Protein AF-A0A9D1ZZV3-F1 (afdb_monomer)

Sequence (370 aa):
MGKKKSVVLLVIYTLLIAALCFICTVSFSYGTDNLYTFSSVMRMMEKDADLGLAYGANADAGAYLGGGYSAVYYPEGVISAKEYDDNIRDMSDADRAEYEADYVRYPDENGSVYLEKGVAANEDGTVMESFREGYASALATVTERFARLRVDGARVDAVGDYAIRVFLPAMMGGEYTAITVFAYTGELNITYGSDEASATDLFSIRSNETILDYVEAVNARATGETGYVEFIFTDKGRSALASATSGAAETAVTLYFYVGDSLVLNLSVSEVYDQNTLYISGSYTAETANTVATLFSTALSGTENDLSLSATDAYFHTALYGGNTVIMLYIAFGVFFVAMLAFFFIRYRRLGFVHLYTYLLFLFAMILCG

pLDDT: mean 79.04, std 16.62, range [33.84, 97.12]

Secondary structure (DSSP, 8-state):
--HHHHHHHHHHHHHHHHHHHHHHH--EEESSSS-EEE--HHHHHHHHHHHHHHSTT-TTS--SSS-EEEEEEEETTEEEHHHHHHHHHTS-HHHHHHHHHHEEE---TT--EEEEBTTTB-TTSPBPHHHHHHHHHHHHHHHHHHHHTT-TT-EEEEETTTEEEEEEETTSTTHHHHHHHTT--S-EEEEEESSGGG-EESS---TT--GGGTEEEEEEEEETTEEEEEEEE-HHHHHHHHHHTTTTTTS-EEEEEEETTEEEEEEEE-S----SEEEE-SS--HHHHHHHHHHHHHHTT--TTSPPEEEPPPEEEPPTT-TTHHHHHHHHHHHHHHHHHHHHHHHHGGGHHHHHHHHHHHHHHHHHH-

Radius of gyration: 27.32 Å; Cα contacts (8 Å, |Δi|>4): 622; chains: 1; bounding box: 58×48×84 Å

Structure (mmCIF, N/CA/C/O backbone):
data_AF-A0A9D1ZZV3-F1
#
_entry.id   AF-A0A9D1ZZV3-F1
#
loop_
_atom_site.group_PDB
_atom_site.id
_atom_site.type_symbol
_atom_site.label_atom_id
_atom_site.label_alt_id
_atom_site.label_comp_id
_atom_site.label_asym_id
_atom_site.label_entity_id
_atom_site.label_seq_id
_atom_site.pdbx_PDB_ins_code
_atom_site.Cartn_x
_atom_site.Cartn_y
_atom_site.Cartn_z
_atom_site.occupancy
_atom_site.B_iso_or_equiv
_atom_site.auth_seq_id
_atom_site.auth_comp_id
_atom_site.auth_asym_id
_atom_site.auth_atom_id
_atom_site.pdbx_PDB_model_num
ATOM 1 N N . MET A 1 1 ? 8.107 -25.843 -55.160 1.00 51.53 1 MET A N 1
ATOM 2 C CA . MET A 1 1 ? 6.919 -26.276 -54.380 1.00 51.53 1 MET A CA 1
ATOM 3 C C . MET A 1 1 ? 5.703 -26.329 -55.294 1.00 51.53 1 MET A C 1
ATOM 5 O O . MET A 1 1 ? 5.495 -25.393 -56.052 1.00 51.53 1 MET A O 1
ATOM 9 N N . GLY A 1 2 ? 4.905 -27.403 -55.259 1.00 54.47 2 GLY A N 1
ATOM 10 C CA . GLY A 1 2 ? 3.641 -27.453 -56.010 1.00 54.47 2 GLY A CA 1
ATOM 11 C C . GLY A 1 2 ? 2.636 -26.425 -55.475 1.00 54.47 2 GLY A C 1
ATOM 12 O O . GLY A 1 2 ? 2.598 -26.199 -54.266 1.00 54.47 2 GLY A O 1
ATOM 13 N N . LYS A 1 3 ? 1.815 -25.827 -56.355 1.00 56.06 3 LYS A N 1
ATOM 14 C CA . LYS A 1 3 ? 0.866 -24.737 -56.024 1.00 56.06 3 LYS A CA 1
ATOM 15 C C . LYS A 1 3 ? 0.061 -24.999 -54.740 1.00 56.06 3 LYS A C 1
ATOM 17 O O . LYS A 1 3 ? -0.057 -24.110 -53.910 1.00 56.06 3 LYS A O 1
ATOM 22 N N . LYS A 1 4 ? -0.392 -26.240 -54.522 1.00 59.66 4 LYS A N 1
ATOM 23 C CA . LYS A 1 4 ? -1.140 -26.646 -53.317 1.00 59.66 4 LYS A CA 1
ATOM 24 C C . LYS A 1 4 ? -0.324 -26.538 -52.016 1.00 59.66 4 LYS A C 1
ATOM 26 O O . LYS A 1 4 ? -0.830 -26.024 -51.030 1.00 59.66 4 LYS A O 1
ATOM 31 N N . LYS A 1 5 ? 0.951 -26.948 -52.021 1.00 58.47 5 LYS A N 1
ATOM 32 C CA . LYS A 1 5 ? 1.842 -26.849 -50.844 1.00 58.47 5 LYS A CA 1
ATOM 33 C C . LYS A 1 5 ? 2.219 -25.396 -50.528 1.00 58.47 5 LYS A C 1
ATOM 35 O O . LYS A 1 5 ? 2.388 -25.050 -49.369 1.00 58.47 5 LYS A O 1
ATOM 40 N N . SER A 1 6 ? 2.323 -24.551 -51.557 1.00 60.84 6 SER A N 1
ATOM 41 C CA . SER A 1 6 ? 2.601 -23.117 -51.395 1.00 60.84 6 SER A CA 1
ATOM 42 C C . SER A 1 6 ? 1.429 -22.357 -50.770 1.00 60.84 6 SER A C 1
ATOM 44 O O . SER A 1 6 ? 1.657 -21.442 -49.990 1.00 60.84 6 SER A O 1
ATOM 46 N N . VAL A 1 7 ? 0.188 -22.739 -51.095 1.00 68.88 7 VAL A N 1
ATOM 47 C CA . VAL A 1 7 ? -1.022 -22.129 -50.518 1.00 68.88 7 VAL A CA 1
ATOM 48 C C . VAL A 1 7 ? -1.164 -22.491 -49.040 1.00 68.88 7 VAL A C 1
ATOM 50 O O . VAL A 1 7 ? -1.402 -21.608 -48.227 1.00 68.88 7 VAL A O 1
ATOM 53 N N . VAL A 1 8 ? -0.945 -23.759 -48.675 1.00 70.69 8 VAL A N 1
ATOM 54 C CA . VAL A 1 8 ? -1.009 -24.206 -47.271 1.00 70.69 8 VAL A CA 1
ATOM 55 C C . VAL A 1 8 ? 0.007 -23.463 -46.397 1.00 70.69 8 VAL A C 1
ATOM 57 O O . VAL A 1 8 ? -0.344 -22.998 -45.319 1.00 70.69 8 VAL A O 1
ATOM 60 N N . LEU A 1 9 ? 1.242 -23.287 -46.878 1.00 68.31 9 LEU A N 1
ATOM 61 C CA . LEU A 1 9 ? 2.278 -22.557 -46.142 1.00 68.31 9 LEU A CA 1
ATOM 62 C C . LEU A 1 9 ? 1.901 -21.080 -45.919 1.00 68.31 9 LEU A C 1
ATOM 64 O O . LEU A 1 9 ? 2.119 -20.540 -44.840 1.00 68.31 9 LEU A O 1
ATOM 68 N N . LEU A 1 10 ? 1.295 -20.441 -46.926 1.00 71.88 10 LEU A N 1
ATOM 69 C CA . LEU A 1 10 ? 0.853 -19.048 -46.845 1.00 71.88 10 LEU A CA 1
ATOM 70 C C . LEU A 1 10 ? -0.293 -18.880 -45.838 1.00 71.88 10 LEU A C 1
ATOM 72 O O . LEU A 1 10 ? -0.280 -17.933 -45.056 1.00 71.88 10 LEU A O 1
ATOM 76 N N . VAL A 1 11 ? -1.242 -19.822 -45.805 1.00 73.62 11 VAL A N 1
ATOM 77 C CA . VAL A 1 11 ? -2.321 -19.841 -44.803 1.00 73.62 11 VAL A CA 1
ATOM 78 C C . VAL A 1 11 ? -1.750 -19.986 -43.393 1.00 73.62 11 VAL A C 1
ATOM 80 O O . VAL A 1 11 ? -2.123 -19.213 -42.517 1.00 73.62 11 VAL A O 1
ATOM 83 N N . ILE A 1 12 ? -0.799 -20.904 -43.182 1.00 73.25 12 ILE A N 1
ATOM 84 C CA . ILE A 1 12 ? -0.146 -21.090 -41.877 1.00 73.25 12 ILE A CA 1
ATOM 85 C C . ILE A 1 12 ? 0.567 -19.809 -41.439 1.00 73.25 12 ILE A C 1
ATOM 87 O O . ILE A 1 12 ? 0.337 -19.351 -40.328 1.00 73.25 12 ILE A O 1
ATOM 91 N N . TYR A 1 13 ? 1.375 -19.188 -42.306 1.00 70.44 13 TYR A N 1
ATOM 92 C CA . TYR A 1 13 ? 2.048 -17.931 -41.964 1.00 70.44 13 TYR A CA 1
ATOM 93 C C . TYR A 1 13 ? 1.078 -16.787 -41.689 1.00 70.44 13 TYR A C 1
ATOM 95 O O . TYR A 1 13 ? 1.334 -15.980 -40.805 1.00 70.44 13 TYR A O 1
ATOM 103 N N . THR A 1 14 ? -0.043 -16.726 -42.404 1.00 70.56 14 THR A N 1
ATOM 104 C CA . THR A 1 14 ? -1.064 -15.699 -42.166 1.00 70.56 14 THR A CA 1
ATOM 105 C C . THR A 1 14 ? -1.740 -15.897 -40.811 1.00 70.56 14 THR A C 1
ATOM 107 O O . THR A 1 14 ? -1.929 -14.927 -40.088 1.00 70.56 14 THR A O 1
ATOM 110 N N . LEU A 1 15 ? -2.047 -17.141 -40.430 1.00 70.75 15 LEU A N 1
ATOM 111 C CA . LEU A 1 15 ? -2.580 -17.458 -39.101 1.00 70.75 15 LEU A CA 1
ATOM 112 C C . LEU A 1 15 ? -1.568 -17.159 -37.992 1.00 70.75 15 LEU A C 1
ATOM 114 O O . LEU A 1 15 ? -1.945 -16.635 -36.951 1.00 70.75 15 LEU A O 1
ATOM 118 N N . LEU A 1 16 ? -0.287 -17.449 -38.228 1.00 70.00 16 LEU A N 1
ATOM 119 C CA . LEU A 1 16 ? 0.791 -17.155 -37.286 1.00 70.00 16 LEU A CA 1
ATOM 120 C C . LEU A 1 16 ? 0.942 -15.643 -37.087 1.00 70.00 16 LEU A C 1
ATOM 122 O O . LEU A 1 16 ? 0.967 -15.185 -35.956 1.00 70.00 16 LEU A O 1
ATOM 126 N N . ILE A 1 17 ? 0.940 -14.860 -38.170 1.00 70.62 17 ILE A N 1
ATOM 127 C CA . ILE A 1 17 ? 0.929 -13.393 -38.094 1.00 70.62 17 ILE A CA 1
ATOM 128 C C . ILE A 1 17 ? -0.326 -12.900 -37.370 1.00 70.62 17 ILE A C 1
ATOM 130 O O . ILE A 1 17 ? -0.208 -12.040 -36.513 1.00 70.62 17 ILE A O 1
ATOM 134 N N . ALA A 1 18 ? -1.508 -13.457 -37.642 1.00 64.81 18 ALA A N 1
ATOM 135 C CA . ALA A 1 18 ? -2.736 -13.064 -36.950 1.00 64.81 18 ALA A CA 1
ATOM 136 C C . ALA A 1 18 ? -2.682 -13.353 -35.437 1.00 64.81 18 ALA A C 1
ATOM 138 O O . ALA A 1 18 ? -3.107 -12.514 -34.648 1.00 64.81 18 ALA A O 1
ATOM 139 N N . ALA A 1 19 ? -2.122 -14.495 -35.026 1.00 64.38 19 ALA A N 1
ATOM 140 C CA . ALA A 1 19 ? -1.905 -14.824 -33.616 1.00 64.38 19 ALA A CA 1
ATOM 141 C C . ALA A 1 19 ? -0.867 -13.898 -32.961 1.00 64.38 19 ALA A C 1
ATOM 143 O O . ALA A 1 19 ? -1.071 -13.437 -31.843 1.00 64.38 19 ALA A O 1
ATOM 144 N N . LEU A 1 20 ? 0.216 -13.572 -33.670 1.00 64.69 20 LEU A N 1
ATOM 145 C CA . LEU A 1 20 ? 1.220 -12.615 -33.205 1.00 64.69 20 LEU A CA 1
ATOM 146 C C . LEU A 1 20 ? 0.625 -11.205 -33.073 1.00 64.69 20 LEU A C 1
ATOM 148 O O . LEU A 1 20 ? 0.837 -10.553 -32.059 1.00 64.69 20 LEU A O 1
ATOM 152 N N . CYS A 1 21 ? -0.187 -10.764 -34.038 1.00 60.72 21 CYS A N 1
ATOM 153 C CA . CYS A 1 21 ? -0.939 -9.516 -33.948 1.00 60.72 21 CYS A CA 1
ATOM 154 C C . CYS A 1 21 ? -1.894 -9.531 -32.754 1.00 60.72 21 CYS A C 1
ATOM 156 O O . CYS A 1 21 ? -1.938 -8.549 -32.026 1.00 60.72 21 CYS A O 1
ATOM 158 N N . PHE A 1 22 ? -2.601 -10.641 -32.509 1.00 61.16 22 PHE A N 1
ATOM 159 C CA . PHE A 1 22 ? -3.460 -10.783 -31.334 1.00 61.16 22 PHE A CA 1
ATOM 160 C C . PHE A 1 22 ? -2.670 -10.556 -30.041 1.00 61.16 22 PHE A C 1
ATOM 162 O O . PHE A 1 22 ? -3.078 -9.717 -29.247 1.00 61.16 22 PHE A O 1
ATOM 169 N N . ILE A 1 23 ? -1.506 -11.193 -29.874 1.00 60.69 23 ILE A N 1
ATOM 170 C CA . ILE A 1 23 ? -0.639 -10.994 -28.699 1.00 60.69 23 ILE A CA 1
ATOM 171 C C . ILE A 1 23 ? -0.127 -9.543 -28.632 1.00 60.69 23 ILE A C 1
ATOM 173 O O . ILE A 1 23 ? -0.177 -8.923 -27.578 1.00 60.69 23 ILE A O 1
ATOM 177 N N . CYS A 1 24 ? 0.266 -8.934 -29.754 1.00 56.72 24 CYS A N 1
ATOM 178 C CA . CYS A 1 24 ? 0.641 -7.515 -29.785 1.00 56.72 24 CYS A CA 1
ATOM 179 C C . CYS A 1 24 ? -0.519 -6.558 -29.445 1.00 56.72 24 CYS A C 1
ATOM 181 O O . CYS A 1 24 ? -0.257 -5.408 -29.095 1.00 56.72 24 CYS A O 1
ATOM 183 N N . THR A 1 25 ? -1.779 -7.004 -29.526 1.00 52.62 25 THR A N 1
ATOM 184 C CA . THR A 1 25 ? -2.970 -6.185 -29.228 1.00 52.62 25 THR A CA 1
ATOM 185 C C . THR A 1 25 ? -3.652 -6.496 -27.895 1.00 52.62 25 THR A C 1
ATOM 187 O O . THR A 1 25 ? -4.225 -5.592 -27.294 1.00 52.62 25 THR A O 1
ATOM 190 N N . VAL A 1 26 ? -3.562 -7.725 -27.380 1.00 47.94 26 VAL A N 1
ATOM 191 C CA . VAL A 1 26 ? -4.336 -8.193 -26.220 1.00 47.94 26 VAL A CA 1
ATOM 192 C C . VAL A 1 26 ? -3.429 -8.497 -25.033 1.00 47.94 26 VAL A C 1
ATOM 194 O O . VAL A 1 26 ? -2.544 -9.345 -25.122 1.00 47.94 26 VAL A O 1
ATOM 197 N N . SER A 1 27 ? -3.665 -7.803 -23.918 1.00 57.28 27 SER A N 1
ATOM 198 C CA . SER A 1 27 ? -2.966 -8.031 -22.649 1.00 57.28 27 SER A CA 1
ATOM 199 C C . SER A 1 27 ? -3.582 -9.202 -21.881 1.00 57.28 27 SER A C 1
ATOM 201 O O . SER A 1 27 ? -4.803 -9.370 -21.892 1.00 57.28 27 SER A O 1
ATOM 203 N N . PHE A 1 28 ? -2.769 -9.986 -21.173 1.00 54.66 28 PHE A N 1
ATOM 204 C CA . PHE A 1 28 ? -3.243 -11.099 -20.341 1.00 54.66 28 PHE A CA 1
ATOM 205 C C . PHE A 1 28 ? -2.318 -11.352 -19.142 1.00 54.66 28 PHE A C 1
ATOM 207 O O . PHE A 1 28 ? -1.110 -11.147 -19.225 1.00 54.66 28 PHE A O 1
ATOM 214 N N . SER A 1 29 ? -2.877 -11.804 -18.019 1.00 53.53 29 SER A N 1
ATOM 215 C CA . SER A 1 29 ? -2.112 -12.163 -16.813 1.00 53.53 29 SER A CA 1
ATOM 216 C C . SER A 1 29 ? -1.654 -13.626 -16.857 1.00 53.53 29 SER A C 1
ATOM 218 O O . SER A 1 29 ? -2.376 -14.482 -17.373 1.00 53.53 29 SER A O 1
ATOM 220 N N . TYR A 1 30 ? -0.455 -13.916 -16.341 1.00 48.56 30 TYR A N 1
ATOM 221 C CA . TYR A 1 30 ? 0.122 -15.263 -16.276 1.00 48.56 30 TYR A CA 1
ATOM 222 C C . TYR A 1 30 ? 0.926 -15.496 -14.977 1.00 48.56 30 TYR A C 1
ATOM 224 O O . TYR A 1 30 ? 1.278 -14.563 -14.262 1.00 48.56 30 TYR A O 1
ATOM 232 N N . GLY A 1 31 ? 1.218 -16.765 -14.663 1.00 46.16 31 GLY A N 1
ATOM 233 C CA . GLY A 1 31 ? 1.869 -17.176 -13.407 1.00 46.16 31 GLY A CA 1
ATOM 234 C C . GLY A 1 31 ? 0.878 -17.525 -12.288 1.00 46.16 31 GLY A C 1
ATOM 235 O O . GLY A 1 31 ? -0.322 -17.302 -12.427 1.00 46.16 31 GLY A O 1
ATOM 236 N N . THR A 1 32 ? 1.369 -18.120 -11.196 1.00 45.38 32 THR A N 1
ATOM 237 C CA . THR A 1 32 ? 0.536 -18.505 -10.037 1.00 45.38 32 THR A CA 1
ATOM 238 C C . THR A 1 32 ? 0.084 -17.303 -9.212 1.00 45.38 32 THR A C 1
ATOM 240 O O . THR A 1 32 ? -0.996 -17.345 -8.630 1.00 45.38 32 THR A O 1
ATOM 243 N N . ASP A 1 33 ? 0.859 -16.215 -9.245 1.00 43.91 33 ASP A N 1
ATOM 244 C CA . ASP A 1 33 ? 0.710 -15.098 -8.304 1.00 43.91 33 ASP A CA 1
ATOM 245 C C . ASP A 1 33 ? 0.200 -13.815 -8.994 1.00 43.91 33 ASP A C 1
ATOM 247 O O . ASP A 1 33 ? 0.118 -12.760 -8.376 1.00 43.91 33 ASP A O 1
ATOM 251 N N . ASN A 1 34 ? -0.130 -13.877 -10.294 1.00 46.28 34 ASN A N 1
ATOM 252 C CA . ASN A 1 34 ? -0.605 -12.759 -11.134 1.00 46.28 34 ASN A CA 1
ATOM 253 C C . ASN A 1 34 ? 0.273 -11.484 -11.161 1.00 46.28 34 ASN A C 1
ATOM 255 O O . ASN A 1 34 ? -0.107 -10.512 -11.816 1.00 46.28 34 ASN A O 1
ATOM 259 N N . LEU A 1 35 ? 1.454 -11.492 -10.530 1.00 44.62 35 LEU A N 1
ATOM 260 C CA . LEU A 1 35 ? 2.454 -10.416 -10.589 1.00 44.62 35 LEU A CA 1
ATOM 261 C C . LEU A 1 35 ? 2.915 -10.158 -12.036 1.00 44.62 35 LEU A C 1
ATOM 263 O O . LEU A 1 35 ? 3.221 -9.031 -12.416 1.00 44.62 35 LEU A O 1
ATOM 267 N N . TYR A 1 36 ? 2.923 -11.204 -12.867 1.00 46.00 36 TYR A N 1
ATOM 268 C CA . TYR A 1 36 ? 3.310 -11.118 -14.267 1.00 46.00 36 TYR A CA 1
ATOM 269 C C . TYR A 1 36 ? 2.077 -10.921 -15.149 1.00 46.00 36 TYR A C 1
ATOM 271 O O . TYR A 1 36 ? 1.377 -11.862 -15.524 1.00 46.00 36 TYR A O 1
ATOM 279 N N . THR A 1 37 ? 1.797 -9.669 -15.491 1.00 52.38 37 THR A N 1
ATOM 280 C CA . THR A 1 37 ? 0.867 -9.351 -16.572 1.00 52.38 37 THR A CA 1
ATOM 281 C C . THR A 1 37 ? 1.667 -9.045 -17.828 1.00 52.38 37 THR A C 1
ATOM 283 O O . THR A 1 37 ? 2.648 -8.316 -17.791 1.00 52.38 37 THR A O 1
ATOM 286 N N . PHE A 1 38 ? 1.282 -9.665 -18.941 1.00 52.94 38 PHE A N 1
ATOM 287 C CA . PHE A 1 38 ? 1.769 -9.279 -20.254 1.00 52.94 38 PHE A CA 1
ATOM 288 C C . PHE A 1 38 ? 0.893 -8.126 -20.745 1.00 52.94 38 PHE A C 1
ATOM 290 O O . PHE A 1 38 ? -0.265 -8.349 -21.116 1.00 52.94 38 PHE A O 1
ATOM 297 N N . SER A 1 39 ? 1.403 -6.893 -20.740 1.00 57.25 39 SER A N 1
ATOM 298 C CA . SER A 1 39 ? 0.797 -5.811 -21.518 1.00 57.25 39 SER A CA 1
ATOM 299 C C . SER A 1 39 ? 1.062 -6.022 -22.992 1.00 57.25 39 SER A C 1
ATOM 301 O O . SER A 1 39 ? 2.201 -6.186 -23.422 1.00 57.25 39 SER A O 1
ATOM 303 N N . SER A 1 40 ? 0.006 -5.939 -23.791 1.00 54.62 40 SER A N 1
ATOM 304 C CA . SER A 1 40 ? 0.163 -5.843 -25.227 1.00 54.62 40 SER A CA 1
ATOM 305 C C . SER A 1 40 ? 0.917 -4.571 -25.602 1.00 54.62 40 SER A C 1
ATOM 307 O O . SER A 1 40 ? 0.806 -3.534 -24.940 1.00 54.62 40 SER A O 1
ATOM 309 N N . VAL A 1 41 ? 1.636 -4.640 -26.718 1.00 58.25 41 VAL A N 1
ATOM 310 C CA . VAL A 1 41 ? 2.331 -3.491 -27.306 1.00 58.25 41 VAL A CA 1
ATOM 311 C C . VAL A 1 41 ? 1.348 -2.337 -27.522 1.00 58.25 41 VAL A C 1
ATOM 313 O O . VAL A 1 41 ? 1.672 -1.198 -27.219 1.00 58.25 41 VAL A O 1
ATOM 316 N N . MET A 1 42 ? 0.111 -2.629 -27.941 1.00 52.19 42 MET A N 1
ATOM 317 C CA . MET A 1 42 ? -0.936 -1.615 -28.089 1.00 52.19 42 MET A CA 1
ATOM 318 C C . MET A 1 42 ? -1.381 -0.986 -26.767 1.00 52.19 42 MET A C 1
ATOM 320 O O . MET A 1 42 ? -1.596 0.216 -26.752 1.00 52.19 42 MET A O 1
ATOM 324 N N . ARG A 1 43 ? -1.494 -1.735 -25.660 1.00 52.19 43 ARG A N 1
ATOM 325 C CA . ARG A 1 43 ? -1.833 -1.156 -24.344 1.00 52.19 43 ARG A CA 1
ATOM 326 C C . ARG A 1 43 ? -0.729 -0.224 -23.850 1.00 52.19 43 ARG A C 1
ATOM 328 O O . ARG A 1 43 ? -1.020 0.829 -23.292 1.00 52.19 43 ARG A O 1
ATOM 335 N N . MET A 1 44 ? 0.526 -0.600 -24.089 1.00 55.25 44 MET A N 1
ATOM 336 C CA . MET A 1 44 ? 1.674 0.268 -23.821 1.00 55.25 44 MET A CA 1
ATOM 337 C C . MET A 1 44 ? 1.638 1.516 -24.723 1.00 55.25 44 MET A C 1
ATOM 339 O O . MET A 1 44 ? 1.910 2.609 -24.245 1.00 55.25 44 MET A O 1
ATOM 343 N N . MET A 1 45 ? 1.221 1.375 -25.990 1.00 52.38 45 MET A N 1
ATOM 344 C CA . MET A 1 45 ? 1.099 2.473 -26.965 1.00 52.38 45 MET A CA 1
ATOM 345 C C . MET A 1 45 ? -0.105 3.409 -26.748 1.00 52.38 45 MET A C 1
ATOM 347 O O . MET A 1 45 ? -0.001 4.601 -27.018 1.00 52.38 45 MET A O 1
ATOM 351 N N . GLU A 1 46 ? -1.263 2.900 -26.323 1.00 46.28 46 GLU A N 1
ATOM 352 C CA . GLU A 1 46 ? -2.495 3.682 -26.129 1.00 46.28 46 GLU A CA 1
ATOM 353 C C . GLU A 1 46 ? -2.357 4.598 -24.910 1.00 46.28 46 GLU A C 1
ATOM 355 O O . GLU A 1 46 ? -2.710 5.772 -24.984 1.00 46.28 46 GLU A O 1
ATOM 360 N N . LYS A 1 47 ? -1.704 4.113 -23.845 1.00 47.56 47 LYS A N 1
ATOM 361 C CA . LYS A 1 47 ? -1.334 4.950 -22.699 1.00 47.56 47 LYS A CA 1
ATOM 362 C C . LYS A 1 47 ? -0.233 5.957 -23.048 1.00 47.56 47 LYS A C 1
ATOM 364 O O . LYS A 1 47 ? -0.286 7.076 -22.561 1.00 47.56 47 LYS A O 1
ATOM 369 N N . ASP A 1 48 ? 0.691 5.613 -23.948 1.00 44.66 48 ASP A N 1
ATOM 370 C CA . ASP A 1 48 ? 1.683 6.540 -24.528 1.00 44.66 48 ASP A CA 1
ATOM 371 C C . ASP A 1 48 ? 1.029 7.683 -25.326 1.00 44.66 48 ASP A C 1
ATOM 373 O O . ASP A 1 48 ? 1.484 8.824 -25.273 1.00 44.66 48 ASP A O 1
ATOM 377 N N . ALA A 1 49 ? -0.045 7.395 -26.068 1.00 39.78 49 ALA A N 1
ATOM 378 C CA . ALA A 1 49 ? -0.780 8.391 -26.845 1.00 39.78 49 ALA A CA 1
ATOM 379 C C . ALA A 1 49 ? -1.668 9.281 -25.959 1.00 39.78 49 ALA A C 1
ATOM 381 O O . ALA A 1 49 ? -1.679 10.495 -26.158 1.00 39.78 49 ALA A O 1
ATOM 382 N N . ASP A 1 50 ? -2.353 8.708 -24.963 1.00 42.19 50 ASP A N 1
ATOM 383 C CA . ASP A 1 50 ? -3.172 9.462 -24.002 1.00 42.19 50 ASP A CA 1
ATOM 384 C C . ASP A 1 50 ? -2.317 10.285 -23.029 1.00 42.19 50 ASP A C 1
ATOM 386 O O . ASP A 1 50 ? -2.608 11.458 -22.804 1.00 42.19 50 ASP A O 1
ATOM 390 N N . LEU A 1 51 ? -1.210 9.742 -22.510 1.00 39.31 51 LEU A N 1
ATOM 391 C CA . LEU A 1 51 ? -0.254 10.505 -21.698 1.00 39.31 51 LEU A CA 1
ATOM 392 C C . LEU A 1 51 ? 0.531 11.498 -22.559 1.00 39.31 51 LEU A C 1
ATOM 394 O O . LEU A 1 51 ? 0.790 12.607 -22.111 1.00 39.31 51 LEU A O 1
ATOM 398 N N . GLY A 1 52 ? 0.841 11.174 -23.816 1.00 37.44 52 GLY A N 1
ATOM 399 C CA . GLY A 1 52 ? 1.436 12.110 -24.772 1.00 37.44 52 GLY A CA 1
ATOM 400 C C . GLY A 1 52 ? 0.509 13.265 -25.179 1.00 37.44 52 GLY A C 1
ATOM 401 O O . GLY A 1 52 ? 1.003 14.318 -25.575 1.00 37.44 52 GLY A O 1
ATOM 402 N N . LEU A 1 53 ? -0.815 13.106 -25.061 1.00 35.28 53 LEU A N 1
ATOM 403 C CA . LEU A 1 53 ? -1.816 14.151 -25.318 1.00 35.28 53 LEU A CA 1
ATOM 404 C C .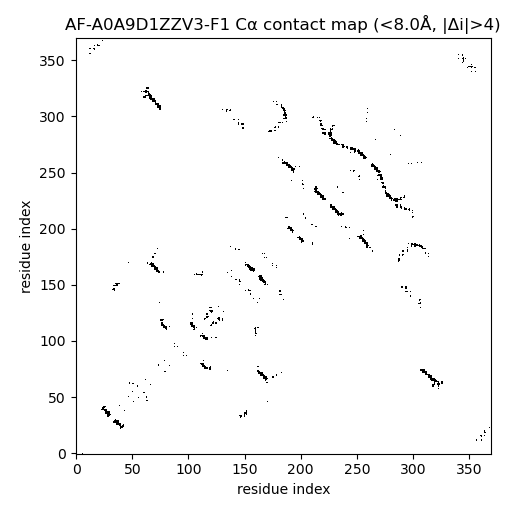 LEU A 1 53 ? -2.210 14.923 -24.046 1.00 35.28 53 LEU A C 1
ATOM 406 O O . LEU A 1 53 ? -2.325 16.146 -24.108 1.00 35.28 53 LEU A O 1
ATOM 410 N N . ALA A 1 54 ? -2.349 14.259 -22.894 1.00 38.84 54 ALA A N 1
ATOM 411 C CA . ALA A 1 54 ? -2.616 14.901 -21.601 1.00 38.84 54 ALA A CA 1
ATOM 412 C C . ALA A 1 54 ? -1.381 15.636 -21.040 1.00 38.84 54 ALA A C 1
ATOM 414 O O . ALA A 1 54 ? -1.513 16.716 -20.465 1.00 38.84 54 ALA A O 1
ATOM 415 N N . TYR A 1 55 ? -0.174 15.109 -21.282 1.00 36.91 55 TYR A N 1
ATOM 416 C CA . TYR A 1 55 ? 1.115 15.752 -20.989 1.00 36.91 55 TYR A CA 1
ATOM 417 C C . TYR A 1 55 ? 1.797 16.323 -22.242 1.00 36.91 55 TYR A C 1
ATOM 419 O O . TYR A 1 55 ? 2.985 16.649 -22.212 1.00 36.91 55 TYR A O 1
ATOM 427 N N . GLY A 1 56 ? 1.044 16.542 -23.326 1.00 35.31 56 GLY A N 1
ATOM 428 C CA . GLY A 1 56 ? 1.519 17.095 -24.603 1.00 35.31 56 GLY A CA 1
ATOM 429 C C . GLY A 1 56 ? 2.061 18.531 -24.573 1.00 35.31 56 GLY A C 1
ATOM 430 O O . GLY A 1 56 ? 2.188 19.159 -25.621 1.00 35.31 56 GLY A O 1
ATOM 431 N N . ALA A 1 57 ? 2.377 19.084 -23.403 1.00 33.84 57 ALA A N 1
ATOM 432 C CA . ALA A 1 57 ? 2.879 20.446 -23.259 1.00 33.84 57 ALA A CA 1
ATOM 433 C C . ALA A 1 57 ? 3.757 20.689 -22.020 1.00 33.84 57 ALA A C 1
ATOM 435 O O . ALA A 1 57 ? 4.077 21.843 -21.755 1.00 33.84 57 ALA A O 1
ATOM 436 N N . ASN A 1 58 ? 4.183 19.657 -21.283 1.00 35.81 58 ASN A N 1
ATOM 437 C CA . ASN A 1 58 ? 5.238 19.826 -20.281 1.00 35.81 58 ASN A CA 1
ATOM 438 C C . ASN A 1 58 ? 6.458 19.025 -20.713 1.00 35.81 58 ASN A C 1
ATOM 440 O O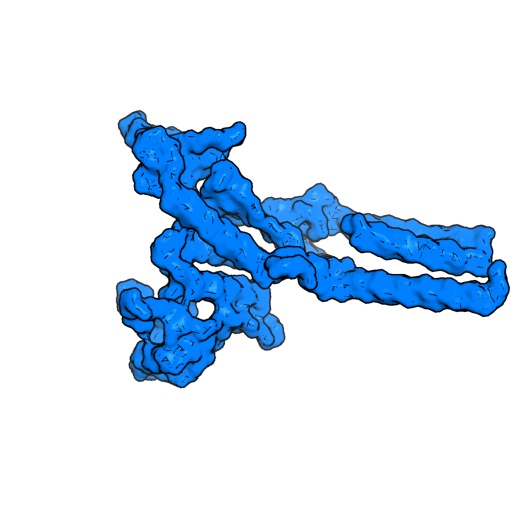 . ASN A 1 58 ? 6.525 17.812 -20.545 1.00 35.81 58 ASN A O 1
ATOM 444 N N . ALA A 1 59 ? 7.453 19.741 -21.229 1.00 39.28 59 ALA A N 1
ATOM 445 C CA . ALA A 1 59 ? 8.780 19.233 -21.557 1.00 39.28 59 ALA A CA 1
ATOM 446 C C . ALA A 1 59 ? 9.556 18.655 -20.343 1.00 39.28 59 ALA A C 1
ATOM 448 O O . ALA A 1 59 ? 10.708 18.261 -20.505 1.00 39.28 59 ALA A O 1
ATOM 449 N N . ASP A 1 60 ? 8.924 18.559 -19.167 1.00 40.78 60 ASP A N 1
ATOM 450 C CA . ASP A 1 60 ? 9.547 18.229 -17.883 1.00 40.78 60 ASP A CA 1
ATOM 451 C C . ASP A 1 60 ? 9.113 16.864 -17.297 1.00 40.78 60 ASP A C 1
ATOM 453 O O . ASP A 1 60 ? 9.765 16.364 -16.383 1.00 40.78 60 ASP A O 1
ATOM 457 N N . ALA A 1 61 ? 8.070 16.209 -17.830 1.00 40.56 61 ALA A N 1
ATOM 458 C CA . ALA A 1 61 ? 7.602 14.894 -17.363 1.00 40.56 61 ALA A CA 1
ATOM 459 C C . ALA A 1 61 ? 7.750 13.848 -18.480 1.00 40.56 61 ALA A C 1
ATOM 461 O O . ALA A 1 61 ? 6.862 13.635 -19.301 1.00 40.56 61 ALA A O 1
ATOM 462 N N . GLY A 1 62 ? 8.943 13.258 -18.566 1.00 41.44 62 GLY A N 1
ATOM 463 C CA . GLY A 1 62 ? 9.361 12.383 -19.660 1.00 41.44 62 GLY A CA 1
ATOM 464 C C . GLY A 1 62 ? 8.456 11.167 -19.890 1.00 41.44 62 GLY A C 1
ATOM 465 O O . GLY A 1 62 ? 8.297 10.324 -19.012 1.00 41.44 62 GLY A O 1
ATOM 466 N N . ALA A 1 63 ? 7.952 11.047 -21.119 1.00 39.09 63 ALA A N 1
ATOM 467 C CA . ALA A 1 63 ? 7.245 9.874 -21.615 1.00 39.09 63 ALA A CA 1
ATOM 468 C C . ALA A 1 63 ? 8.130 8.603 -21.598 1.00 39.09 63 ALA A C 1
ATOM 470 O O . ALA A 1 63 ? 9.160 8.502 -22.265 1.00 39.09 63 ALA A O 1
ATOM 471 N N . TYR A 1 64 ? 7.721 7.682 -20.729 1.00 54.00 64 TYR A N 1
ATOM 472 C CA . TYR A 1 64 ? 7.616 6.222 -20.838 1.00 54.00 64 TYR A CA 1
ATOM 473 C C . TYR A 1 64 ? 8.663 5.336 -21.556 1.00 54.00 64 TYR A C 1
ATOM 475 O O . TYR A 1 64 ? 8.334 4.321 -22.162 1.00 54.00 64 TYR A O 1
ATOM 483 N N . LEU A 1 65 ? 9.956 5.560 -21.324 1.00 46.72 65 LEU A N 1
ATOM 484 C CA . LEU A 1 65 ? 10.904 4.433 -21.242 1.00 46.72 65 LEU A CA 1
ATOM 485 C C . LEU A 1 65 ? 11.857 4.619 -20.058 1.00 46.72 65 LEU A C 1
ATOM 487 O O . LEU A 1 65 ? 12.829 5.372 -20.132 1.00 46.72 65 LEU A O 1
ATOM 491 N N . GLY A 1 66 ? 11.583 3.895 -18.967 1.00 50.78 66 GLY A N 1
ATOM 492 C CA . GLY A 1 66 ? 12.489 3.759 -17.820 1.00 50.78 66 GLY A CA 1
ATOM 493 C C . GLY A 1 66 ? 12.333 4.794 -16.701 1.00 50.78 66 GLY A C 1
ATOM 494 O O . GLY A 1 66 ? 13.246 4.911 -15.893 1.00 50.78 66 GLY A O 1
ATOM 495 N N . GLY A 1 67 ? 11.223 5.538 -16.664 1.00 64.44 67 GLY A N 1
ATOM 496 C CA . GLY A 1 67 ? 10.885 6.464 -15.575 1.00 64.44 67 GLY A CA 1
ATOM 497 C C . GLY A 1 67 ? 9.751 5.939 -14.689 1.00 64.44 67 GLY A C 1
ATOM 498 O O . GLY A 1 67 ? 9.020 5.028 -15.081 1.00 64.44 67 GLY A O 1
ATOM 499 N N . GLY A 1 68 ? 9.595 6.505 -13.497 1.00 76.00 68 GLY A N 1
ATOM 500 C CA . GLY A 1 68 ? 8.589 6.081 -12.524 1.00 76.00 68 GLY A CA 1
ATOM 501 C C . GLY A 1 68 ? 8.805 6.695 -11.150 1.00 76.00 68 GLY A C 1
ATOM 502 O O . GLY A 1 68 ? 9.652 7.563 -10.976 1.00 76.00 68 GLY A O 1
ATOM 503 N N . TYR A 1 69 ? 8.059 6.227 -10.165 1.00 83.31 69 TYR A N 1
ATOM 504 C CA . TYR A 1 69 ? 8.169 6.643 -8.776 1.00 83.31 69 TYR A CA 1
ATOM 505 C C . TYR A 1 69 ? 8.777 5.519 -7.951 1.00 83.31 69 TYR A C 1
ATOM 507 O O . TYR A 1 69 ? 8.418 4.357 -8.131 1.00 83.31 69 TYR A O 1
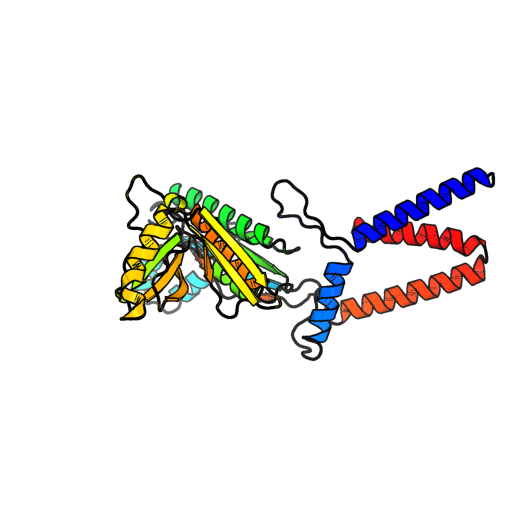ATOM 515 N N . SER A 1 70 ? 9.677 5.854 -7.032 1.00 86.44 70 SER A N 1
ATOM 516 C CA . SER A 1 70 ? 10.161 4.913 -6.024 1.00 86.44 70 SER A CA 1
ATOM 517 C C . SER A 1 70 ? 10.054 5.492 -4.628 1.00 86.44 70 SER A C 1
ATOM 519 O O . SER A 1 70 ? 10.369 6.664 -4.436 1.00 86.44 70 SER A O 1
ATOM 521 N N . ALA A 1 71 ? 9.746 4.652 -3.655 1.00 91.50 71 ALA A N 1
ATOM 522 C CA . ALA A 1 71 ? 9.880 4.983 -2.244 1.00 91.50 71 ALA A CA 1
ATOM 523 C C . ALA A 1 71 ? 10.521 3.813 -1.503 1.00 91.50 71 ALA A C 1
ATOM 525 O O . ALA A 1 71 ? 10.544 2.684 -2.005 1.00 91.50 71 ALA A O 1
ATOM 526 N N . VAL A 1 72 ? 11.054 4.097 -0.322 1.00 92.19 72 VAL A N 1
ATOM 527 C CA . VAL A 1 72 ? 11.515 3.079 0.615 1.00 92.19 72 VAL A CA 1
ATOM 528 C C . VAL A 1 72 ? 10.593 3.117 1.824 1.00 92.19 72 VAL A C 1
ATOM 530 O O . VAL A 1 72 ? 10.262 4.187 2.326 1.00 92.19 72 VAL A O 1
ATOM 533 N N . TYR A 1 73 ? 10.144 1.950 2.256 1.00 94.31 73 TYR A N 1
ATOM 534 C CA . TYR A 1 73 ? 9.393 1.765 3.478 1.00 94.31 73 TYR A CA 1
ATOM 535 C C . TYR A 1 73 ? 10.336 1.237 4.547 1.00 94.31 73 TYR A C 1
ATOM 537 O O . TYR A 1 73 ? 10.993 0.206 4.350 1.00 94.31 73 TYR A O 1
ATOM 545 N N . TYR A 1 74 ? 10.391 1.955 5.658 1.00 93.81 74 TYR A N 1
ATOM 546 C CA . TYR A 1 74 ? 11.155 1.596 6.836 1.00 93.81 74 TYR A CA 1
ATOM 547 C C . TYR A 1 74 ? 10.197 1.069 7.899 1.00 93.81 74 TYR A C 1
ATOM 549 O O . TYR A 1 74 ? 9.306 1.809 8.329 1.00 93.81 74 TYR A O 1
ATOM 557 N N . PRO A 1 75 ? 10.325 -0.208 8.284 1.00 93.75 75 PRO A N 1
ATOM 558 C CA . PRO A 1 75 ? 9.569 -0.732 9.402 1.00 93.75 75 PRO A CA 1
ATOM 559 C C . PRO A 1 75 ? 9.933 -0.044 10.717 1.00 93.75 75 PRO A C 1
ATOM 561 O O . PRO A 1 75 ? 11.030 0.493 10.856 1.00 93.75 75 PRO A O 1
ATOM 564 N N . GLU A 1 76 ? 9.026 -0.096 11.687 1.00 92.00 76 GLU A N 1
ATOM 565 C CA . GLU A 1 76 ? 9.286 0.383 13.046 1.00 92.00 76 GLU A CA 1
ATOM 566 C C . GLU A 1 76 ? 10.588 -0.212 13.614 1.00 92.00 76 GLU A C 1
ATOM 568 O O . GLU A 1 76 ? 10.862 -1.405 13.470 1.00 92.00 76 GLU A O 1
ATOM 573 N N . GLY A 1 77 ? 11.422 0.636 14.220 1.00 91.12 77 GLY A N 1
ATOM 574 C CA . GLY A 1 77 ? 12.745 0.255 14.716 1.00 91.12 77 GLY A CA 1
ATOM 575 C C . GLY A 1 77 ? 13.825 0.108 13.637 1.00 91.12 77 GLY A C 1
ATOM 576 O O . GLY A 1 77 ? 14.935 -0.317 13.954 1.00 91.12 77 GLY A O 1
ATOM 577 N N . VAL A 1 78 ? 13.554 0.451 12.372 1.00 94.00 78 VAL A N 1
ATOM 578 C CA . VAL A 1 78 ? 14.562 0.515 11.300 1.00 94.00 78 VAL A CA 1
ATOM 579 C C . VAL A 1 78 ? 14.656 1.930 10.762 1.00 94.00 78 VAL A C 1
ATOM 581 O O . VAL A 1 78 ? 13.657 2.507 10.350 1.00 94.00 78 VAL A O 1
ATOM 584 N N . ILE A 1 79 ? 15.872 2.459 10.668 1.00 92.94 79 ILE A N 1
ATOM 585 C CA . ILE A 1 79 ? 16.129 3.765 10.050 1.00 92.94 79 ILE A CA 1
ATOM 586 C C . ILE A 1 79 ? 17.250 3.679 9.022 1.00 92.94 79 ILE A C 1
ATOM 588 O O . ILE A 1 79 ? 18.105 2.787 9.055 1.00 92.94 79 ILE A O 1
ATOM 592 N N . SER A 1 80 ? 17.262 4.622 8.084 1.00 91.62 80 SER A N 1
ATOM 593 C CA . SER A 1 80 ? 18.336 4.704 7.092 1.00 91.62 80 SER A CA 1
ATOM 594 C C . SER A 1 80 ? 19.644 5.195 7.719 1.00 91.62 80 SER A C 1
ATOM 596 O O . SER A 1 80 ? 19.637 5.989 8.657 1.00 91.62 80 SER A O 1
ATOM 598 N N . ALA A 1 81 ? 20.790 4.806 7.150 1.00 89.31 81 ALA A N 1
ATOM 599 C CA . ALA A 1 81 ? 22.083 5.355 7.573 1.00 89.31 81 ALA A CA 1
ATOM 600 C C . ALA A 1 81 ? 22.141 6.891 7.465 1.00 89.31 81 ALA A C 1
ATOM 602 O O . ALA A 1 81 ? 22.722 7.557 8.314 1.00 89.31 81 ALA A O 1
ATOM 603 N N . LYS A 1 82 ? 21.483 7.460 6.446 1.00 88.94 82 LYS A N 1
ATOM 604 C CA . LYS A 1 82 ? 21.379 8.912 6.276 1.00 88.94 82 LYS A CA 1
ATOM 605 C C . LYS A 1 82 ? 20.597 9.565 7.416 1.00 88.94 82 LYS A C 1
ATOM 607 O O . LYS A 1 82 ? 21.012 10.6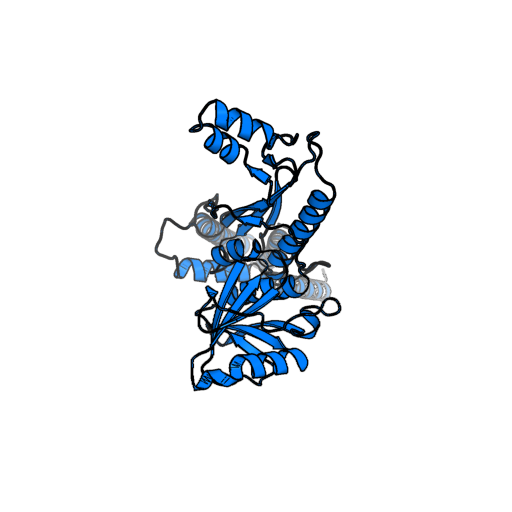04 7.906 1.00 88.94 82 LYS A O 1
ATOM 612 N N . GLU A 1 83 ? 19.466 8.983 7.793 1.00 89.56 83 GLU A N 1
ATOM 613 C CA . GLU A 1 83 ? 18.625 9.486 8.880 1.00 89.56 83 GLU A CA 1
ATOM 614 C C . GLU A 1 83 ? 19.342 9.390 10.223 1.00 89.56 83 GLU A C 1
ATOM 616 O O . GLU A 1 83 ? 19.350 10.356 10.979 1.00 89.56 83 GLU A O 1
ATOM 621 N N . TYR A 1 84 ? 20.035 8.277 10.471 1.00 90.38 84 TYR A N 1
ATOM 622 C CA . TYR A 1 84 ? 20.907 8.130 11.630 1.00 90.38 84 TYR A CA 1
ATOM 623 C C . TYR A 1 84 ? 21.960 9.250 11.691 1.00 90.38 84 TYR A C 1
ATOM 625 O O . TYR A 1 84 ? 22.060 9.944 12.703 1.00 90.38 84 TYR A O 1
ATOM 633 N N . ASP A 1 85 ? 22.694 9.471 10.594 1.00 90.25 85 ASP A N 1
ATOM 634 C CA . ASP A 1 85 ? 23.734 10.503 10.501 1.00 90.25 85 ASP A CA 1
ATOM 635 C C . ASP A 1 85 ? 23.171 11.931 10.639 1.00 90.25 85 ASP A C 1
ATOM 637 O O . ASP A 1 85 ? 23.800 12.795 11.254 1.00 90.25 85 ASP A O 1
ATOM 641 N N . ASP A 1 86 ? 21.991 12.199 10.071 1.00 89.25 86 ASP A N 1
ATOM 642 C CA . ASP A 1 86 ? 21.324 13.499 10.169 1.00 89.25 86 ASP A CA 1
ATOM 643 C C . ASP A 1 86 ? 20.828 13.763 11.604 1.00 89.25 86 ASP A C 1
ATOM 645 O O . ASP A 1 86 ? 20.987 14.882 12.096 1.00 89.25 86 ASP A O 1
ATOM 649 N N . ASN A 1 87 ? 20.310 12.742 12.298 1.00 89.62 87 ASN A N 1
ATOM 650 C CA . ASN A 1 87 ? 19.838 12.853 13.680 1.00 89.62 87 ASN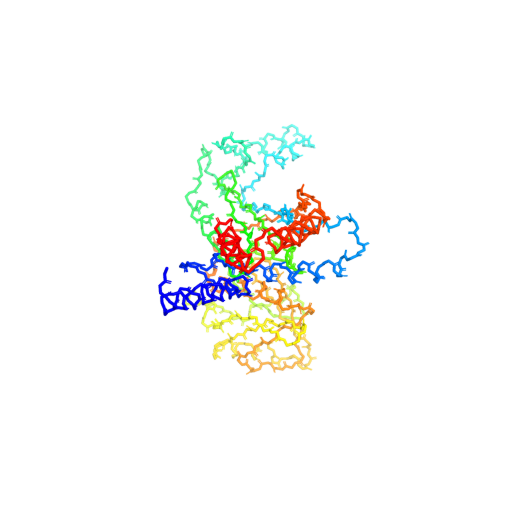 A CA 1
ATOM 651 C C . ASN A 1 87 ? 20.985 13.178 14.644 1.00 89.62 87 ASN A C 1
ATOM 653 O O . ASN A 1 87 ? 20.868 14.104 15.445 1.00 89.62 87 ASN A O 1
ATOM 657 N N . ILE A 1 88 ? 22.128 12.495 14.533 1.00 90.00 88 ILE A N 1
ATOM 658 C CA . ILE A 1 88 ? 23.271 12.731 15.433 1.00 90.00 88 ILE A CA 1
ATOM 659 C C . ILE A 1 88 ? 23.987 14.066 15.187 1.00 90.00 88 ILE A C 1
ATOM 661 O O . ILE A 1 88 ? 24.723 14.533 16.059 1.00 90.00 88 ILE A O 1
ATOM 665 N N . ARG A 1 89 ? 23.822 14.680 14.005 1.00 87.06 89 ARG A N 1
ATOM 666 C CA . ARG A 1 89 ? 24.617 15.847 13.584 1.00 87.06 89 ARG A CA 1
ATOM 667 C C . ARG A 1 89 ? 24.403 17.069 14.472 1.00 87.06 89 ARG A C 1
ATOM 669 O O . ARG A 1 89 ? 25.358 17.795 14.744 1.00 87.06 89 ARG A O 1
ATOM 676 N N . ASP A 1 90 ? 23.163 17.284 14.897 1.00 83.31 90 ASP A N 1
ATOM 677 C CA . ASP A 1 90 ? 22.744 18.493 15.609 1.00 83.31 90 ASP A CA 1
ATOM 678 C C . ASP A 1 90 ? 22.475 18.218 17.115 1.00 83.31 90 ASP A C 1
ATOM 680 O O . ASP A 1 90 ? 22.013 19.103 17.839 1.00 83.31 90 ASP A O 1
ATOM 684 N N . MET A 1 91 ? 22.803 17.010 17.605 1.00 90.88 91 MET A N 1
ATOM 685 C CA . MET A 1 91 ? 22.655 16.583 19.007 1.00 90.88 91 MET A CA 1
ATOM 686 C C . MET A 1 91 ? 23.827 17.016 19.903 1.00 90.88 91 MET A C 1
ATOM 688 O O . MET A 1 91 ? 24.960 17.208 19.453 1.00 90.88 91 MET A O 1
ATOM 692 N N . SER A 1 92 ? 23.567 17.136 21.210 1.00 90.12 92 SER A N 1
ATOM 693 C CA . SER A 1 92 ? 24.634 17.304 22.202 1.00 90.12 92 SER A CA 1
ATOM 694 C C . SER A 1 92 ? 25.431 16.003 22.381 1.00 90.12 92 SER A C 1
ATOM 696 O O . SER A 1 92 ? 24.941 14.921 22.070 1.00 90.12 92 SER A O 1
ATOM 698 N N . ASP A 1 93 ? 26.657 16.070 22.914 1.00 88.00 93 ASP A N 1
ATOM 699 C CA . ASP A 1 93 ? 27.474 14.862 23.134 1.00 88.00 93 ASP A CA 1
ATOM 700 C C . ASP A 1 93 ? 26.825 13.854 24.103 1.00 88.00 93 ASP A C 1
ATOM 702 O O . ASP A 1 93 ? 27.094 12.659 24.000 1.00 88.00 93 ASP A O 1
ATOM 706 N N . ALA A 1 94 ? 25.992 14.324 25.040 1.00 85.94 94 ALA A N 1
ATOM 707 C CA . ALA A 1 94 ? 25.273 13.459 25.973 1.00 85.94 94 ALA A CA 1
ATOM 708 C C . ALA A 1 94 ? 24.119 12.724 25.274 1.00 85.94 94 ALA A C 1
ATOM 710 O O . ALA A 1 94 ? 24.041 11.503 25.369 1.00 85.94 94 ALA A O 1
ATOM 711 N N . ASP A 1 95 ? 23.302 13.454 24.510 1.00 89.06 95 ASP A N 1
ATOM 712 C CA . ASP A 1 95 ? 22.159 12.884 23.784 1.00 89.06 95 ASP A CA 1
ATOM 713 C C . ASP A 1 95 ? 22.627 11.964 22.647 1.00 89.06 95 ASP A C 1
ATOM 715 O O . ASP A 1 95 ? 22.036 10.917 22.403 1.00 89.06 95 ASP A O 1
ATOM 719 N N . ARG A 1 96 ? 23.745 12.303 21.984 1.00 89.31 96 ARG A N 1
ATOM 720 C CA . ARG A 1 96 ? 24.345 11.447 20.952 1.00 89.31 96 ARG A CA 1
ATOM 721 C C . ARG A 1 96 ? 24.764 10.092 21.519 1.00 89.31 96 ARG A C 1
ATOM 723 O O . ARG A 1 96 ? 24.569 9.083 20.858 1.00 89.31 96 ARG A O 1
ATOM 730 N N . ALA A 1 97 ? 25.346 10.061 22.718 1.00 88.25 97 ALA A N 1
ATOM 731 C CA . ALA A 1 97 ? 25.783 8.811 23.337 1.00 88.25 97 ALA A CA 1
ATOM 732 C C . ALA A 1 97 ? 24.603 7.909 23.739 1.00 88.25 97 ALA A C 1
ATOM 734 O O . ALA A 1 97 ? 24.736 6.689 23.685 1.00 88.25 97 ALA A O 1
ATOM 735 N N . GLU A 1 98 ? 23.471 8.501 24.132 1.00 88.31 98 GLU A N 1
ATOM 736 C CA . GLU A 1 98 ? 22.218 7.781 24.391 1.00 88.31 98 GLU A CA 1
ATOM 737 C C . GLU A 1 98 ? 21.642 7.222 23.082 1.00 88.31 98 GLU A C 1
ATOM 739 O O . GLU A 1 98 ? 21.464 6.016 22.956 1.00 88.31 98 GLU A O 1
ATOM 744 N N . TYR A 1 99 ? 21.525 8.058 22.050 1.00 89.12 99 TYR A N 1
ATOM 745 C CA . TYR A 1 99 ? 21.037 7.644 20.732 1.00 89.12 99 TYR A CA 1
ATOM 746 C C . TYR A 1 99 ? 21.907 6.553 20.074 1.00 89.12 99 TYR A C 1
ATOM 748 O O . TYR A 1 99 ? 21.401 5.582 19.516 1.00 89.12 99 TYR A O 1
ATOM 756 N N . GLU A 1 100 ? 23.237 6.663 20.164 1.00 89.94 100 GLU A N 1
ATOM 757 C CA . GLU A 1 100 ? 24.176 5.628 19.702 1.00 89.94 100 GLU A CA 1
ATOM 758 C C . GLU A 1 100 ? 24.031 4.311 20.484 1.00 89.94 100 GLU A C 1
ATOM 760 O O . GLU A 1 100 ? 24.345 3.241 19.956 1.00 89.94 100 GLU A O 1
ATOM 765 N N . ALA A 1 101 ? 23.590 4.365 21.745 1.00 90.50 101 ALA A N 1
ATOM 766 C CA . ALA A 1 101 ? 23.370 3.173 22.554 1.00 90.50 101 ALA A CA 1
ATOM 767 C C . ALA A 1 101 ? 22.096 2.428 22.139 1.00 90.50 101 ALA A C 1
ATOM 769 O O . ALA A 1 101 ? 22.100 1.194 22.196 1.00 90.50 101 ALA A O 1
ATOM 770 N N . ASP A 1 102 ? 21.077 3.144 21.667 1.00 92.69 102 ASP A N 1
ATOM 771 C CA . ASP A 1 102 ? 19.779 2.584 21.282 1.00 92.69 102 ASP A CA 1
ATOM 772 C C . ASP A 1 102 ? 19.803 1.903 19.911 1.00 92.69 102 ASP A C 1
ATOM 774 O O . ASP A 1 102 ? 18.987 1.028 19.646 1.00 92.69 102 ASP A O 1
ATOM 778 N N . TYR A 1 103 ? 20.770 2.221 19.048 1.00 92.94 103 TYR A N 1
ATOM 779 C CA . TYR A 1 103 ? 20.833 1.675 17.692 1.00 92.94 103 TYR A CA 1
ATOM 780 C C . TYR A 1 103 ? 22.061 0.794 17.451 1.00 92.94 103 TYR A C 1
ATOM 782 O O . TYR A 1 103 ? 23.152 0.994 17.986 1.00 92.94 103 TYR A O 1
ATOM 790 N N . VAL A 1 104 ? 21.902 -0.202 16.583 1.00 92.94 104 VAL A N 1
ATOM 791 C CA . VAL A 1 104 ? 22.991 -1.024 16.054 1.00 92.94 104 VAL A CA 1
ATOM 792 C C . VAL A 1 104 ? 22.998 -0.958 14.532 1.00 92.94 104 VAL A C 1
ATOM 794 O O . VAL A 1 104 ? 21.974 -1.113 13.870 1.00 92.94 104 VAL A O 1
ATOM 797 N N . ARG A 1 105 ? 24.177 -0.736 13.948 1.00 91.25 105 ARG A N 1
ATOM 798 C CA . ARG A 1 105 ? 24.345 -0.783 12.493 1.00 91.25 105 ARG A CA 1
ATOM 799 C C . ARG A 1 105 ? 24.186 -2.221 12.011 1.00 91.25 105 ARG A C 1
ATOM 801 O O . ARG A 1 105 ? 24.934 -3.097 12.451 1.00 91.25 105 ARG A O 1
ATOM 808 N N . TYR A 1 106 ? 23.261 -2.456 11.085 1.00 88.06 106 TYR A N 1
ATOM 809 C CA . TYR A 1 106 ? 23.073 -3.786 10.520 1.00 88.06 106 TYR A CA 1
ATOM 810 C C . TYR A 1 106 ? 24.263 -4.156 9.608 1.00 88.06 106 TYR A C 1
ATOM 812 O O . TYR A 1 106 ? 24.765 -3.299 8.875 1.00 88.06 106 TYR A O 1
ATOM 820 N N . PRO A 1 107 ? 24.779 -5.400 9.658 1.00 82.62 107 PRO A N 1
ATOM 821 C CA . PRO A 1 107 ? 25.939 -5.809 8.871 1.00 82.62 107 PRO A CA 1
ATOM 822 C C . PRO A 1 107 ? 25.567 -6.207 7.429 1.00 82.62 107 PRO A C 1
ATOM 824 O O . PRO A 1 107 ? 25.957 -7.281 6.971 1.00 82.62 107 PRO A O 1
ATOM 827 N N . ASP A 1 108 ? 24.835 -5.364 6.698 1.00 80.50 108 ASP A N 1
ATOM 828 C CA . ASP A 1 108 ? 24.664 -5.530 5.250 1.00 80.50 108 ASP A CA 1
ATOM 829 C C . ASP A 1 108 ? 25.887 -5.001 4.480 1.00 80.50 108 ASP A C 1
ATOM 831 O O . ASP A 1 108 ? 26.678 -4.195 4.978 1.00 80.50 108 ASP A O 1
ATOM 835 N N . GLU A 1 109 ? 26.047 -5.448 3.231 1.00 70.06 109 GLU A N 1
ATOM 836 C CA . GLU A 1 109 ? 27.196 -5.109 2.373 1.00 70.06 109 GLU A CA 1
ATOM 837 C C . GLU A 1 109 ? 27.387 -3.590 2.204 1.00 70.06 109 GLU A C 1
ATOM 839 O O . GLU A 1 109 ? 28.516 -3.111 2.083 1.00 70.06 109 GLU A O 1
ATOM 844 N N . ASN A 1 110 ? 26.291 -2.827 2.268 1.00 66.19 110 ASN A N 1
ATOM 845 C CA . ASN A 1 110 ? 26.285 -1.377 2.095 1.00 66.19 110 ASN A CA 1
ATOM 846 C C . ASN A 1 110 ? 26.136 -0.594 3.410 1.00 66.19 110 ASN A C 1
ATOM 848 O O . ASN A 1 110 ? 26.271 0.630 3.390 1.00 66.19 110 ASN A O 1
ATOM 852 N N . GLY A 1 111 ? 25.887 -1.261 4.544 1.00 68.19 111 GLY A N 1
ATOM 853 C CA . GLY A 1 111 ? 25.604 -0.603 5.821 1.00 68.19 111 GLY A CA 1
ATOM 854 C C . GLY A 1 111 ? 24.434 0.365 5.756 1.00 68.19 111 GLY A C 1
ATOM 855 O O . GLY A 1 111 ? 24.559 1.489 6.241 1.00 68.19 111 GLY A O 1
ATOM 856 N N . SER A 1 112 ? 23.378 -0.015 5.042 1.00 81.75 112 SER A N 1
ATOM 857 C CA . SER A 1 112 ? 22.343 0.910 4.586 1.00 81.75 112 SER A CA 1
ATOM 858 C C . SER A 1 112 ? 21.289 1.233 5.647 1.00 81.75 112 SER A C 1
ATOM 860 O O . SER A 1 112 ? 20.611 2.258 5.520 1.00 81.75 112 SER A O 1
ATOM 862 N N . VAL A 1 113 ? 21.186 0.411 6.699 1.00 90.94 113 VAL A N 1
ATOM 863 C CA . VAL A 1 113 ? 20.177 0.541 7.760 1.00 90.94 113 VAL A CA 1
ATOM 864 C C . VAL A 1 113 ? 20.756 0.380 9.170 1.00 90.94 113 VAL A C 1
ATOM 866 O O . VAL A 1 113 ? 21.760 -0.305 9.390 1.00 90.94 113 VAL A O 1
ATOM 869 N N . TYR A 1 114 ? 20.088 1.012 10.131 1.00 93.19 114 TYR A N 1
ATOM 870 C CA . TYR A 1 114 ? 20.310 0.873 11.569 1.00 93.19 114 TYR A CA 1
ATOM 871 C C . TYR A 1 114 ? 19.055 0.291 12.214 1.00 93.19 114 TYR A C 1
ATOM 873 O O . TYR A 1 114 ? 17.944 0.613 11.796 1.00 93.19 114 TYR A O 1
ATOM 881 N N . LEU A 1 115 ? 19.251 -0.565 13.215 1.00 94.31 115 LEU A N 1
ATOM 882 C CA . LEU A 1 115 ? 18.188 -1.249 13.946 1.00 94.31 115 LEU A CA 1
ATOM 883 C C . LEU A 1 115 ? 18.154 -0.758 15.390 1.00 94.31 115 LEU A C 1
ATOM 885 O O . LEU A 1 115 ? 19.189 -0.744 16.055 1.00 94.31 115 LEU A O 1
ATOM 889 N N . GLU A 1 116 ? 16.976 -0.395 15.870 1.00 94.81 116 GLU A N 1
ATOM 890 C CA . GLU A 1 116 ? 16.726 -0.022 17.257 1.00 94.81 116 GLU A CA 1
ATOM 891 C C . GLU A 1 116 ? 16.716 -1.268 18.155 1.00 94.81 116 GLU A C 1
ATOM 893 O O . GLU A 1 116 ? 16.092 -2.292 17.844 1.00 94.81 116 GLU A O 1
ATOM 898 N N . LYS A 1 117 ? 17.427 -1.194 19.278 1.00 93.81 117 LYS A N 1
ATOM 899 C CA . LYS A 1 117 ? 17.491 -2.242 20.295 1.00 93.81 117 LYS A CA 1
ATOM 900 C C . LYS A 1 117 ? 16.213 -2.247 21.127 1.00 93.81 117 LYS A C 1
ATOM 902 O O . LYS A 1 117 ? 15.669 -1.207 21.464 1.00 93.81 117 LYS A O 1
ATOM 907 N N . GLY A 1 118 ? 15.725 -3.435 21.454 1.00 90.88 118 GLY A N 1
ATOM 908 C CA . GLY A 1 118 ? 14.441 -3.639 22.124 1.00 90.88 118 GLY A CA 1
ATOM 909 C C . GLY A 1 118 ? 13.230 -3.622 21.184 1.00 90.88 118 GLY A C 1
ATOM 910 O O . GLY A 1 118 ? 12.173 -4.100 21.590 1.00 90.88 118 GLY A O 1
ATOM 911 N N . VAL A 1 119 ? 13.391 -3.146 19.941 1.00 91.88 119 VAL A N 1
ATOM 912 C CA . VAL A 1 119 ? 12.331 -3.100 18.918 1.00 91.88 119 VAL A CA 1
ATOM 913 C C . VAL A 1 119 ? 12.643 -4.050 17.757 1.00 91.88 119 VAL A C 1
ATOM 915 O O . VAL A 1 119 ? 11.947 -5.046 17.561 1.00 91.88 119 VAL A O 1
ATOM 918 N N . ALA A 1 120 ? 13.720 -3.787 17.009 1.00 92.31 120 ALA A N 1
ATOM 919 C CA . ALA A 1 120 ? 14.126 -4.587 15.848 1.00 92.31 120 ALA A CA 1
ATOM 920 C C . ALA A 1 120 ? 15.316 -5.516 16.150 1.00 92.31 120 ALA A C 1
ATOM 922 O O . ALA A 1 120 ? 15.444 -6.603 15.573 1.00 92.31 120 ALA A O 1
ATOM 923 N N . ALA A 1 121 ? 16.186 -5.114 17.077 1.00 93.69 121 ALA A N 1
ATOM 924 C CA . ALA A 1 121 ? 17.337 -5.884 17.532 1.00 93.69 121 ALA A CA 1
ATOM 925 C C . ALA A 1 121 ? 17.272 -6.174 19.039 1.00 93.69 121 ALA A C 1
ATOM 927 O O . ALA A 1 121 ? 16.728 -5.410 19.824 1.00 93.69 121 ALA A O 1
ATOM 928 N N . ASN A 1 122 ? 17.863 -7.282 19.465 1.00 92.25 122 ASN A N 1
ATOM 929 C CA . ASN A 1 122 ? 18.138 -7.576 20.863 1.00 92.25 122 ASN A CA 1
ATOM 930 C C . ASN A 1 122 ? 19.240 -6.642 21.396 1.00 92.25 122 ASN A C 1
ATOM 932 O O . ASN A 1 122 ? 20.015 -6.060 20.636 1.00 92.25 122 ASN A O 1
ATOM 936 N N . GLU A 1 123 ? 19.384 -6.582 22.720 1.00 89.31 123 GLU A N 1
ATOM 937 C CA . GLU A 1 123 ? 20.446 -5.822 23.406 1.00 89.31 123 GLU A CA 1
ATOM 938 C C . GLU A 1 123 ? 21.872 -6.188 22.948 1.00 89.31 123 GLU A C 1
ATOM 940 O O . GLU A 1 123 ? 22.789 -5.368 22.996 1.00 89.31 123 GLU A O 1
ATOM 945 N N . ASP A 1 124 ? 22.072 -7.425 22.482 1.00 86.69 124 ASP A N 1
ATOM 946 C CA . ASP A 1 124 ? 23.349 -7.913 21.951 1.00 86.69 124 ASP A CA 1
ATOM 947 C C . ASP A 1 124 ? 23.597 -7.529 20.477 1.00 86.69 124 ASP A C 1
ATOM 949 O O . ASP A 1 124 ? 24.649 -7.852 19.921 1.00 86.69 124 ASP A O 1
ATOM 953 N N . GLY A 1 125 ? 22.649 -6.826 19.849 1.00 83.31 125 GLY A N 1
ATOM 954 C CA . GLY A 1 125 ? 22.695 -6.385 18.459 1.00 83.31 125 GLY A CA 1
ATOM 955 C C . GLY A 1 125 ? 22.236 -7.429 17.436 1.00 83.31 125 GLY A C 1
ATOM 956 O O . GLY A 1 125 ? 22.330 -7.180 16.234 1.00 83.31 125 GLY A O 1
ATOM 957 N N . THR A 1 126 ? 21.751 -8.597 17.870 1.00 90.62 126 THR A N 1
ATOM 958 C CA . THR A 1 126 ? 21.161 -9.598 16.965 1.00 90.62 126 THR A CA 1
ATOM 959 C C . THR A 1 126 ? 19.716 -9.245 16.623 1.00 90.62 126 THR A C 1
ATOM 961 O O . THR A 1 126 ? 18.981 -8.769 17.475 1.00 90.62 126 THR A O 1
ATOM 964 N N . VAL A 1 127 ? 19.271 -9.485 15.388 1.00 92.25 127 VAL A N 1
ATOM 965 C CA . VAL A 1 127 ? 17.881 -9.193 14.982 1.00 92.25 127 VAL A CA 1
ATOM 966 C C . VAL A 1 127 ? 16.899 -10.062 15.772 1.00 92.25 127 VAL A C 1
ATOM 968 O O . VAL A 1 127 ? 17.114 -11.270 15.900 1.00 92.25 127 VAL A O 1
ATOM 971 N N . MET A 1 128 ? 15.819 -9.461 16.272 1.00 94.06 128 MET A N 1
ATOM 972 C CA . MET A 1 128 ? 14.754 -10.185 16.966 1.00 94.06 128 MET A CA 1
ATOM 973 C C . MET A 1 128 ? 13.989 -11.094 15.999 1.00 94.06 128 MET A C 1
ATOM 975 O O . MET A 1 128 ? 13.662 -10.699 14.881 1.00 94.06 128 MET A O 1
ATOM 979 N N . GLU A 1 129 ? 13.659 -12.314 16.428 1.00 92.69 129 GLU A N 1
ATOM 980 C CA . GLU A 1 129 ? 12.962 -13.261 15.546 1.00 92.69 129 GLU A CA 1
ATOM 981 C C . GLU A 1 129 ? 11.526 -12.817 15.241 1.00 92.69 129 GLU A C 1
ATOM 983 O O . GLU A 1 129 ? 11.096 -12.894 14.095 1.00 92.69 129 GLU A O 1
ATOM 988 N N . SER A 1 130 ? 10.824 -12.243 16.225 1.00 91.38 130 SER A N 1
ATOM 989 C CA . SER A 1 130 ? 9.499 -11.642 16.019 1.00 91.38 130 SER A CA 1
ATOM 990 C C . SER A 1 130 ? 9.531 -10.517 14.984 1.00 91.38 130 SER A C 1
ATOM 992 O O . SER A 1 130 ? 8.641 -10.425 14.144 1.00 91.38 130 SER A O 1
ATOM 994 N N . PHE A 1 131 ? 10.586 -9.696 14.997 1.00 94.31 131 PHE A N 1
ATOM 995 C CA . PHE A 1 131 ? 10.785 -8.645 14.004 1.00 94.31 131 PHE A CA 1
ATOM 996 C C . PHE A 1 131 ? 11.038 -9.230 12.609 1.00 94.31 131 PHE A C 1
ATOM 998 O O . PHE A 1 131 ? 10.448 -8.780 11.630 1.00 94.31 131 PHE A O 1
ATOM 1005 N N . ARG A 1 132 ? 11.869 -10.277 12.501 1.00 93.00 132 ARG A N 1
ATOM 1006 C CA . ARG A 1 132 ? 12.137 -10.971 11.230 1.00 93.00 132 ARG A CA 1
ATOM 1007 C C . ARG A 1 132 ? 10.859 -11.563 10.625 1.00 93.00 132 ARG A C 1
ATOM 1009 O O . ARG A 1 132 ? 10.633 -11.418 9.423 1.00 93.00 132 ARG A O 1
ATOM 1016 N N . GLU A 1 133 ? 10.039 -12.223 11.440 1.00 92.62 133 GLU A N 1
ATOM 1017 C CA . GLU A 1 133 ? 8.749 -12.782 11.020 1.00 92.62 133 GLU A CA 1
ATOM 1018 C C . GLU A 1 133 ? 7.769 -11.675 10.600 1.00 92.62 133 GLU A C 1
ATOM 1020 O O . GLU A 1 133 ? 7.169 -11.760 9.524 1.00 92.62 133 GLU A O 1
ATOM 1025 N N . GLY A 1 134 ? 7.676 -10.599 11.390 1.00 92.81 134 GLY A N 1
ATOM 1026 C CA . GLY A 1 134 ? 6.862 -9.422 11.080 1.00 92.81 134 GLY A CA 1
ATOM 1027 C C . GLY A 1 134 ? 7.275 -8.748 9.769 1.00 92.81 134 GLY A C 1
ATOM 1028 O O . GLY A 1 134 ? 6.427 -8.476 8.919 1.00 92.81 134 GLY A O 1
ATOM 1029 N N . TYR A 1 135 ? 8.579 -8.566 9.543 1.00 94.38 135 TYR A N 1
ATOM 1030 C CA . TYR A 1 135 ? 9.115 -8.026 8.293 1.00 94.38 135 TYR A CA 1
ATOM 1031 C C . TYR A 1 135 ? 8.776 -8.914 7.091 1.00 94.38 135 TYR A C 1
ATOM 1033 O O . TYR A 1 135 ? 8.346 -8.409 6.054 1.00 94.38 135 TYR A O 1
ATOM 1041 N N . ALA A 1 136 ? 8.930 -10.236 7.215 1.00 92.62 136 ALA A N 1
ATOM 1042 C CA . ALA A 1 136 ? 8.593 -11.161 6.136 1.00 92.62 136 ALA A CA 1
ATOM 1043 C C . ALA A 1 136 ? 7.096 -11.099 5.776 1.00 92.62 136 ALA A C 1
ATOM 1045 O O . ALA A 1 136 ? 6.750 -11.091 4.591 1.00 92.62 136 ALA A O 1
ATOM 1046 N N . SER A 1 137 ? 6.221 -10.999 6.783 1.00 92.12 137 SER A N 1
ATOM 1047 C CA . SER A 1 137 ? 4.777 -10.806 6.594 1.00 92.12 137 SER A CA 1
ATOM 1048 C C . SER A 1 137 ? 4.459 -9.468 5.911 1.00 92.12 137 SER A C 1
ATOM 1050 O O . SER A 1 137 ? 3.711 -9.423 4.928 1.00 92.12 137 SER A O 1
ATOM 1052 N N . ALA A 1 138 ? 5.088 -8.378 6.362 1.00 93.56 138 ALA A N 1
ATOM 1053 C CA . ALA A 1 138 ? 4.922 -7.051 5.778 1.00 93.56 138 ALA A CA 1
ATOM 1054 C C . ALA A 1 138 ? 5.395 -7.009 4.314 1.00 93.56 138 ALA A C 1
ATOM 1056 O O . ALA A 1 138 ? 4.674 -6.521 3.443 1.00 93.56 138 ALA A O 1
ATOM 1057 N N . LEU A 1 139 ? 6.560 -7.591 4.008 1.00 92.38 139 LEU A N 1
ATOM 1058 C CA . LEU A 1 139 ? 7.083 -7.691 2.644 1.00 92.38 139 LEU A CA 1
ATOM 1059 C C . LEU A 1 139 ? 6.149 -8.492 1.733 1.00 92.38 139 LEU A C 1
ATOM 1061 O O . LEU A 1 139 ? 5.911 -8.079 0.596 1.00 92.38 139 LEU A O 1
ATOM 1065 N N . ALA A 1 140 ? 5.599 -9.608 2.215 1.00 91.75 140 ALA A N 1
ATOM 1066 C CA . ALA A 1 140 ? 4.638 -10.403 1.457 1.00 91.75 140 ALA A CA 1
ATOM 1067 C C . ALA A 1 140 ? 3.352 -9.609 1.180 1.00 91.75 140 ALA A C 1
ATOM 1069 O O . ALA A 1 140 ? 2.899 -9.557 0.036 1.00 91.75 140 ALA A O 1
ATOM 1070 N N . THR A 1 141 ? 2.827 -8.918 2.193 1.00 93.00 141 THR A N 1
ATOM 1071 C CA . THR A 1 141 ? 1.622 -8.083 2.088 1.00 93.00 141 THR A CA 1
ATOM 1072 C C . THR A 1 141 ? 1.811 -6.936 1.097 1.00 93.00 141 THR A C 1
ATOM 1074 O O . THR A 1 141 ? 0.990 -6.742 0.199 1.00 93.00 141 THR A O 1
ATOM 1077 N N . VAL A 1 142 ? 2.915 -6.188 1.199 1.00 94.00 142 VAL A N 1
ATOM 1078 C CA . VAL A 1 142 ? 3.243 -5.112 0.251 1.00 94.00 142 VAL A CA 1
ATOM 1079 C C . VAL A 1 142 ? 3.400 -5.684 -1.158 1.00 94.00 142 VAL A C 1
ATOM 1081 O O . VAL A 1 142 ? 2.795 -5.175 -2.100 1.00 94.00 142 VAL A O 1
ATOM 1084 N N . THR A 1 143 ? 4.142 -6.782 -1.315 1.00 90.25 143 THR A N 1
ATOM 1085 C CA . THR A 1 143 ? 4.321 -7.448 -2.615 1.00 90.25 143 THR A CA 1
ATOM 1086 C C . THR A 1 143 ? 2.981 -7.832 -3.241 1.00 90.25 143 THR A C 1
ATOM 1088 O O . THR A 1 143 ? 2.740 -7.541 -4.415 1.00 90.25 143 THR A O 1
ATOM 1091 N N . GLU A 1 144 ? 2.076 -8.426 -2.461 1.00 90.31 144 GLU A N 1
ATOM 1092 C CA . GLU A 1 144 ? 0.738 -8.799 -2.913 1.00 90.31 144 GLU A CA 1
ATOM 1093 C C . GLU A 1 144 ? -0.081 -7.578 -3.354 1.00 90.31 144 GLU A C 1
ATOM 1095 O O . GLU A 1 144 ? -0.723 -7.610 -4.407 1.00 90.31 144 GLU A O 1
ATOM 1100 N N . ARG A 1 145 ? -0.044 -6.479 -2.594 1.00 93.25 145 ARG A N 1
ATOM 1101 C CA . ARG A 1 145 ? -0.769 -5.244 -2.934 1.00 93.25 145 ARG A CA 1
ATOM 1102 C C . ARG A 1 145 ? -0.328 -4.680 -4.281 1.00 93.25 145 ARG A C 1
ATOM 1104 O O . ARG A 1 145 ? -1.170 -4.414 -5.140 1.00 93.25 145 ARG A O 1
ATOM 1111 N N . PHE A 1 146 ? 0.981 -4.565 -4.509 1.00 89.06 146 PHE A N 1
ATOM 1112 C CA . PHE A 1 146 ? 1.508 -4.104 -5.798 1.00 89.06 146 PHE A CA 1
ATOM 1113 C C . PHE A 1 146 ? 1.212 -5.106 -6.929 1.00 89.06 146 PHE A C 1
ATOM 1115 O O . PHE A 1 146 ? 0.905 -4.685 -8.045 1.00 89.06 146 PHE A O 1
ATOM 1122 N N . ALA A 1 147 ? 1.196 -6.416 -6.652 1.00 83.25 147 ALA A N 1
ATOM 1123 C CA . ALA A 1 147 ? 0.785 -7.437 -7.622 1.00 83.25 147 ALA A CA 1
ATOM 1124 C C . ALA A 1 147 ? -0.675 -7.282 -8.062 1.00 83.25 147 ALA A C 1
ATOM 1126 O O . ALA A 1 147 ? -0.993 -7.360 -9.253 1.00 83.25 147 ALA A O 1
ATOM 1127 N N . ARG A 1 148 ? -1.571 -7.019 -7.106 1.00 85.00 148 ARG A N 1
ATOM 1128 C CA . ARG A 1 148 ? -3.010 -6.850 -7.347 1.00 85.00 148 ARG A CA 1
ATOM 1129 C C . ARG A 1 148 ? -3.334 -5.620 -8.201 1.00 85.00 148 ARG A C 1
ATOM 1131 O O . ARG A 1 148 ? -4.367 -5.627 -8.871 1.00 85.00 148 ARG A O 1
ATOM 1138 N N . LEU A 1 149 ? -2.442 -4.624 -8.279 1.00 82.56 149 LEU A N 1
ATOM 1139 C CA . LEU A 1 149 ? -2.582 -3.503 -9.219 1.00 82.56 149 LEU A CA 1
ATOM 1140 C C . LEU A 1 149 ? -2.438 -3.920 -10.689 1.00 82.56 149 LEU A C 1
ATOM 1142 O O . LEU A 1 149 ? -2.975 -3.244 -11.565 1.00 82.56 149 LEU A O 1
ATOM 1146 N N . ARG A 1 150 ? -1.729 -5.024 -10.976 1.00 77.06 150 ARG A N 1
ATOM 1147 C CA . ARG A 1 150 ? -1.463 -5.521 -12.341 1.00 77.06 150 ARG A CA 1
ATOM 1148 C C . ARG A 1 150 ? -0.805 -4.474 -13.253 1.00 77.06 150 ARG A C 1
ATOM 1150 O O . ARG A 1 150 ? -1.129 -4.378 -14.442 1.00 77.06 150 ARG A O 1
ATOM 1157 N N . VAL A 1 151 ? 0.111 -3.691 -12.679 1.00 73.62 151 VAL A N 1
ATOM 1158 C CA . VAL A 1 151 ? 0.918 -2.688 -13.384 1.00 73.62 151 VAL A CA 1
ATOM 1159 C C . VAL A 1 151 ? 2.257 -3.305 -13.771 1.00 73.62 151 VAL A C 1
ATOM 1161 O O . VAL A 1 151 ? 3.074 -3.646 -12.918 1.00 73.62 151 VAL A O 1
ATOM 1164 N N . ASP A 1 152 ? 2.495 -3.436 -15.071 1.00 65.50 152 ASP A N 1
ATOM 1165 C CA . ASP A 1 152 ? 3.754 -3.959 -15.593 1.00 65.50 152 ASP A CA 1
ATOM 1166 C C . ASP A 1 152 ? 4.919 -3.063 -15.197 1.00 65.50 152 ASP A C 1
ATOM 1168 O O . ASP A 1 152 ? 4.832 -1.845 -15.313 1.00 65.50 152 ASP A O 1
ATOM 1172 N N . GLY A 1 153 ? 6.027 -3.673 -14.780 1.00 66.12 153 GLY A N 1
ATOM 1173 C CA . GLY A 1 153 ? 7.220 -2.953 -14.347 1.00 66.12 153 GLY A CA 1
ATOM 1174 C C . GLY A 1 153 ? 7.164 -2.463 -12.902 1.00 66.12 153 GLY A C 1
ATOM 1175 O O . GLY A 1 153 ? 8.174 -1.934 -12.440 1.00 66.12 153 GLY A O 1
ATOM 1176 N N . ALA A 1 154 ? 6.053 -2.673 -12.183 1.00 76.56 154 ALA A N 1
ATOM 1177 C CA . ALA A 1 154 ? 6.026 -2.531 -10.733 1.00 76.56 154 ALA A CA 1
ATOM 1178 C C . ALA A 1 154 ? 7.030 -3.500 -10.090 1.00 76.56 154 ALA A C 1
ATOM 1180 O O . ALA A 1 154 ? 7.164 -4.648 -10.528 1.00 76.56 154 ALA A O 1
ATOM 1181 N N . ARG A 1 155 ? 7.763 -3.036 -9.077 1.00 79.31 155 ARG A N 1
ATOM 1182 C CA . ARG A 1 155 ? 8.761 -3.843 -8.362 1.00 79.31 155 ARG A CA 1
ATOM 1183 C C . ARG A 1 155 ? 8.693 -3.577 -6.872 1.00 79.31 155 ARG A C 1
ATOM 1185 O O . ARG A 1 155 ? 8.462 -2.444 -6.456 1.00 79.31 155 ARG A O 1
ATOM 1192 N N . VAL A 1 156 ? 8.927 -4.630 -6.104 1.00 85.31 156 VAL A N 1
ATOM 1193 C CA . VAL A 1 156 ? 9.087 -4.587 -4.655 1.00 85.31 156 VAL A CA 1
ATOM 1194 C C . VAL A 1 156 ? 10.351 -5.375 -4.343 1.00 85.31 156 VAL A C 1
ATOM 1196 O O . VAL A 1 156 ? 10.448 -6.545 -4.705 1.00 85.31 156 VAL A O 1
ATOM 1199 N N . ASP A 1 157 ? 11.327 -4.718 -3.728 1.00 83.75 157 ASP A N 1
ATOM 1200 C CA . ASP A 1 157 ? 12.646 -5.275 -3.441 1.00 83.75 157 ASP A CA 1
ATOM 1201 C C . ASP A 1 157 ? 12.995 -5.049 -1.967 1.00 83.75 157 ASP A C 1
ATOM 1203 O O . ASP A 1 157 ? 12.825 -3.945 -1.449 1.00 83.75 157 ASP A O 1
ATOM 1207 N N . ALA A 1 158 ? 13.562 -6.057 -1.305 1.00 86.25 158 ALA A N 1
ATOM 1208 C CA . ALA A 1 158 ? 14.203 -5.856 -0.008 1.00 86.25 158 ALA A CA 1
ATOM 1209 C C . ALA A 1 158 ? 15.509 -5.057 -0.184 1.00 86.25 158 ALA A C 1
ATOM 1211 O O . ALA A 1 158 ? 16.294 -5.311 -1.103 1.00 86.25 158 ALA A O 1
ATOM 1212 N N . VAL A 1 159 ? 15.745 -4.076 0.686 1.00 83.75 159 VAL A N 1
ATOM 1213 C CA . VAL A 1 159 ? 16.950 -3.233 0.704 1.00 83.75 159 VAL A CA 1
ATOM 1214 C C . VAL A 1 159 ? 17.556 -3.272 2.095 1.00 83.75 159 VAL A C 1
ATOM 1216 O O . VAL A 1 159 ? 16.846 -3.063 3.072 1.00 83.75 159 VAL A O 1
ATOM 1219 N N . GLY A 1 160 ? 18.859 -3.549 2.186 1.00 80.38 160 GLY A N 1
ATOM 1220 C CA . GLY A 1 160 ? 19.533 -3.682 3.483 1.00 80.38 160 GLY A CA 1
ATOM 1221 C C . GLY A 1 160 ? 18.919 -4.769 4.369 1.00 80.38 160 GLY A C 1
ATOM 1222 O O . GLY A 1 160 ? 18.916 -4.628 5.584 1.00 80.38 160 GLY A O 1
ATOM 1223 N N . ASP A 1 161 ? 18.335 -5.800 3.748 1.00 86.38 161 ASP A N 1
ATOM 1224 C CA . ASP A 1 161 ? 17.549 -6.899 4.329 1.00 86.38 161 ASP A CA 1
ATOM 1225 C C . ASP A 1 161 ? 16.263 -6.520 5.088 1.00 86.38 161 ASP A C 1
ATOM 1227 O O . ASP A 1 161 ? 15.365 -7.355 5.145 1.00 86.38 161 ASP A O 1
ATOM 1231 N N . TYR A 1 162 ? 16.139 -5.298 5.623 1.00 90.81 162 TYR A N 1
ATOM 1232 C CA . TYR A 1 162 ? 15.024 -4.889 6.494 1.00 90.81 162 TYR A CA 1
ATOM 1233 C C . TYR A 1 162 ? 14.358 -3.558 6.120 1.00 90.81 162 TYR A C 1
ATOM 1235 O O . TYR A 1 162 ? 13.592 -3.007 6.902 1.00 90.81 162 TYR A O 1
ATOM 1243 N N . ALA A 1 163 ? 14.583 -3.052 4.909 1.00 91.38 163 ALA A N 1
ATOM 1244 C CA . ALA A 1 163 ? 13.754 -2.012 4.302 1.00 91.38 163 ALA A CA 1
ATOM 1245 C C . ALA A 1 163 ? 13.081 -2.550 3.032 1.00 91.38 163 ALA A C 1
ATOM 1247 O O . ALA A 1 163 ? 13.567 -3.501 2.414 1.00 91.38 163 ALA A O 1
ATOM 1248 N N . ILE A 1 164 ? 11.952 -1.967 2.633 1.00 92.06 164 ILE A N 1
ATOM 1249 C CA . ILE A 1 164 ? 11.207 -2.386 1.437 1.00 92.06 164 ILE A CA 1
ATOM 1250 C C . ILE A 1 164 ? 11.237 -1.247 0.433 1.00 92.06 164 ILE A C 1
ATOM 1252 O O . ILE A 1 164 ? 10.659 -0.195 0.662 1.00 92.06 164 ILE A O 1
ATOM 1256 N N . ARG A 1 165 ? 11.885 -1.433 -0.711 1.00 90.25 165 ARG A N 1
ATOM 1257 C CA . ARG A 1 165 ? 11.832 -0.468 -1.807 1.00 90.25 165 ARG A CA 1
ATOM 1258 C C . ARG A 1 165 ? 10.739 -0.858 -2.778 1.00 90.25 165 ARG A C 1
ATOM 1260 O O . ARG A 1 165 ? 10.736 -1.968 -3.300 1.00 90.25 165 ARG A O 1
ATOM 1267 N N . VAL A 1 166 ? 9.874 0.095 -3.077 1.00 90.38 166 VAL A N 1
ATOM 1268 C CA . VAL A 1 166 ? 8.840 -0.045 -4.096 1.00 90.38 166 VAL A CA 1
ATOM 1269 C C . VAL A 1 166 ? 9.169 0.829 -5.293 1.00 90.38 166 VAL A C 1
ATOM 1271 O O . VAL A 1 166 ? 9.739 1.913 -5.157 1.00 90.38 166 VAL A O 1
ATOM 1274 N N . PHE A 1 167 ? 8.802 0.358 -6.476 1.00 83.25 167 PHE A N 1
ATOM 1275 C CA . PHE A 1 167 ? 8.874 1.114 -7.714 1.00 83.25 167 PHE A CA 1
ATOM 1276 C C . PHE A 1 167 ? 7.581 0.925 -8.500 1.00 83.25 167 PHE A C 1
ATOM 1278 O O . PHE A 1 167 ? 7.171 -0.207 -8.758 1.00 83.25 167 PHE A O 1
ATOM 1285 N N . LEU A 1 168 ? 6.964 2.032 -8.907 1.00 82.50 168 LEU A N 1
ATOM 1286 C CA . LEU A 1 168 ? 5.836 2.059 -9.830 1.00 82.50 168 LEU A CA 1
ATOM 1287 C C . LEU A 1 168 ? 6.212 2.870 -11.065 1.00 82.50 168 LEU A C 1
ATOM 1289 O O . LEU A 1 168 ? 6.534 4.052 -10.945 1.00 82.50 168 LEU A O 1
ATOM 1293 N N . PRO A 1 169 ? 6.147 2.279 -12.264 1.00 72.94 169 PRO A N 1
ATOM 1294 C CA . PRO A 1 169 ? 6.243 3.041 -13.498 1.00 72.94 169 PRO A CA 1
ATOM 1295 C C . PRO A 1 169 ? 5.177 4.130 -13.540 1.00 72.94 169 PRO A C 1
ATOM 1297 O O . PRO A 1 169 ? 4.074 3.920 -13.032 1.00 72.94 169 PRO A O 1
ATOM 1300 N N . ALA A 1 170 ? 5.505 5.254 -14.181 1.00 71.31 170 ALA A N 1
ATOM 1301 C CA . ALA A 1 170 ? 4.593 6.380 -14.386 1.00 71.31 170 ALA A CA 1
ATOM 1302 C C . ALA A 1 170 ? 3.509 6.022 -15.422 1.00 71.31 170 ALA A C 1
ATOM 1304 O O . ALA A 1 170 ? 3.492 6.523 -16.546 1.00 71.31 170 ALA A O 1
ATOM 1305 N N . MET A 1 171 ? 2.693 5.033 -15.076 1.00 62.91 171 MET A N 1
ATOM 1306 C CA . MET A 1 171 ? 1.643 4.467 -15.897 1.00 62.91 171 MET A CA 1
ATOM 1307 C C . MET A 1 171 ? 0.276 4.724 -15.306 1.00 62.91 171 MET A C 1
ATOM 1309 O O . MET A 1 171 ? -0.661 4.565 -16.049 1.00 62.91 171 MET A O 1
ATOM 1313 N N . MET A 1 172 ? 0.084 5.058 -14.038 1.00 67.81 172 MET A N 1
ATOM 1314 C CA . MET A 1 172 ? -1.239 5.081 -13.394 1.00 67.81 172 MET A CA 1
ATOM 1315 C C . MET A 1 172 ? -1.511 6.485 -12.870 1.00 67.81 172 MET A C 1
ATOM 1317 O O . MET A 1 172 ? -0.704 6.988 -12.139 1.00 67.81 172 MET A O 1
ATOM 1321 N N . GLY A 1 173 ? -2.658 7.122 -13.073 1.00 68.25 173 GLY A N 1
ATOM 1322 C CA . GLY A 1 173 ? -2.907 8.480 -12.549 1.00 68.25 173 GLY A CA 1
ATOM 1323 C C . GLY A 1 173 ? -2.879 8.643 -11.011 1.00 68.25 173 GLY A C 1
ATOM 1324 O O . GLY A 1 173 ? -3.173 9.724 -10.510 1.00 68.25 173 GLY A O 1
ATOM 1325 N N . GLY A 1 174 ? -2.569 7.586 -10.252 1.00 76.06 174 GLY A N 1
ATOM 1326 C CA . GLY A 1 174 ? -2.545 7.527 -8.792 1.00 76.06 174 GLY A CA 1
ATOM 1327 C C . GLY A 1 174 ? -1.336 6.791 -8.197 1.00 76.06 174 GLY A C 1
ATOM 1328 O O . GLY A 1 174 ? -1.504 6.140 -7.164 1.00 76.06 174 GLY A O 1
ATOM 1329 N N . GLU A 1 175 ? -0.136 6.844 -8.806 1.00 82.75 175 GLU A N 1
ATOM 1330 C CA . GLU A 1 175 ? 1.048 6.158 -8.242 1.00 82.75 175 GLU A CA 1
ATOM 1331 C C . GLU A 1 175 ? 1.390 6.639 -6.838 1.00 82.75 175 GLU A C 1
ATOM 1333 O O . GLU A 1 175 ? 1.682 5.817 -5.974 1.00 82.75 175 GLU A O 1
ATOM 1338 N N . TYR A 1 176 ? 1.317 7.951 -6.591 1.00 82.00 176 TYR A N 1
ATOM 1339 C CA . TYR A 1 176 ? 1.602 8.507 -5.268 1.00 82.00 176 TYR A CA 1
ATOM 1340 C C . TYR A 1 176 ? 0.646 7.943 -4.213 1.00 82.00 176 TYR A C 1
ATOM 1342 O O . TYR A 1 176 ? 1.088 7.476 -3.171 1.00 82.00 176 TYR A O 1
ATOM 1350 N N . THR A 1 177 ? -0.655 7.884 -4.520 1.00 87.56 177 THR A N 1
ATOM 1351 C CA . THR A 1 177 ? -1.645 7.261 -3.633 1.00 87.56 177 THR A CA 1
ATOM 1352 C C . THR A 1 177 ? -1.288 5.806 -3.353 1.00 87.56 177 THR A C 1
ATOM 1354 O O . THR A 1 177 ? -1.301 5.413 -2.196 1.00 87.56 177 THR A O 1
ATOM 1357 N N . ALA A 1 178 ? -0.927 5.018 -4.371 1.00 90.69 178 ALA A N 1
ATOM 1358 C CA . ALA A 1 178 ? -0.529 3.624 -4.174 1.00 90.69 178 ALA A CA 1
ATOM 1359 C C . ALA A 1 178 ? 0.719 3.482 -3.300 1.00 90.69 178 ALA A C 1
ATOM 1361 O O . ALA A 1 178 ? 0.717 2.672 -2.378 1.00 90.69 178 ALA A O 1
ATOM 1362 N N . ILE A 1 179 ? 1.746 4.299 -3.540 1.00 91.12 179 ILE A N 1
ATOM 1363 C CA . ILE A 1 179 ? 2.969 4.297 -2.736 1.00 91.12 179 ILE A CA 1
ATOM 1364 C C . ILE A 1 179 ? 2.678 4.679 -1.282 1.00 91.12 179 ILE A C 1
ATOM 1366 O O . ILE A 1 179 ? 3.236 4.068 -0.379 1.00 91.12 179 ILE A O 1
ATOM 1370 N N . THR A 1 180 ? 1.818 5.658 -1.025 1.00 90.06 180 THR A N 1
ATOM 1371 C CA . THR A 1 180 ? 1.521 6.064 0.352 1.00 90.06 180 THR A CA 1
ATOM 1372 C C . THR A 1 180 ? 0.663 5.026 1.066 1.00 90.06 180 THR A C 1
ATOM 1374 O O . THR A 1 180 ? 1.036 4.541 2.128 1.00 90.06 180 THR A O 1
ATOM 1377 N N . VAL A 1 181 ? -0.478 4.645 0.487 1.00 91.81 181 VAL A N 1
ATOM 1378 C CA . VAL A 1 181 ? -1.470 3.848 1.222 1.00 91.81 181 VAL A CA 1
ATOM 1379 C C . VAL A 1 181 ? -1.061 2.382 1.364 1.00 91.81 181 VAL A C 1
ATOM 1381 O O . VAL A 1 181 ? -1.461 1.729 2.320 1.00 91.81 181 VAL A O 1
ATOM 1384 N N . PHE A 1 182 ? -0.234 1.844 0.461 1.00 94.69 182 PHE A N 1
ATOM 1385 C CA . PHE A 1 182 ? 0.265 0.472 0.597 1.00 94.69 182 PHE A CA 1
ATOM 1386 C C . PHE A 1 182 ? 1.356 0.300 1.650 1.00 94.69 182 PHE A C 1
ATOM 1388 O O . PHE A 1 182 ? 1.670 -0.849 1.964 1.00 94.69 182 PHE A O 1
ATOM 1395 N N . ALA A 1 183 ? 1.868 1.387 2.232 1.00 93.12 183 ALA A N 1
ATOM 1396 C CA . ALA A 1 183 ? 2.699 1.308 3.427 1.00 93.12 183 ALA A CA 1
ATOM 1397 C C . ALA A 1 183 ? 1.874 0.987 4.688 1.00 93.12 183 ALA A C 1
ATOM 1399 O O . ALA A 1 183 ? 2.408 0.397 5.614 1.00 93.12 183 ALA A O 1
ATOM 1400 N N . TYR A 1 184 ? 0.572 1.299 4.725 1.00 93.56 184 TYR A N 1
ATOM 1401 C CA . TYR A 1 184 ? -0.254 1.072 5.917 1.00 93.56 184 TYR A CA 1
ATOM 1402 C C . TYR A 1 184 ? -0.487 -0.421 6.166 1.00 93.56 184 TYR A C 1
ATOM 1404 O O . TYR A 1 184 ? -1.131 -1.109 5.371 1.00 93.56 184 TYR A O 1
ATOM 1412 N N . THR A 1 185 ? 0.045 -0.943 7.259 1.00 91.25 185 THR A N 1
ATOM 1413 C CA . THR A 1 185 ? -0.072 -2.340 7.700 1.00 91.25 185 THR A CA 1
ATOM 1414 C C . THR A 1 185 ? -0.968 -2.433 8.934 1.00 91.25 185 THR A C 1
ATOM 1416 O O . THR A 1 185 ? -1.292 -1.413 9.539 1.00 91.25 185 THR A O 1
ATOM 1419 N N . GLY A 1 186 ? -1.417 -3.642 9.273 1.00 90.44 186 GLY A N 1
ATOM 1420 C CA . GLY A 1 186 ? -2.321 -3.869 10.398 1.00 90.44 186 GLY A CA 1
ATOM 1421 C C . GLY A 1 186 ? -3.730 -4.281 9.996 1.00 90.44 186 GLY A C 1
ATOM 1422 O O . GLY A 1 186 ? -4.075 -4.412 8.815 1.00 90.44 186 GLY A O 1
ATOM 1423 N N . GLU A 1 187 ? -4.551 -4.498 11.019 1.00 91.50 187 GLU A N 1
ATOM 1424 C CA . GLU A 1 187 ? -5.954 -4.860 10.862 1.00 91.50 187 GLU A CA 1
ATOM 1425 C C . GLU A 1 187 ? -6.817 -3.680 10.394 1.00 91.50 187 GLU A C 1
ATOM 1427 O O . GLU A 1 187 ? -6.520 -2.510 10.642 1.00 91.50 187 GLU A O 1
ATOM 1432 N N . LEU A 1 188 ? -7.915 -3.995 9.702 1.00 93.88 188 LEU A N 1
ATOM 1433 C CA . LEU A 1 188 ? -8.962 -3.023 9.402 1.00 93.88 188 LEU A CA 1
ATOM 1434 C C . LEU A 1 188 ? -9.775 -2.725 10.669 1.00 93.88 188 LEU A C 1
ATOM 1436 O O . LEU A 1 188 ? -10.468 -3.611 11.170 1.00 93.88 188 LEU A O 1
ATOM 1440 N N . ASN A 1 189 ? -9.801 -1.459 11.088 1.00 93.38 189 ASN A N 1
ATOM 1441 C CA . ASN A 1 189 ? -10.744 -0.966 12.090 1.00 93.38 189 ASN A CA 1
ATOM 1442 C C . ASN A 1 189 ? -11.673 0.101 11.489 1.00 93.38 189 ASN A C 1
ATOM 1444 O O . ASN A 1 189 ? -11.260 0.936 10.683 1.00 93.38 189 ASN A O 1
ATOM 1448 N N . ILE A 1 190 ? -12.947 0.074 11.878 1.00 94.38 190 ILE A N 1
ATOM 1449 C CA . ILE A 1 190 ? -13.926 1.099 11.511 1.00 94.38 190 ILE A CA 1
ATOM 1450 C C . ILE A 1 190 ? -14.492 1.676 12.799 1.00 94.38 190 ILE A C 1
ATOM 1452 O O . ILE A 1 190 ? -15.104 0.954 13.589 1.00 94.38 190 ILE A O 1
ATOM 1456 N N . THR A 1 191 ? -14.340 2.982 12.980 1.00 94.94 191 THR A N 1
ATOM 1457 C CA . THR A 1 191 ? -14.906 3.713 14.115 1.00 94.94 191 THR A CA 1
ATOM 1458 C C . THR A 1 191 ? -15.982 4.684 13.640 1.00 94.94 191 THR A C 1
ATOM 1460 O O . THR A 1 191 ? -16.066 5.024 12.457 1.00 94.94 191 THR A O 1
ATOM 1463 N N . TYR A 1 192 ? -16.866 5.103 14.543 1.00 93.44 192 TYR A N 1
ATOM 1464 C CA . TYR A 1 192 ? -17.926 6.059 14.238 1.00 93.44 192 TYR A CA 1
ATOM 1465 C C . TYR A 1 192 ? -18.116 7.079 15.359 1.00 93.44 192 TYR A C 1
ATOM 1467 O O . TYR A 1 192 ? -17.984 6.755 16.541 1.00 93.44 192 TYR A O 1
ATOM 1475 N N . GLY A 1 193 ? -18.453 8.312 14.985 1.00 91.19 193 GLY A N 1
ATOM 1476 C CA . GLY A 1 193 ? -18.672 9.406 15.928 1.00 91.19 193 GLY A CA 1
ATOM 1477 C C . GLY A 1 193 ? -19.053 10.717 15.245 1.00 91.19 193 GLY A C 1
ATOM 1478 O O . GLY A 1 193 ? -19.194 10.782 14.023 1.00 91.19 193 GLY A O 1
ATOM 1479 N N . SER A 1 194 ? -19.230 11.774 16.040 1.00 86.69 194 SER A N 1
ATOM 1480 C CA . SER A 1 194 ? -19.383 13.145 15.527 1.00 86.69 194 SER A CA 1
ATOM 1481 C C . SER A 1 194 ? -18.065 13.733 15.028 1.00 86.69 194 SER A C 1
ATOM 1483 O O . SER A 1 194 ? -18.059 14.601 14.157 1.00 86.69 194 SER A O 1
ATOM 1485 N N . ASP A 1 195 ? -16.962 13.268 15.604 1.00 87.62 195 ASP A N 1
ATOM 1486 C CA . ASP A 1 195 ? -15.595 13.674 15.325 1.00 87.62 195 ASP A CA 1
ATOM 1487 C C . ASP A 1 195 ? -14.646 12.505 15.623 1.00 87.62 195 ASP A C 1
ATOM 1489 O O . ASP A 1 195 ? -15.009 11.559 16.321 1.00 87.62 195 ASP A O 1
ATOM 1493 N N . GLU A 1 196 ? -13.428 12.579 15.091 1.00 87.69 196 GLU A N 1
ATOM 1494 C CA . GLU A 1 196 ? -12.440 11.501 15.176 1.00 87.69 196 GLU A CA 1
ATOM 1495 C C . GLU A 1 196 ? -12.004 11.216 16.620 1.00 87.69 196 GLU A C 1
ATOM 1497 O O . GLU A 1 196 ? -11.860 10.063 17.013 1.00 87.69 196 GLU A O 1
ATOM 1502 N N . ALA A 1 197 ? -11.855 12.259 17.444 1.00 86.81 197 ALA A N 1
ATOM 1503 C CA . ALA A 1 197 ? -11.344 12.131 18.807 1.00 86.81 197 ALA A CA 1
ATOM 1504 C C . ALA A 1 197 ? -12.343 11.464 19.767 1.00 86.81 197 ALA A C 1
ATOM 1506 O O . ALA A 1 197 ? -11.942 10.936 20.804 1.00 86.81 197 ALA A O 1
ATOM 1507 N N . SER A 1 198 ? -13.636 11.507 19.441 1.00 85.44 198 SER A N 1
ATOM 1508 C CA . SER A 1 198 ? -14.706 10.862 20.206 1.00 85.44 198 SER A CA 1
ATOM 1509 C C . SER A 1 198 ? -15.247 9.589 19.548 1.00 85.44 198 SER A C 1
ATOM 1511 O O . SER A 1 198 ? -16.214 9.010 20.052 1.00 85.44 198 SER A O 1
ATOM 1513 N N . ALA A 1 199 ? -14.647 9.152 18.435 1.00 89.81 199 ALA A N 1
ATOM 1514 C CA . ALA A 1 199 ? -15.118 8.000 17.688 1.00 89.81 199 ALA A CA 1
ATOM 1515 C C . ALA A 1 199 ? -14.979 6.703 18.500 1.00 89.81 199 ALA A C 1
ATOM 1517 O O . ALA A 1 199 ? -14.044 6.509 19.276 1.00 89.81 199 ALA A O 1
ATOM 1518 N N . THR A 1 200 ? -15.940 5.803 18.316 1.00 92.19 200 THR A N 1
ATOM 1519 C CA . THR A 1 200 ? -16.002 4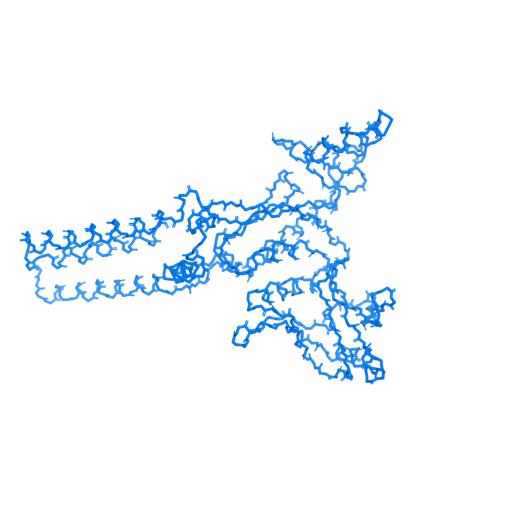.506 19.002 1.00 92.19 200 THR A CA 1
ATOM 1520 C C . THR A 1 200 ? -15.994 3.366 17.996 1.00 92.19 200 THR A C 1
ATOM 1522 O O . THR A 1 200 ? -16.472 3.536 16.874 1.00 92.19 200 THR A O 1
ATOM 1525 N N . ASP A 1 201 ? -15.468 2.205 18.385 1.00 92.25 201 ASP A N 1
ATOM 1526 C CA . ASP A 1 201 ? -15.393 1.042 17.498 1.00 92.25 201 ASP A CA 1
ATOM 1527 C C . ASP A 1 201 ? -16.780 0.585 17.044 1.00 92.25 201 ASP A C 1
ATOM 1529 O O . ASP A 1 201 ? -17.679 0.324 17.850 1.00 92.25 201 ASP A O 1
ATOM 1533 N N . LEU A 1 202 ? -16.941 0.424 15.732 1.00 91.75 202 LEU A N 1
ATOM 1534 C CA . LEU A 1 202 ? -18.220 0.070 15.128 1.00 91.75 202 LEU A CA 1
ATOM 1535 C C . LEU A 1 202 ? -18.601 -1.386 15.410 1.00 91.75 202 LEU A C 1
ATOM 1537 O O . LEU A 1 202 ? -19.762 -1.683 15.693 1.00 91.75 202 LEU A O 1
ATOM 1541 N N . PHE A 1 203 ? -17.635 -2.305 15.344 1.00 87.62 203 PHE A N 1
ATOM 1542 C CA . PHE A 1 203 ? -17.900 -3.743 15.444 1.00 87.62 203 PHE A CA 1
ATOM 1543 C C . PHE A 1 203 ? -17.760 -4.315 16.857 1.00 87.62 203 PHE A C 1
ATOM 1545 O O . PHE A 1 203 ? -18.306 -5.394 17.108 1.00 87.62 203 PHE A O 1
ATOM 1552 N N . SER A 1 204 ? -17.078 -3.608 17.774 1.00 82.69 204 SER A N 1
ATOM 1553 C CA . SER A 1 204 ? -16.790 -4.079 19.143 1.00 82.69 204 SER A CA 1
ATOM 1554 C C . SER A 1 204 ? -16.346 -5.554 19.152 1.00 82.69 204 SER A C 1
ATOM 1556 O O . SER A 1 204 ? -16.986 -6.405 19.782 1.00 82.69 204 SER A O 1
ATOM 1558 N N . ILE A 1 205 ? -15.316 -5.865 18.356 1.00 80.31 205 ILE A N 1
ATOM 1559 C CA . ILE A 1 205 ? -14.875 -7.235 18.063 1.00 80.31 205 ILE A CA 1
ATOM 1560 C C . ILE A 1 205 ? -14.454 -7.926 19.364 1.00 80.31 205 ILE A C 1
ATOM 1562 O O . ILE A 1 205 ? -13.698 -7.386 20.169 1.00 80.31 205 ILE A O 1
ATOM 1566 N N . ARG A 1 206 ? -14.984 -9.128 19.604 1.00 80.38 206 ARG A N 1
ATOM 1567 C CA . ARG A 1 206 ? -14.613 -9.943 20.770 1.00 80.38 206 ARG A CA 1
ATOM 1568 C C . ARG A 1 206 ? -13.370 -10.767 20.463 1.00 80.38 206 ARG A C 1
ATOM 1570 O O . ARG A 1 206 ? -13.115 -11.095 19.316 1.00 80.38 206 ARG A O 1
ATOM 1577 N N . SER A 1 207 ? -12.673 -11.232 21.498 1.00 79.50 207 SER A N 1
ATOM 1578 C CA . SER A 1 207 ? -11.446 -12.039 21.363 1.00 79.50 207 SER A CA 1
ATOM 1579 C C . SER A 1 207 ? -11.592 -13.353 20.577 1.00 79.50 207 SER A C 1
ATOM 1581 O O . SER A 1 207 ? -10.593 -13.989 20.260 1.00 79.50 207 SER A O 1
ATOM 1583 N N . ASN A 1 208 ? -12.820 -13.798 20.297 1.00 83.94 208 ASN A N 1
ATOM 1584 C CA . ASN A 1 208 ? -13.120 -14.999 19.518 1.00 83.94 208 ASN A CA 1
ATOM 1585 C C . ASN A 1 208 ? -13.684 -14.698 18.117 1.00 83.94 208 ASN A C 1
ATOM 1587 O O . ASN A 1 208 ? -14.207 -15.611 17.478 1.00 83.94 208 ASN A O 1
ATOM 1591 N N . GLU A 1 209 ? -13.666 -13.437 17.699 1.00 87.06 209 GLU A N 1
ATOM 1592 C CA . GLU A 1 209 ? -14.231 -12.936 16.449 1.00 87.06 209 GLU A CA 1
ATOM 1593 C C . GLU A 1 209 ? -13.138 -12.190 15.679 1.00 87.06 209 GLU A C 1
ATOM 1595 O O . GLU A 1 209 ? -12.163 -11.727 16.265 1.00 87.06 209 GLU A O 1
ATOM 1600 N N . THR A 1 210 ? -13.284 -12.083 14.364 1.00 89.56 210 THR A N 1
ATOM 1601 C CA . THR A 1 210 ? -12.363 -11.318 13.512 1.00 89.56 210 THR A CA 1
ATOM 1602 C C . THR A 1 210 ? -13.136 -10.335 12.646 1.00 89.56 210 THR A C 1
ATOM 1604 O O . THR A 1 210 ? -14.363 -10.409 12.541 1.00 89.56 210 THR A O 1
ATOM 1607 N N . ILE A 1 211 ? -12.433 -9.419 11.979 1.00 91.69 211 ILE A N 1
ATOM 1608 C CA . ILE A 1 211 ? -13.065 -8.468 11.057 1.00 91.69 211 ILE A CA 1
ATOM 1609 C C . ILE A 1 211 ? -13.869 -9.170 9.949 1.00 91.69 211 ILE A C 1
ATOM 1611 O O . ILE A 1 211 ? -14.908 -8.662 9.525 1.00 91.69 211 ILE A O 1
ATOM 1615 N N . LEU A 1 212 ? -13.465 -10.383 9.553 1.00 93.25 212 LEU A N 1
ATOM 1616 C CA . LEU A 1 212 ? -14.159 -11.205 8.556 1.00 93.25 212 LEU A CA 1
ATOM 1617 C C . LEU A 1 212 ? -15.558 -11.661 9.001 1.00 93.25 212 LEU A C 1
ATOM 1619 O O . LEU A 1 212 ? -16.401 -11.964 8.159 1.00 93.25 212 LEU A O 1
ATOM 1623 N N . ASP A 1 213 ? -15.853 -11.664 10.307 1.00 93.88 213 ASP A N 1
ATOM 1624 C CA . ASP A 1 213 ? -17.207 -11.936 10.808 1.00 93.88 213 ASP A CA 1
ATOM 1625 C C . ASP A 1 213 ? -18.180 -10.782 10.516 1.00 93.88 213 ASP A C 1
ATOM 1627 O O . ASP A 1 213 ? -19.401 -10.956 10.599 1.00 93.88 213 ASP A O 1
ATOM 1631 N N . TYR A 1 214 ? -17.659 -9.602 10.173 1.00 94.81 214 TYR A N 1
ATOM 1632 C CA . TYR A 1 214 ? -18.421 -8.377 9.935 1.00 94.81 214 TYR A CA 1
ATOM 1633 C C . TYR A 1 214 ? -18.301 -7.876 8.491 1.00 94.81 214 TYR A C 1
ATOM 1635 O O . TYR A 1 214 ? -19.292 -7.403 7.930 1.00 94.81 214 TYR A O 1
ATOM 1643 N N . VAL A 1 215 ? -17.127 -8.004 7.872 1.00 96.38 215 VAL A N 1
ATOM 1644 C CA . VAL A 1 215 ? -16.840 -7.564 6.501 1.00 96.38 215 VAL A CA 1
ATOM 1645 C C . VAL A 1 215 ? -16.477 -8.775 5.649 1.00 96.38 215 VAL A C 1
ATOM 1647 O O . VAL A 1 215 ? -15.471 -9.433 5.881 1.00 96.38 215 VAL A O 1
ATOM 1650 N N . GLU A 1 216 ? -17.297 -9.061 4.643 1.00 95.56 216 GLU A N 1
ATOM 1651 C CA . GLU A 1 216 ? -17.109 -10.196 3.738 1.00 95.56 216 GLU A CA 1
ATOM 1652 C C . GLU A 1 216 ? -16.036 -9.907 2.682 1.00 95.56 216 GLU A C 1
ATOM 1654 O O . GLU A 1 216 ? -15.191 -10.754 2.396 1.00 95.56 216 GLU A O 1
ATOM 1659 N N . ALA A 1 217 ? -16.071 -8.716 2.081 1.00 95.88 217 ALA A N 1
ATOM 1660 C CA . ALA A 1 217 ? -15.135 -8.336 1.031 1.00 95.88 217 ALA A CA 1
ATOM 1661 C C . ALA A 1 217 ? -15.061 -6.820 0.850 1.00 95.88 217 ALA A C 1
ATOM 1663 O O . ALA A 1 217 ? -16.017 -6.095 1.135 1.00 95.88 217 ALA A O 1
ATOM 1664 N N . VAL A 1 218 ? -13.943 -6.362 0.284 1.00 96.88 218 VAL A N 1
ATOM 1665 C CA . VAL A 1 218 ? -13.790 -4.993 -0.213 1.00 96.88 218 VAL A CA 1
ATOM 1666 C C . VAL A 1 218 ? -13.336 -5.039 -1.664 1.00 96.88 218 VAL A C 1
ATOM 1668 O O . VAL A 1 218 ? -12.330 -5.667 -1.984 1.00 96.88 218 VAL A O 1
ATOM 1671 N N . ASN A 1 219 ? -14.092 -4.386 -2.541 1.00 95.44 219 ASN A N 1
ATOM 1672 C CA . ASN A 1 219 ? -13.859 -4.367 -3.981 1.00 95.44 219 ASN A CA 1
ATOM 1673 C C . ASN A 1 219 ? -13.795 -2.932 -4.501 1.00 95.44 219 ASN A C 1
ATOM 1675 O O . ASN A 1 219 ? -14.240 -1.992 -3.847 1.00 95.44 219 ASN A O 1
ATOM 1679 N N . ALA A 1 220 ? -13.283 -2.764 -5.715 1.00 93.88 220 ALA A N 1
ATOM 1680 C CA . ALA A 1 220 ? -13.419 -1.517 -6.450 1.00 93.88 220 ALA A CA 1
ATOM 1681 C C . ALA A 1 220 ? -14.457 -1.659 -7.559 1.00 93.88 220 ALA A C 1
ATOM 1683 O O . ALA A 1 220 ? -14.508 -2.664 -8.273 1.00 93.88 220 ALA A O 1
ATOM 1684 N N . ARG A 1 221 ? -15.260 -0.613 -7.736 1.00 92.31 221 ARG A N 1
ATOM 1685 C CA . ARG A 1 221 ? -16.140 -0.442 -8.891 1.00 92.31 221 ARG A CA 1
ATOM 1686 C C . ARG A 1 221 ? -15.866 0.891 -9.553 1.00 92.31 221 ARG A C 1
ATOM 1688 O O . ARG A 1 221 ? -15.456 1.841 -8.903 1.00 92.31 221 ARG A O 1
ATOM 1695 N N . ALA A 1 222 ? -16.140 0.976 -10.844 1.00 88.44 222 ALA A N 1
ATOM 1696 C CA . ALA A 1 222 ? -16.090 2.233 -11.568 1.00 88.44 222 ALA A CA 1
ATOM 1697 C C . ALA A 1 222 ? -17.328 2.367 -12.449 1.00 88.44 222 ALA A C 1
ATOM 1699 O O . ALA A 1 222 ? -17.771 1.394 -13.062 1.00 88.44 222 ALA A O 1
ATOM 1700 N N . THR A 1 223 ? -17.882 3.574 -12.501 1.00 86.06 223 THR A N 1
ATOM 1701 C CA . THR A 1 223 ? -18.944 3.942 -13.440 1.00 86.06 223 THR A CA 1
ATOM 1702 C C . THR A 1 223 ? -18.507 5.207 -14.165 1.00 86.06 223 THR A C 1
ATOM 1704 O O . THR A 1 223 ? -18.421 6.274 -13.562 1.00 86.06 223 THR A O 1
ATOM 1707 N N . GLY A 1 224 ? -18.200 5.088 -15.459 1.00 83.50 224 GLY A N 1
ATOM 1708 C CA . GLY A 1 224 ? -17.543 6.169 -16.195 1.00 83.50 224 GLY A CA 1
ATOM 1709 C C . GLY A 1 224 ? -16.153 6.452 -15.621 1.00 8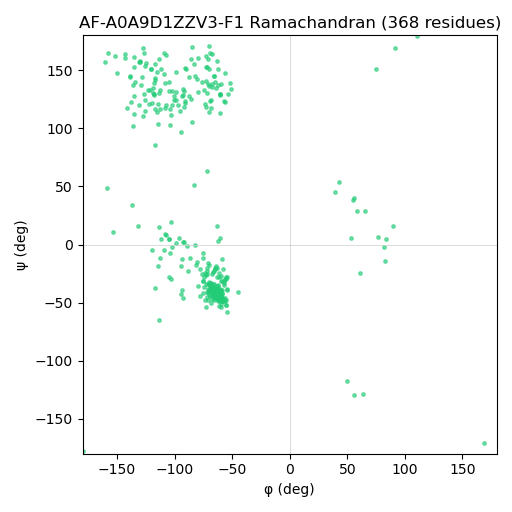3.50 224 GLY A C 1
ATOM 1710 O O . GLY A 1 224 ? -15.365 5.528 -15.440 1.00 83.50 224 GLY A O 1
ATOM 1711 N N . GLU A 1 225 ? -15.871 7.717 -15.316 1.00 80.44 225 GLU A N 1
ATOM 1712 C CA . GLU A 1 225 ? -14.588 8.156 -14.746 1.00 80.44 225 GLU A CA 1
ATOM 1713 C C . GLU A 1 225 ? -14.541 8.067 -13.212 1.00 80.44 225 GLU A C 1
ATOM 1715 O O . GLU A 1 225 ? -13.472 8.185 -12.615 1.00 80.44 225 GLU A O 1
ATOM 1720 N N . THR A 1 226 ? -15.684 7.841 -12.558 1.00 87.69 226 THR A N 1
ATOM 1721 C CA . THR A 1 226 ? -15.777 7.814 -11.095 1.00 87.69 226 THR A CA 1
ATOM 1722 C C . THR A 1 226 ? -15.572 6.402 -10.559 1.00 87.69 226 THR A C 1
ATOM 1724 O O . THR A 1 226 ? -16.298 5.470 -10.916 1.00 87.69 226 THR A O 1
ATOM 1727 N N . GLY A 1 227 ? -14.584 6.261 -9.679 1.00 91.00 227 GLY A N 1
ATOM 1728 C CA . GLY A 1 227 ? -14.321 5.065 -8.891 1.00 91.00 227 GLY A CA 1
ATOM 1729 C C . GLY A 1 227 ? -15.064 5.071 -7.553 1.00 91.00 227 GLY A C 1
ATOM 1730 O O . GLY A 1 227 ? -15.326 6.119 -6.962 1.00 91.00 227 GLY A O 1
ATOM 1731 N N . TYR A 1 228 ? -15.375 3.875 -7.069 1.00 93.06 228 TYR A N 1
ATOM 1732 C CA . TYR A 1 228 ? -16.056 3.604 -5.811 1.00 93.06 228 TYR A CA 1
ATOM 1733 C C . TYR A 1 228 ? -15.351 2.453 -5.102 1.00 93.06 228 TYR A C 1
ATOM 1735 O O . TYR A 1 228 ? -15.034 1.439 -5.730 1.00 93.06 228 TYR A O 1
ATOM 1743 N N . VAL A 1 229 ? -15.162 2.587 -3.794 1.00 95.25 229 VAL A N 1
ATOM 1744 C CA . VAL A 1 229 ? -14.772 1.470 -2.927 1.00 95.25 229 VAL A CA 1
ATOM 1745 C C . VAL A 1 229 ? -16.054 0.831 -2.402 1.00 95.25 229 VAL A C 1
ATOM 1747 O O . VAL A 1 229 ? -16.900 1.511 -1.825 1.00 95.25 229 VAL A O 1
ATOM 1750 N N . GLU A 1 230 ? -16.231 -0.458 -2.662 1.00 95.69 230 GLU A N 1
ATOM 1751 C CA . GLU A 1 230 ? -17.395 -1.254 -2.280 1.00 95.69 230 GLU A CA 1
ATOM 1752 C C . GLU A 1 230 ? -17.035 -2.130 -1.081 1.00 95.69 230 GLU A C 1
ATOM 1754 O O . GLU A 1 230 ? -16.264 -3.076 -1.224 1.00 95.69 230 GLU A O 1
ATOM 1759 N N . PHE A 1 231 ? -17.617 -1.842 0.080 1.00 96.44 231 PHE A N 1
ATOM 1760 C CA . PHE A 1 231 ? -17.583 -2.724 1.244 1.00 96.44 231 PHE A CA 1
ATOM 1761 C C . PHE A 1 231 ? -18.813 -3.625 1.232 1.00 96.44 231 PHE A C 1
ATOM 1763 O O . PHE A 1 231 ? -19.940 -3.140 1.137 1.00 96.44 231 PHE A O 1
ATOM 1770 N N . ILE A 1 232 ? -18.600 -4.930 1.356 1.00 97.12 232 ILE A N 1
ATOM 1771 C CA . ILE A 1 232 ? -19.655 -5.933 1.488 1.00 97.12 232 ILE A CA 1
ATOM 1772 C C . ILE A 1 232 ? -19.623 -6.432 2.929 1.00 97.12 232 ILE A C 1
ATOM 1774 O O . ILE A 1 232 ? -18.621 -6.988 3.373 1.00 97.12 232 ILE A O 1
ATOM 1778 N N . PHE A 1 233 ? -20.707 -6.211 3.663 1.00 96.56 233 PHE A N 1
ATOM 1779 C CA . PHE A 1 233 ? -20.850 -6.601 5.061 1.00 96.56 233 PHE A CA 1
ATOM 1780 C C . PHE A 1 233 ? -21.637 -7.901 5.202 1.00 96.56 233 PHE A C 1
ATOM 1782 O O . PHE A 1 233 ? -22.585 -8.164 4.459 1.00 96.56 233 PHE A O 1
ATOM 1789 N N . THR A 1 234 ? -21.298 -8.668 6.234 1.00 96.56 234 THR A N 1
ATOM 1790 C CA . THR A 1 234 ? -22.119 -9.789 6.696 1.00 96.56 234 THR A CA 1
ATOM 1791 C C . THR A 1 234 ? -23.408 -9.273 7.350 1.00 96.56 234 THR A C 1
ATOM 1793 O O . THR A 1 234 ? -23.541 -8.087 7.665 1.00 96.56 234 THR A O 1
ATOM 1796 N N . ASP A 1 235 ? -24.359 -10.161 7.653 1.00 95.62 235 ASP A N 1
ATOM 1797 C CA . ASP A 1 235 ? -25.566 -9.782 8.407 1.00 95.62 235 ASP A CA 1
ATOM 1798 C C . ASP A 1 235 ? -25.241 -9.144 9.770 1.00 95.62 235 ASP A C 1
ATOM 1800 O O . ASP A 1 235 ? -25.959 -8.249 10.234 1.00 95.62 235 ASP A O 1
ATOM 1804 N N . LYS A 1 236 ? -24.145 -9.586 10.401 1.00 94.19 236 LYS A N 1
ATOM 1805 C CA . LYS A 1 236 ? -23.657 -9.044 11.670 1.00 94.19 236 LYS A CA 1
ATOM 1806 C C . LYS A 1 236 ? -23.050 -7.654 11.473 1.00 94.19 236 LYS A C 1
ATOM 1808 O O . LYS A 1 236 ? -23.403 -6.741 12.217 1.00 94.19 236 LYS A O 1
ATOM 1813 N N . GLY A 1 237 ? -22.228 -7.479 10.434 1.00 94.19 237 GLY A N 1
ATOM 1814 C CA . GLY A 1 237 ? -21.676 -6.184 10.026 1.00 94.19 237 GLY A CA 1
ATOM 1815 C C . GLY A 1 237 ? -22.753 -5.154 9.705 1.00 94.19 237 GLY A C 1
ATOM 1816 O O . GLY A 1 237 ? -22.744 -4.066 10.276 1.00 94.19 237 GLY A O 1
ATOM 1817 N N . ARG A 1 238 ? -23.750 -5.526 8.891 1.00 94.81 238 ARG A N 1
ATOM 1818 C CA . ARG A 1 238 ? -24.915 -4.674 8.605 1.00 94.81 238 ARG A CA 1
ATOM 1819 C C . ARG A 1 238 ? -25.617 -4.249 9.893 1.00 94.81 238 ARG A C 1
ATOM 1821 O O . ARG A 1 238 ? -25.946 -3.080 10.056 1.00 94.81 238 ARG A O 1
ATOM 1828 N N . SER A 1 239 ? -25.885 -5.192 10.796 1.00 94.50 239 SER A N 1
ATOM 1829 C CA . SER A 1 239 ? -26.618 -4.894 12.033 1.00 94.50 239 SER A CA 1
ATOM 1830 C C . SER A 1 239 ? -25.850 -3.913 12.925 1.00 94.50 239 SER A C 1
ATOM 1832 O O . SER A 1 239 ? -26.455 -3.009 13.502 1.00 94.50 239 SER A O 1
ATOM 1834 N N . ALA A 1 240 ? -24.523 -4.054 12.999 1.00 93.88 240 ALA A N 1
ATOM 1835 C CA . ALA A 1 240 ? -23.655 -3.114 13.702 1.00 93.88 240 ALA A CA 1
ATOM 1836 C C . ALA A 1 240 ? -23.679 -1.722 13.047 1.00 93.88 240 ALA A C 1
ATOM 1838 O O . ALA A 1 240 ? -23.877 -0.724 13.737 1.00 93.88 240 ALA A O 1
ATOM 1839 N N . LEU A 1 241 ? -23.585 -1.659 11.715 1.00 93.12 241 LEU A N 1
ATOM 1840 C CA . LEU A 1 241 ? -23.627 -0.412 10.949 1.00 93.12 241 LEU A CA 1
ATOM 1841 C C . LEU A 1 241 ? -24.968 0.328 11.104 1.00 93.12 241 LEU A C 1
ATOM 1843 O O . LEU A 1 241 ? -24.983 1.537 11.341 1.00 93.12 241 LEU A O 1
ATOM 1847 N N . ALA A 1 242 ? -26.089 -0.395 11.064 1.00 93.75 242 ALA A N 1
ATOM 1848 C CA . ALA A 1 242 ? -27.421 0.166 11.291 1.00 93.75 242 ALA A CA 1
ATOM 1849 C C . ALA A 1 242 ? -27.579 0.713 12.718 1.00 93.75 242 ALA A C 1
ATOM 1851 O O . ALA A 1 242 ? -28.181 1.766 12.924 1.00 93.75 242 ALA A O 1
ATOM 1852 N N . SER A 1 243 ? -27.006 0.026 13.713 1.00 92.75 243 SER A N 1
ATOM 1853 C CA . SER A 1 243 ? -26.992 0.503 15.098 1.00 92.75 243 SER A CA 1
ATOM 1854 C C . SER A 1 243 ? -26.156 1.777 15.243 1.00 92.75 243 SER A C 1
ATOM 1856 O O . SER A 1 243 ? -26.632 2.757 15.819 1.00 92.75 243 SER A O 1
ATOM 1858 N N . ALA A 1 244 ? -24.942 1.785 14.686 1.00 90.81 244 ALA A N 1
ATOM 1859 C CA . ALA A 1 244 ? -24.008 2.911 14.740 1.00 90.81 244 ALA A CA 1
ATOM 1860 C C . ALA A 1 244 ? -24.557 4.173 14.052 1.00 90.81 244 ALA A C 1
ATOM 1862 O O . ALA A 1 244 ? -24.350 5.290 14.517 1.00 90.81 244 ALA A O 1
ATOM 1863 N N . THR A 1 245 ? -25.316 3.999 12.968 1.00 92.00 245 THR A N 1
ATOM 1864 C CA . THR A 1 245 ? -25.896 5.101 12.181 1.00 92.00 245 THR A CA 1
ATOM 1865 C C . THR A 1 245 ? -27.340 5.439 12.565 1.00 92.00 245 THR A C 1
ATOM 1867 O O . THR A 1 245 ? -27.952 6.303 11.943 1.00 92.00 245 THR A O 1
ATOM 1870 N N . SER A 1 246 ? -27.900 4.816 13.608 1.00 90.50 246 SER A N 1
ATOM 1871 C CA . SER A 1 246 ? -29.308 4.995 14.005 1.00 90.50 246 SER A CA 1
ATOM 1872 C C . SER A 1 246 ? -29.703 6.453 14.300 1.00 90.50 246 SER A C 1
ATOM 1874 O O . SER A 1 246 ? -30.838 6.844 14.034 1.00 90.50 246 SER A O 1
ATOM 1876 N N . GLY A 1 247 ? -28.765 7.268 14.799 1.00 84.75 247 GLY A N 1
ATOM 1877 C CA . GLY A 1 247 ? -28.953 8.698 15.081 1.00 84.75 247 GLY A CA 1
ATOM 1878 C C . GLY A 1 247 ? -28.565 9.653 13.943 1.00 84.75 247 GLY A C 1
ATOM 1879 O O . GLY A 1 247 ? -28.677 10.867 14.115 1.00 84.75 247 GLY A O 1
ATOM 1880 N N . ALA A 1 248 ? -28.129 9.138 12.786 1.00 87.81 248 ALA A N 1
ATOM 1881 C CA . ALA A 1 248 ? -27.545 9.939 11.70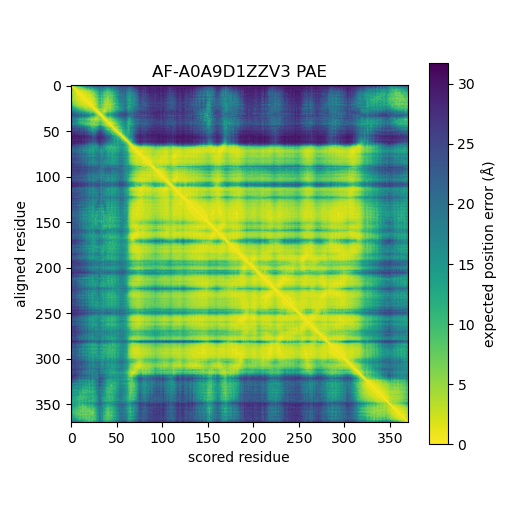3 1.00 87.81 248 ALA A CA 1
ATOM 1882 C C . ALA A 1 248 ? -28.485 11.021 11.137 1.00 87.81 248 ALA A C 1
ATOM 1884 O O . ALA A 1 248 ? -28.019 12.059 10.668 1.00 87.81 248 ALA A O 1
ATOM 1885 N N . ALA A 1 249 ? -29.802 10.800 11.221 1.00 84.44 249 ALA A N 1
ATOM 1886 C CA . ALA A 1 249 ? -30.819 11.758 10.780 1.00 84.44 249 ALA A CA 1
ATOM 1887 C C . ALA A 1 249 ? -30.939 12.993 11.694 1.00 84.44 249 ALA A C 1
ATOM 1889 O O . ALA A 1 249 ? -31.393 14.047 11.250 1.00 84.44 249 ALA A O 1
ATOM 1890 N N . GLU A 1 250 ? -30.558 12.871 12.969 1.00 86.06 250 GLU A N 1
ATOM 1891 C CA . GLU A 1 250 ? -30.628 13.956 13.955 1.00 86.06 250 GLU A CA 1
ATOM 1892 C C . GLU A 1 250 ? -29.297 14.699 14.058 1.00 86.06 250 GLU A C 1
ATOM 1894 O O . GLU A 1 250 ? -29.260 15.927 14.121 1.00 86.06 250 GLU A O 1
ATOM 1899 N N . THR A 1 251 ? -28.196 13.949 14.074 1.00 83.75 251 THR A N 1
ATOM 1900 C CA . THR A 1 251 ? -26.828 14.466 14.085 1.00 83.75 251 THR A CA 1
ATOM 1901 C C . THR A 1 251 ? -26.013 13.624 13.121 1.00 83.75 251 THR A C 1
ATOM 1903 O O . THR A 1 251 ? -25.954 12.409 13.284 1.00 83.75 251 THR A O 1
ATOM 1906 N N . ALA A 1 252 ? -25.396 14.261 12.122 1.00 83.75 252 ALA A N 1
ATOM 1907 C CA . ALA A 1 252 ? -24.578 13.558 11.140 1.00 83.75 252 ALA A CA 1
ATOM 1908 C C . ALA A 1 252 ? -23.513 12.702 11.846 1.00 83.75 252 ALA A C 1
ATOM 1910 O O . ALA A 1 252 ? -22.789 13.194 12.714 1.00 83.75 252 ALA A O 1
ATOM 1911 N N . VAL A 1 253 ? -23.433 11.429 11.465 1.00 91.19 253 VAL A N 1
ATOM 1912 C CA . VAL A 1 253 ? -22.454 10.473 11.992 1.00 91.19 253 VAL A CA 1
ATOM 1913 C C . VAL A 1 253 ? -21.359 10.310 10.953 1.00 91.19 253 VAL A C 1
ATOM 1915 O O . VAL A 1 253 ? -21.658 10.105 9.782 1.00 91.19 253 VAL A O 1
ATOM 1918 N N . THR A 1 254 ? -20.096 10.377 11.356 1.00 93.25 254 THR A N 1
ATOM 1919 C CA . THR A 1 254 ? -18.966 10.096 10.468 1.00 93.25 254 THR A CA 1
ATOM 1920 C C . THR A 1 254 ? -18.384 8.730 10.795 1.00 93.25 254 THR A C 1
ATOM 1922 O O . THR A 1 254 ? -18.160 8.410 11.960 1.00 93.25 254 THR A O 1
ATOM 1925 N N . LEU A 1 255 ? -18.172 7.924 9.758 1.00 94.19 255 LEU A N 1
ATOM 1926 C CA . LEU A 1 255 ? -17.434 6.668 9.802 1.00 94.19 255 LEU A CA 1
ATOM 1927 C C . LEU A 1 255 ? -15.974 6.946 9.441 1.00 94.19 255 LEU A C 1
ATOM 1929 O O . LEU A 1 255 ? -15.714 7.618 8.443 1.00 94.19 255 LEU A O 1
ATOM 1933 N N . TYR A 1 256 ? -15.040 6.404 10.209 1.00 95.12 256 TYR A N 1
ATOM 1934 C CA . TYR A 1 256 ? -13.602 6.533 10.000 1.00 95.12 256 TYR A CA 1
ATOM 1935 C C . TYR A 1 256 ? -13.013 5.146 9.758 1.00 95.12 256 TYR A C 1
ATOM 1937 O O . TYR A 1 256 ? -13.285 4.216 10.514 1.00 95.12 256 TYR A O 1
ATOM 1945 N N . PHE A 1 257 ? -12.247 4.998 8.680 1.00 95.06 257 PHE A N 1
ATOM 1946 C CA . PHE A 1 257 ? -11.714 3.714 8.239 1.00 95.06 257 PHE A CA 1
ATOM 1947 C C . PHE A 1 257 ? -10.201 3.715 8.405 1.00 95.06 257 PHE A C 1
ATOM 1949 O O . PHE A 1 257 ? -9.505 4.483 7.735 1.00 95.06 257 PHE A O 1
ATOM 1956 N N . TYR A 1 258 ? -9.712 2.831 9.265 1.00 94.88 258 TYR A N 1
ATOM 1957 C CA . TYR A 1 258 ? -8.307 2.696 9.618 1.00 94.88 258 TYR A CA 1
ATOM 1958 C C . TYR A 1 258 ? -7.725 1.387 9.096 1.00 94.88 258 TYR A C 1
ATOM 1960 O O . TYR A 1 258 ? -8.428 0.384 8.956 1.00 94.88 258 TYR A O 1
ATOM 1968 N N . VAL A 1 259 ? -6.424 1.407 8.828 1.00 94.62 259 VAL A N 1
ATOM 1969 C CA . VAL A 1 259 ? -5.594 0.206 8.698 1.00 94.62 259 VAL A CA 1
ATOM 1970 C C . VAL A 1 259 ? -4.427 0.375 9.660 1.00 94.62 259 VAL A C 1
ATOM 1972 O O . VAL A 1 259 ? -3.658 1.331 9.514 1.00 94.62 259 VAL A O 1
ATOM 1975 N N . GLY A 1 260 ? -4.360 -0.493 10.672 1.00 91.00 260 GLY A N 1
ATOM 1976 C CA . GLY A 1 260 ? -3.561 -0.217 11.866 1.00 91.00 260 GLY A CA 1
ATOM 1977 C C . GLY A 1 260 ? -3.990 1.121 12.478 1.00 91.00 260 GLY A C 1
ATOM 1978 O O . GLY A 1 260 ? -5.182 1.395 12.607 1.00 91.00 260 GLY A O 1
ATOM 1979 N N . ASP A 1 261 ? -3.028 2.000 12.744 1.00 89.62 261 ASP A N 1
ATOM 1980 C CA . ASP A 1 261 ? -3.289 3.338 13.297 1.00 89.62 261 ASP A CA 1
ATOM 1981 C C . ASP A 1 261 ? -3.529 4.420 12.227 1.00 89.62 261 ASP A C 1
ATOM 1983 O O . ASP A 1 261 ? -3.761 5.590 12.539 1.00 89.62 261 ASP A O 1
ATOM 1987 N N . SER A 1 262 ? -3.457 4.067 10.940 1.00 92.62 262 SER A N 1
ATOM 1988 C CA . SER A 1 262 ? -3.518 5.042 9.846 1.00 92.62 262 SER A CA 1
ATOM 1989 C C . SER A 1 262 ? -4.944 5.247 9.342 1.00 92.62 262 SER A C 1
ATOM 1991 O O . SER A 1 262 ? -5.554 4.326 8.795 1.00 92.62 262 SER A O 1
ATOM 1993 N N . LEU A 1 263 ? -5.465 6.475 9.463 1.00 92.94 263 LEU A N 1
ATOM 1994 C CA . LEU A 1 263 ? -6.743 6.864 8.861 1.00 92.94 263 LEU A CA 1
ATOM 1995 C C . LEU A 1 263 ? -6.614 6.890 7.333 1.00 92.94 263 LEU A C 1
ATOM 1997 O O . LEU A 1 263 ? -5.875 7.697 6.770 1.00 92.94 263 LEU A O 1
ATOM 2001 N N . VAL A 1 264 ? -7.379 6.042 6.652 1.00 92.56 264 VAL A N 1
ATOM 2002 C CA . VAL A 1 264 ? -7.352 5.927 5.187 1.00 92.56 264 VAL A CA 1
ATOM 2003 C C . VAL A 1 264 ? -8.400 6.828 4.541 1.00 92.56 264 VAL A C 1
ATOM 2005 O O . VAL A 1 264 ? -8.121 7.507 3.552 1.00 92.56 264 VAL A O 1
ATOM 2008 N N . LEU A 1 265 ? -9.625 6.818 5.071 1.00 92.38 265 LEU A N 1
ATOM 2009 C CA . LEU A 1 265 ? -10.719 7.669 4.606 1.00 92.38 265 LEU A CA 1
ATOM 2010 C C . LEU A 1 265 ? -11.786 7.839 5.688 1.00 92.38 265 LEU A C 1
ATOM 2012 O O . LEU A 1 265 ? -11.864 7.058 6.637 1.00 92.38 265 LEU A O 1
ATOM 2016 N N . ASN A 1 266 ? -12.653 8.832 5.503 1.00 92.44 266 ASN A N 1
ATOM 2017 C CA . ASN A 1 266 ? -13.847 9.023 6.314 1.00 92.44 266 ASN A CA 1
ATOM 2018 C C . ASN A 1 266 ? -15.093 9.224 5.437 1.00 92.44 266 ASN A C 1
ATOM 2020 O O . ASN A 1 266 ? -15.000 9.575 4.259 1.00 92.44 266 ASN A O 1
ATOM 2024 N N . LEU A 1 267 ? -16.265 8.954 6.010 1.00 91.88 267 LEU A N 1
ATOM 2025 C CA . LEU A 1 267 ? -17.555 9.069 5.339 1.00 91.88 267 LEU A CA 1
ATOM 2026 C C . LEU A 1 267 ? -18.604 9.620 6.301 1.00 91.88 267 LEU A C 1
ATOM 2028 O O . LEU A 1 267 ? -18.963 8.960 7.272 1.00 91.88 267 LEU A O 1
ATOM 2032 N N . SER A 1 268 ? -19.152 10.793 5.998 1.00 91.06 268 SER A N 1
ATOM 2033 C CA . SER A 1 268 ? -20.315 11.313 6.718 1.00 91.06 268 SER A CA 1
ATOM 2034 C C . SER A 1 268 ? -21.606 10.670 6.212 1.00 91.06 268 SER A C 1
ATOM 2036 O O . SER A 1 268 ? -21.881 10.635 5.013 1.00 91.06 268 SER A O 1
ATOM 2038 N N . VAL A 1 269 ? -22.417 10.198 7.150 1.00 90.44 269 VAL A N 1
ATOM 2039 C CA . VAL A 1 269 ? -23.693 9.523 6.942 1.00 90.44 269 VAL A CA 1
ATOM 2040 C C . VAL A 1 269 ? -24.795 10.368 7.584 1.00 90.44 269 VAL A C 1
ATOM 2042 O O . VAL A 1 269 ? -24.684 10.787 8.737 1.00 90.44 269 VAL A O 1
ATOM 2045 N N . SER A 1 270 ? -25.858 10.638 6.825 1.00 88.81 270 SER A N 1
ATOM 2046 C CA . SER A 1 270 ? -26.984 11.489 7.243 1.00 88.81 270 SER A CA 1
ATOM 2047 C C . SER A 1 270 ? -28.280 10.724 7.512 1.00 88.81 270 SER A C 1
ATOM 2049 O O . SER A 1 270 ? -29.275 11.322 7.900 1.00 88.81 270 SER A O 1
ATOM 2051 N N . GLU A 1 271 ? -28.305 9.417 7.264 1.00 89.31 271 GLU A N 1
ATOM 2052 C CA . GLU A 1 271 ? -29.468 8.554 7.467 1.00 89.31 271 GLU A CA 1
ATOM 2053 C C . GLU A 1 271 ? -29.013 7.184 7.971 1.00 89.31 271 GLU A C 1
ATOM 2055 O O . GLU A 1 271 ? -27.852 6.808 7.816 1.00 89.31 271 GLU A O 1
ATOM 2060 N N . VAL A 1 272 ? -29.924 6.430 8.583 1.00 90.88 272 VAL A N 1
ATOM 2061 C CA . VAL A 1 272 ? -29.610 5.076 9.050 1.00 90.88 272 VAL A CA 1
ATOM 2062 C C . VAL A 1 272 ? -29.208 4.208 7.863 1.00 90.88 272 VAL A C 1
ATOM 2064 O O . VAL A 1 272 ? -29.927 4.133 6.868 1.00 90.88 272 VAL A O 1
ATOM 2067 N N . TYR A 1 273 ? -28.071 3.532 7.986 1.00 89.25 273 TYR A N 1
ATOM 2068 C CA . TYR A 1 273 ? -27.530 2.682 6.943 1.00 89.25 273 TYR A CA 1
ATOM 2069 C C . TYR A 1 273 ? -27.745 1.205 7.276 1.00 89.25 273 TYR A C 1
ATOM 2071 O O . TYR A 1 273 ? -27.036 0.627 8.097 1.00 89.25 273 TYR A O 1
ATOM 2079 N N . ASP A 1 274 ? -28.727 0.584 6.623 1.00 90.75 274 ASP A N 1
ATOM 2080 C CA . ASP A 1 274 ? -29.152 -0.802 6.859 1.00 90.75 274 ASP A CA 1
ATOM 2081 C C . ASP A 1 274 ? -28.881 -1.742 5.672 1.00 90.75 274 ASP A C 1
ATOM 2083 O O . ASP A 1 274 ? -29.416 -2.849 5.602 1.00 90.75 274 ASP A O 1
ATOM 2087 N N . GLN A 1 275 ? -28.053 -1.315 4.721 1.00 91.69 275 GLN A N 1
ATOM 2088 C CA . GLN A 1 275 ? -27.732 -2.105 3.536 1.00 91.69 275 GLN A CA 1
ATOM 2089 C C . GLN A 1 275 ? -26.497 -2.981 3.774 1.00 91.69 275 GLN A C 1
ATOM 2091 O O . GLN A 1 275 ? -25.593 -2.626 4.527 1.00 91.69 275 GLN A O 1
ATOM 2096 N N . ASN A 1 276 ? -26.429 -4.120 3.079 1.00 92.94 276 ASN A N 1
ATOM 2097 C CA . ASN A 1 276 ? -25.268 -5.018 3.140 1.00 92.94 276 ASN A CA 1
ATOM 2098 C C . ASN A 1 276 ? -24.058 -4.488 2.357 1.00 92.94 276 ASN A C 1
ATOM 2100 O O . ASN A 1 276 ? -22.976 -5.055 2.460 1.00 92.94 276 ASN A O 1
ATOM 2104 N N . THR A 1 277 ? -24.222 -3.452 1.536 1.00 93.94 277 THR A N 1
ATOM 2105 C CA . THR A 1 277 ? -23.173 -3.013 0.611 1.00 93.94 277 THR A CA 1
ATOM 2106 C C . THR A 1 277 ? -23.019 -1.511 0.643 1.00 93.94 277 THR A C 1
ATOM 2108 O O . THR A 1 277 ? -23.906 -0.823 0.154 1.00 93.94 277 THR A O 1
ATOM 2111 N N . LEU A 1 278 ? -21.884 -1.025 1.145 1.00 93.31 278 LEU A N 1
ATOM 2112 C CA . LEU A 1 278 ? -21.545 0.393 1.212 1.00 93.31 278 LEU A CA 1
ATOM 2113 C C . LEU A 1 278 ? -20.635 0.796 0.055 1.00 93.31 278 LEU A C 1
ATOM 2115 O O . LEU A 1 278 ? -19.552 0.243 -0.118 1.00 93.31 278 LEU A O 1
ATOM 2119 N N . TYR A 1 279 ? -21.066 1.804 -0.701 1.00 92.06 279 TYR A N 1
ATOM 2120 C CA . TYR A 1 279 ? -20.272 2.428 -1.753 1.00 92.06 279 TYR A CA 1
ATOM 2121 C C . TYR A 1 279 ? -19.713 3.755 -1.262 1.00 92.06 279 TYR A C 1
ATOM 2123 O O . TYR A 1 279 ? -20.469 4.671 -0.939 1.00 92.06 279 TYR A O 1
ATOM 2131 N N . ILE A 1 280 ? -18.390 3.869 -1.249 1.00 91.12 280 ILE A N 1
ATOM 2132 C CA . ILE A 1 280 ? -17.685 5.081 -0.846 1.00 91.12 280 ILE A CA 1
ATOM 2133 C C . ILE A 1 280 ? -17.100 5.741 -2.090 1.00 91.12 280 ILE A C 1
ATOM 2135 O O . ILE A 1 280 ? -16.286 5.151 -2.804 1.00 91.12 280 ILE A O 1
ATOM 2139 N N . SER A 1 281 ? -17.521 6.979 -2.342 1.00 83.19 281 SER A N 1
ATOM 2140 C CA . SER A 1 281 ? -16.969 7.851 -3.381 1.00 83.19 281 SER A CA 1
ATOM 2141 C C . SER A 1 281 ? -16.365 9.100 -2.753 1.00 83.19 281 SER A C 1
ATOM 2143 O O . SER A 1 281 ? -16.982 9.690 -1.871 1.00 83.19 281 SER A O 1
ATOM 2145 N N . GLY A 1 282 ? -15.215 9.547 -3.251 1.00 66.25 282 GLY A N 1
ATOM 2146 C CA . GLY A 1 282 ? -14.519 10.726 -2.726 1.00 66.25 282 GLY A CA 1
ATOM 2147 C C . GLY A 1 282 ? -13.557 11.332 -3.743 1.00 66.25 282 GLY A C 1
ATOM 2148 O O . GLY A 1 282 ? -12.396 11.555 -3.429 1.00 66.25 282 GLY A O 1
ATOM 2149 N N . SER A 1 283 ? -14.024 11.540 -4.980 1.00 78.19 283 SER A N 1
ATOM 2150 C CA . SER A 1 283 ? -13.183 11.920 -6.134 1.00 78.19 283 SER A CA 1
ATOM 2151 C C . SER A 1 283 ? -12.177 10.841 -6.550 1.00 78.19 283 SER A C 1
ATOM 2153 O O . SER A 1 283 ? -11.112 11.142 -7.086 1.00 78.19 283 SER A O 1
ATOM 2155 N N . TYR A 1 284 ? -12.508 9.570 -6.319 1.00 87.19 284 TYR A N 1
ATOM 2156 C CA . TYR A 1 284 ? -11.695 8.471 -6.817 1.00 87.19 284 TYR A CA 1
ATOM 2157 C C . TYR A 1 284 ? -11.851 8.321 -8.329 1.00 87.19 284 TYR A C 1
ATOM 2159 O O . TYR A 1 284 ? -12.954 8.420 -8.871 1.00 87.19 284 TYR A O 1
ATOM 2167 N N . THR A 1 285 ? -10.742 8.019 -8.993 1.00 88.62 285 THR A N 1
ATOM 2168 C CA . THR A 1 285 ? -10.735 7.425 -10.327 1.00 88.62 285 THR A CA 1
ATOM 2169 C C . THR A 1 285 ? -10.863 5.910 -10.183 1.00 88.62 285 THR A C 1
ATOM 2171 O O . THR A 1 285 ? -10.752 5.362 -9.083 1.00 88.62 285 THR A O 1
ATOM 2174 N N . ALA A 1 286 ? -11.073 5.198 -11.292 1.00 87.12 286 ALA A N 1
ATOM 2175 C CA . ALA A 1 286 ? -11.063 3.735 -11.278 1.00 87.12 286 ALA A CA 1
ATOM 2176 C C . ALA A 1 286 ? -9.758 3.162 -10.684 1.00 87.12 286 ALA A C 1
ATOM 2178 O O . ALA A 1 286 ? -9.794 2.189 -9.933 1.00 87.12 286 ALA A O 1
ATOM 2179 N N . GLU A 1 287 ? -8.616 3.789 -10.984 1.00 86.38 287 GLU A N 1
ATOM 2180 C CA . GLU A 1 287 ? -7.301 3.353 -10.508 1.00 86.38 287 GLU A CA 1
ATOM 2181 C C . GLU A 1 287 ? -7.127 3.615 -9.002 1.00 86.38 287 GLU A C 1
ATOM 2183 O O . GLU A 1 287 ? -6.761 2.698 -8.269 1.00 86.38 287 GLU A O 1
ATOM 2188 N N . THR A 1 288 ? -7.462 4.812 -8.501 1.00 90.38 288 THR A N 1
ATOM 2189 C CA . THR A 1 288 ? -7.311 5.111 -7.064 1.00 90.38 288 THR A CA 1
ATOM 2190 C C . THR A 1 288 ? -8.312 4.351 -6.195 1.00 90.38 288 THR A C 1
ATOM 2192 O O . THR A 1 288 ? -7.945 3.907 -5.107 1.00 90.38 288 THR A O 1
ATOM 2195 N N . ALA A 1 289 ? -9.532 4.102 -6.684 1.00 92.69 289 ALA A N 1
ATOM 2196 C CA . ALA A 1 289 ? -10.482 3.218 -6.005 1.00 92.69 289 ALA A CA 1
ATOM 2197 C C . ALA A 1 289 ? -9.953 1.778 -5.910 1.00 92.69 289 ALA A C 1
ATOM 2199 O O . ALA A 1 289 ? -10.070 1.157 -4.856 1.00 92.69 289 ALA A O 1
ATOM 2200 N N . ASN A 1 290 ? -9.333 1.256 -6.977 1.00 92.31 290 ASN A N 1
ATOM 2201 C CA . ASN A 1 290 ? -8.716 -0.073 -6.964 1.00 92.31 290 ASN A CA 1
ATOM 2202 C C . ASN A 1 290 ? -7.563 -0.170 -5.961 1.00 92.31 290 ASN A C 1
ATOM 2204 O O . ASN A 1 290 ? -7.460 -1.163 -5.243 1.00 92.31 290 ASN A O 1
ATOM 2208 N N . THR A 1 291 ? -6.737 0.871 -5.865 1.00 93.75 291 THR A N 1
ATOM 2209 C CA . THR A 1 291 ? -5.673 0.961 -4.861 1.00 93.75 291 THR A CA 1
ATOM 2210 C C . THR A 1 291 ? -6.239 0.894 -3.441 1.00 93.75 291 THR A C 1
ATOM 2212 O O . THR A 1 291 ? -5.843 0.031 -2.662 1.00 93.75 291 THR A O 1
ATOM 2215 N N . VAL A 1 292 ? -7.210 1.746 -3.103 1.00 94.75 292 VAL A N 1
ATOM 2216 C CA . VAL A 1 292 ? -7.797 1.781 -1.752 1.00 94.75 292 VAL A CA 1
ATOM 2217 C C . VAL A 1 292 ? -8.538 0.478 -1.424 1.00 94.75 292 VAL A C 1
ATOM 2219 O O . VAL A 1 292 ? -8.386 -0.063 -0.331 1.00 94.75 292 VAL A O 1
ATOM 2222 N N . ALA A 1 293 ? -9.284 -0.088 -2.377 1.00 95.38 293 ALA A N 1
ATOM 2223 C CA . ALA A 1 293 ? -9.939 -1.381 -2.189 1.00 95.38 293 ALA A CA 1
ATOM 2224 C C . ALA A 1 293 ? -8.931 -2.521 -1.984 1.00 95.38 293 ALA A C 1
ATOM 2226 O O . ALA A 1 293 ? -9.161 -3.402 -1.160 1.00 95.38 293 ALA A O 1
ATOM 2227 N N . THR A 1 294 ? -7.800 -2.496 -2.698 1.00 95.44 294 THR A N 1
ATOM 2228 C CA . THR A 1 294 ? -6.720 -3.478 -2.528 1.00 95.44 294 THR A CA 1
ATOM 2229 C C . THR A 1 294 ? -6.123 -3.397 -1.128 1.00 95.44 294 THR A C 1
ATOM 2231 O O . THR A 1 294 ? -5.957 -4.437 -0.491 1.00 95.44 294 THR A O 1
ATOM 2234 N N . LEU A 1 295 ? -5.868 -2.182 -0.625 1.00 96.25 295 LEU A N 1
ATOM 2235 C CA . LEU A 1 295 ? -5.408 -1.966 0.746 1.00 96.25 295 LEU A CA 1
ATOM 2236 C C . LEU A 1 295 ? -6.371 -2.622 1.742 1.00 96.25 295 LEU A C 1
ATOM 2238 O O . LEU A 1 295 ? -5.969 -3.531 2.468 1.00 96.25 295 LEU A O 1
ATOM 2242 N N . PHE A 1 296 ? -7.647 -2.231 1.721 1.00 96.38 296 PHE A N 1
ATOM 2243 C CA . PHE A 1 296 ? -8.635 -2.760 2.659 1.00 96.38 296 PHE A CA 1
ATOM 2244 C C . PHE A 1 296 ? -8.847 -4.265 2.518 1.00 96.38 296 PHE A C 1
ATOM 2246 O O . PHE A 1 296 ? -8.921 -4.961 3.523 1.00 96.38 296 PHE A O 1
ATOM 2253 N N . SER A 1 297 ? -8.882 -4.792 1.291 1.00 95.62 297 SER A N 1
ATOM 2254 C CA . SER A 1 297 ? -9.022 -6.230 1.053 1.00 95.62 297 SER A CA 1
ATOM 2255 C C . SER A 1 297 ? -7.882 -7.029 1.685 1.00 95.62 297 SER A C 1
ATOM 2257 O O . SER A 1 297 ? -8.140 -8.099 2.226 1.00 95.62 297 SER A O 1
ATOM 2259 N N . THR A 1 298 ? -6.645 -6.527 1.638 1.00 94.31 298 THR A N 1
ATOM 2260 C CA . THR A 1 298 ? -5.511 -7.175 2.322 1.00 94.31 298 THR A CA 1
ATOM 2261 C C . THR A 1 298 ? -5.523 -6.952 3.837 1.00 94.31 298 THR A C 1
ATOM 2263 O O . THR A 1 298 ? -5.132 -7.846 4.580 1.00 94.31 298 THR A O 1
ATOM 2266 N N . ALA A 1 299 ? -6.035 -5.812 4.313 1.00 94.81 299 ALA A N 1
ATOM 2267 C CA . ALA A 1 299 ? -6.181 -5.519 5.742 1.00 94.81 299 ALA A CA 1
ATOM 2268 C C . ALA A 1 299 ? -7.267 -6.370 6.432 1.00 94.81 299 ALA A C 1
ATOM 2270 O O . ALA A 1 299 ? -7.242 -6.520 7.650 1.00 94.81 299 ALA A O 1
ATOM 2271 N N . LEU A 1 300 ? -8.186 -6.991 5.676 1.00 93.38 300 LEU A N 1
ATOM 2272 C CA . LEU A 1 300 ? -9.135 -7.975 6.223 1.00 93.38 300 LEU A CA 1
ATOM 2273 C C . LEU A 1 300 ? -8.449 -9.214 6.818 1.00 93.38 300 LEU A C 1
ATOM 2275 O O . LEU A 1 300 ? -9.035 -9.889 7.660 1.00 93.38 300 LEU A O 1
ATOM 2279 N N . SER A 1 301 ? -7.235 -9.528 6.363 1.00 90.12 301 SER A N 1
ATOM 2280 C CA . SER A 1 301 ? -6.380 -10.580 6.922 1.00 90.12 301 SER A CA 1
ATOM 2281 C C . SER A 1 301 ? -5.222 -10.032 7.759 1.00 90.12 301 SER A C 1
ATOM 2283 O O . SER A 1 301 ? -4.368 -10.814 8.171 1.00 90.12 301 SER A O 1
ATOM 2285 N N . GLY A 1 302 ? -5.169 -8.713 7.964 1.00 86.19 302 GLY A N 1
ATOM 2286 C CA . GLY A 1 302 ? -4.160 -8.069 8.796 1.00 86.19 302 GLY A CA 1
ATOM 2287 C C . GLY A 1 302 ? -4.403 -8.329 10.279 1.00 86.19 302 GLY A C 1
ATOM 2288 O O . GLY A 1 302 ? -5.499 -8.728 10.683 1.00 86.19 302 GLY A O 1
ATOM 2289 N N . THR A 1 303 ? -3.371 -8.110 11.084 1.00 84.69 303 THR A N 1
ATOM 2290 C CA . THR A 1 303 ? -3.411 -8.319 12.535 1.00 84.69 303 THR A CA 1
ATOM 2291 C C . THR A 1 303 ? -2.853 -7.116 13.287 1.00 84.69 303 THR A C 1
ATOM 2293 O O . THR A 1 303 ? -2.037 -6.372 12.750 1.00 84.69 303 THR A O 1
ATOM 2296 N N . GLU A 1 304 ? -3.238 -6.944 14.555 1.00 81.38 304 GLU A N 1
ATOM 2297 C CA . GLU A 1 304 ? -2.659 -5.919 15.447 1.00 81.38 304 GLU A CA 1
ATOM 2298 C C . GLU A 1 304 ? -1.133 -6.049 15.627 1.00 81.38 304 GLU A C 1
ATOM 2300 O O . GLU A 1 304 ? -0.471 -5.089 16.002 1.00 81.38 304 GLU A O 1
ATOM 2305 N N . ASN A 1 305 ? -0.568 -7.232 15.356 1.00 81.81 305 ASN A N 1
ATOM 2306 C CA . ASN A 1 305 ? 0.864 -7.508 15.486 1.00 81.81 305 ASN A CA 1
ATOM 2307 C C . ASN A 1 305 ? 1.638 -7.251 14.184 1.00 81.81 305 ASN A C 1
ATOM 2309 O O . ASN A 1 305 ? 2.838 -7.529 14.122 1.00 81.81 305 ASN A O 1
ATOM 2313 N N . ASP A 1 306 ? 0.966 -6.787 13.127 1.00 86.62 306 ASP A N 1
ATOM 2314 C CA . ASP A 1 306 ? 1.645 -6.463 11.881 1.00 86.62 306 ASP A CA 1
ATOM 2315 C C . ASP A 1 306 ? 2.553 -5.251 12.088 1.00 86.62 306 ASP A C 1
ATOM 2317 O O . ASP A 1 306 ? 2.183 -4.242 12.684 1.00 86.62 306 ASP A O 1
ATOM 2321 N N . LEU A 1 307 ? 3.761 -5.350 11.549 1.00 89.81 307 LEU A N 1
ATOM 2322 C CA . LEU A 1 307 ? 4.787 -4.336 11.716 1.00 89.81 307 LEU A CA 1
ATOM 2323 C C . LEU A 1 307 ? 4.403 -3.046 10.985 1.00 89.81 307 LEU A C 1
ATOM 2325 O O . LEU A 1 307 ? 4.177 -3.076 9.771 1.00 89.81 307 LEU A O 1
ATOM 2329 N N . SER A 1 308 ? 4.367 -1.922 11.702 1.00 89.81 308 SER A N 1
ATOM 2330 C CA . SER A 1 308 ? 4.112 -0.603 11.116 1.00 89.81 308 SER A CA 1
ATOM 2331 C C . SER A 1 308 ? 5.235 -0.206 10.156 1.00 89.81 308 SER A C 1
ATOM 2333 O O . SER A 1 308 ? 6.412 -0.455 10.428 1.00 89.81 308 SER A O 1
ATOM 2335 N N . LEU A 1 309 ? 4.880 0.402 9.021 1.00 91.44 309 LEU A N 1
ATOM 2336 C CA . LEU A 1 309 ? 5.835 0.892 8.029 1.00 91.44 309 LEU A CA 1
ATOM 2337 C C . LEU A 1 309 ? 5.697 2.404 7.851 1.00 91.44 309 LEU A C 1
ATOM 2339 O O . LEU A 1 309 ? 4.606 2.931 7.633 1.00 91.44 309 LEU A O 1
ATOM 2343 N N . SER A 1 310 ? 6.833 3.092 7.831 1.00 87.81 310 SER A N 1
ATOM 2344 C CA . SER A 1 310 ? 6.931 4.497 7.448 1.00 87.81 310 SER A CA 1
ATOM 2345 C C . SER A 1 310 ? 7.423 4.612 6.006 1.00 87.81 310 SER A C 1
ATOM 2347 O O . SER A 1 310 ? 8.423 4.005 5.623 1.00 87.81 310 SER A O 1
ATOM 2349 N N . ALA A 1 311 ? 6.709 5.367 5.169 1.00 86.19 311 ALA A N 1
ATOM 2350 C CA . ALA A 1 311 ? 7.115 5.600 3.787 1.00 86.19 311 ALA A CA 1
ATOM 2351 C C . ALA A 1 311 ? 7.964 6.866 3.666 1.00 86.19 311 ALA A C 1
ATOM 2353 O O . ALA A 1 311 ? 7.562 7.930 4.133 1.00 86.19 311 ALA A O 1
ATOM 2354 N N . THR A 1 312 ? 9.101 6.776 2.973 1.00 84.94 312 THR A N 1
ATOM 2355 C CA . THR A 1 312 ? 9.817 7.973 2.521 1.00 84.94 312 THR A CA 1
ATOM 2356 C C . THR A 1 312 ? 9.010 8.720 1.466 1.00 84.94 312 THR A C 1
ATOM 2358 O O . THR A 1 312 ? 8.159 8.142 0.782 1.00 84.94 312 THR A O 1
ATOM 2361 N N . ASP A 1 313 ? 9.382 9.976 1.226 1.00 80.81 313 ASP A N 1
ATOM 2362 C CA . ASP A 1 313 ? 8.910 10.705 0.054 1.00 80.81 313 ASP A CA 1
ATOM 2363 C C . ASP A 1 313 ? 9.150 9.903 -1.234 1.00 80.81 313 ASP A C 1
ATOM 2365 O O . ASP A 1 313 ? 10.188 9.257 -1.425 1.00 80.81 313 ASP A O 1
ATOM 2369 N N . ALA A 1 314 ? 8.162 9.938 -2.129 1.00 81.25 314 ALA A N 1
ATOM 2370 C CA . ALA A 1 314 ? 8.260 9.291 -3.425 1.00 81.25 314 ALA A CA 1
ATOM 2371 C C . ALA A 1 314 ? 9.214 10.083 -4.331 1.00 81.25 314 ALA A C 1
ATOM 2373 O O . ALA A 1 314 ? 8.955 11.231 -4.695 1.00 81.25 314 ALA A O 1
ATOM 2374 N N . TYR A 1 315 ? 10.303 9.445 -4.744 1.00 79.38 315 TYR A N 1
ATOM 2375 C CA . TYR A 1 315 ? 11.265 10.005 -5.684 1.00 79.38 315 TYR A CA 1
ATOM 2376 C C . TYR A 1 315 ? 10.853 9.699 -7.121 1.00 79.38 315 TYR A C 1
ATOM 2378 O O . TYR A 1 315 ? 10.633 8.542 -7.482 1.00 79.38 315 TYR A O 1
ATOM 2386 N N . PHE A 1 316 ? 10.788 10.740 -7.951 1.00 79.44 316 PHE A N 1
ATOM 2387 C CA . PHE A 1 316 ? 10.525 10.605 -9.379 1.00 79.44 316 PHE A CA 1
ATOM 2388 C C . PHE A 1 316 ? 11.815 10.330 -10.160 1.00 79.44 316 PHE A C 1
ATOM 2390 O O . PHE A 1 316 ? 12.775 11.102 -10.120 1.00 79.44 316 PHE A O 1
ATOM 2397 N N . HIS A 1 317 ? 11.801 9.247 -10.926 1.00 69.56 317 HIS A N 1
ATOM 2398 C CA . HIS A 1 317 ? 12.804 8.882 -11.914 1.00 69.56 317 HIS A CA 1
ATOM 2399 C C . HIS A 1 317 ? 12.319 9.327 -13.288 1.00 69.56 317 HIS A C 1
ATOM 2401 O O . HIS A 1 317 ? 11.283 8.871 -13.774 1.00 69.56 317 HIS A O 1
ATOM 2407 N N . THR A 1 318 ? 13.087 10.194 -13.941 1.00 64.00 318 THR A N 1
ATOM 2408 C CA . THR A 1 318 ? 12.824 10.554 -15.339 1.00 64.00 318 THR A CA 1
ATOM 2409 C C . THR A 1 318 ? 13.130 9.372 -16.258 1.00 64.00 318 THR A C 1
ATOM 2411 O O . THR A 1 318 ? 13.995 8.545 -15.971 1.00 64.00 318 THR A O 1
ATOM 2414 N N . ALA A 1 319 ? 12.427 9.287 -17.390 1.00 59.16 319 ALA A N 1
ATOM 2415 C CA . ALA A 1 319 ? 12.734 8.305 -18.423 1.00 59.16 319 ALA A CA 1
ATOM 2416 C C . ALA A 1 319 ? 14.200 8.442 -18.877 1.00 59.16 319 ALA A C 1
ATOM 2418 O O . ALA A 1 319 ? 14.597 9.503 -19.364 1.00 59.16 319 ALA A O 1
ATOM 2419 N N . LEU A 1 320 ? 14.982 7.361 -18.760 1.00 51.50 320 LEU A N 1
ATOM 2420 C CA . LEU A 1 320 ? 16.432 7.340 -19.015 1.00 51.50 320 LEU A CA 1
ATOM 2421 C C . LEU A 1 320 ? 16.804 7.839 -20.422 1.00 51.50 320 LEU A C 1
ATOM 2423 O O . LEU A 1 320 ? 17.894 8.360 -20.645 1.00 51.50 320 LEU A O 1
ATOM 2427 N N . TYR A 1 321 ? 15.886 7.666 -21.374 1.00 52.19 321 TYR A N 1
ATOM 2428 C CA . TYR A 1 321 ? 16.079 8.023 -22.773 1.00 52.19 321 TYR A CA 1
ATOM 2429 C C . TYR A 1 321 ? 15.384 9.334 -23.175 1.00 52.19 321 TYR A C 1
ATOM 2431 O O . TYR A 1 321 ? 15.567 9.776 -24.302 1.00 52.19 321 TYR A O 1
ATOM 2439 N N . GLY A 1 322 ? 14.645 9.999 -22.282 1.00 50.44 322 GLY A N 1
ATOM 2440 C CA . GLY A 1 322 ? 13.922 11.244 -22.570 1.00 50.44 322 GLY A CA 1
ATOM 2441 C C . GLY A 1 322 ? 12.641 11.055 -23.400 1.00 50.44 322 GLY A C 1
ATOM 2442 O O . GLY A 1 322 ? 12.532 10.144 -24.221 1.00 50.44 322 GLY A O 1
ATOM 2443 N N . GLY A 1 323 ? 11.665 11.953 -23.209 1.00 51.09 323 GLY A N 1
ATOM 2444 C CA . GLY A 1 323 ? 10.283 11.769 -23.692 1.00 51.09 323 GLY A CA 1
ATOM 2445 C C . GLY A 1 323 ? 10.096 11.687 -25.214 1.00 51.09 323 GLY A C 1
ATOM 2446 O O . GLY A 1 323 ? 9.111 11.132 -25.683 1.00 51.09 323 GLY A O 1
ATOM 2447 N N . ASN A 1 324 ? 11.054 12.176 -26.008 1.00 54.22 324 ASN A N 1
ATOM 2448 C CA . ASN A 1 324 ? 10.963 12.130 -27.474 1.00 54.22 324 ASN A CA 1
ATOM 2449 C C . ASN A 1 324 ? 11.635 10.901 -28.096 1.00 54.22 324 ASN A C 1
ATOM 2451 O O . ASN A 1 324 ? 11.446 10.643 -29.286 1.00 54.22 324 ASN A O 1
ATOM 2455 N N . THR A 1 325 ? 12.433 10.145 -27.339 1.00 56.03 325 THR A N 1
ATOM 2456 C CA . THR A 1 325 ? 13.248 9.069 -27.919 1.00 56.03 325 THR A CA 1
ATOM 2457 C C . THR A 1 325 ? 12.397 7.918 -28.423 1.00 56.03 325 THR A C 1
ATOM 2459 O O . THR A 1 325 ? 12.685 7.378 -29.487 1.00 56.03 325 THR A O 1
ATOM 2462 N N . VAL A 1 326 ? 11.300 7.607 -27.735 1.00 53.62 326 VAL A N 1
ATOM 2463 C CA . VAL A 1 326 ? 10.321 6.604 -28.172 1.00 53.62 326 VAL A CA 1
ATOM 2464 C C . VAL A 1 326 ? 9.721 6.992 -29.526 1.00 53.62 326 VAL A C 1
ATOM 2466 O O . VAL A 1 326 ? 9.779 6.222 -30.484 1.00 53.62 326 VAL A O 1
ATOM 2469 N N . ILE A 1 327 ? 9.236 8.231 -29.648 1.00 55.50 327 ILE A N 1
ATOM 2470 C CA . ILE A 1 327 ? 8.661 8.755 -30.894 1.00 55.50 327 ILE A CA 1
ATOM 2471 C C . ILE A 1 327 ? 9.706 8.755 -32.016 1.00 55.50 327 ILE A C 1
ATOM 2473 O O . ILE A 1 327 ? 9.412 8.341 -33.136 1.00 55.50 327 ILE A O 1
ATOM 2477 N N . MET A 1 328 ? 10.945 9.167 -31.734 1.00 56.38 328 MET A N 1
ATOM 2478 C CA . MET A 1 328 ? 12.022 9.153 -32.728 1.00 56.38 328 MET A CA 1
ATOM 2479 C C . MET A 1 328 ? 12.416 7.735 -33.153 1.00 56.38 328 MET A C 1
ATOM 2481 O O . MET A 1 328 ? 12.663 7.514 -34.340 1.00 56.38 328 MET A O 1
ATOM 2485 N N . LEU A 1 329 ? 12.425 6.770 -32.230 1.00 59.88 329 LEU A N 1
ATOM 2486 C CA . LEU A 1 329 ? 12.650 5.358 -32.534 1.00 59.88 329 LEU A CA 1
ATOM 2487 C C . LEU A 1 329 ? 11.541 4.820 -33.447 1.00 59.88 329 LEU A C 1
ATOM 2489 O O . LEU A 1 329 ? 11.838 4.144 -34.431 1.00 59.88 329 LEU A O 1
ATOM 2493 N N . TYR A 1 330 ? 10.281 5.178 -33.186 1.00 59.66 330 TYR A N 1
ATOM 2494 C CA . TYR A 1 330 ? 9.148 4.786 -34.025 1.00 59.66 330 TYR A CA 1
ATOM 2495 C C . TYR A 1 330 ? 9.173 5.440 -35.405 1.00 59.66 330 TYR A C 1
ATOM 2497 O O . TYR A 1 330 ? 8.933 4.759 -36.403 1.00 59.66 330 TYR A O 1
ATOM 2505 N N . ILE A 1 331 ? 9.509 6.729 -35.496 1.00 62.34 331 ILE A N 1
ATOM 2506 C CA . ILE A 1 331 ? 9.687 7.414 -36.783 1.00 62.34 331 ILE A CA 1
ATOM 2507 C C . ILE A 1 331 ? 10.810 6.740 -37.571 1.00 62.34 331 ILE A C 1
ATOM 2509 O O . ILE A 1 331 ? 10.623 6.412 -38.743 1.00 62.34 331 ILE A O 1
ATOM 2513 N N . ALA A 1 332 ? 11.955 6.480 -36.935 1.00 65.12 332 ALA A N 1
ATOM 2514 C CA . ALA A 1 332 ? 13.068 5.787 -37.569 1.00 65.12 332 ALA A CA 1
ATOM 2515 C C . ALA A 1 332 ? 12.644 4.392 -38.049 1.00 65.12 332 ALA A C 1
ATOM 2517 O O . ALA A 1 332 ? 12.854 4.054 -39.215 1.00 65.12 332 ALA A O 1
ATOM 2518 N N . PHE A 1 333 ? 11.979 3.612 -37.195 1.00 67.31 333 PHE A N 1
ATOM 2519 C CA . PHE A 1 333 ? 11.472 2.288 -37.534 1.00 67.31 333 PHE A CA 1
ATOM 2520 C C . PHE A 1 333 ? 10.491 2.329 -38.716 1.00 67.31 333 PHE A C 1
ATOM 2522 O O . PHE A 1 333 ? 10.651 1.573 -39.674 1.00 67.31 333 PHE A O 1
ATOM 2529 N N . GLY A 1 334 ? 9.528 3.254 -38.708 1.00 63.62 334 GLY A N 1
ATOM 2530 C CA . GLY A 1 334 ? 8.568 3.444 -39.795 1.00 63.62 334 GLY A CA 1
ATOM 2531 C C . GLY A 1 334 ? 9.239 3.829 -41.117 1.00 63.62 334 GLY A C 1
ATOM 2532 O O . GLY A 1 334 ? 8.931 3.250 -42.161 1.00 63.62 334 GLY A O 1
ATOM 2533 N N . VAL A 1 335 ? 10.212 4.744 -41.081 1.00 72.25 335 VAL A N 1
ATOM 2534 C CA . VAL A 1 335 ? 11.000 5.137 -42.261 1.00 72.25 335 VAL A CA 1
ATOM 2535 C C . VAL A 1 335 ? 11.787 3.947 -42.810 1.00 72.25 335 VAL A C 1
ATOM 2537 O O . VAL A 1 335 ? 11.740 3.693 -44.017 1.00 72.25 335 VAL A O 1
ATOM 2540 N N . PHE A 1 336 ? 12.459 3.176 -41.951 1.00 72.25 336 PHE A N 1
ATOM 2541 C CA . PHE A 1 336 ? 13.187 1.978 -42.370 1.00 72.25 336 PHE A CA 1
ATOM 2542 C C . PHE A 1 336 ? 12.254 0.903 -42.929 1.00 72.25 336 PHE A C 1
ATOM 2544 O O . PHE A 1 336 ? 12.578 0.293 -43.949 1.00 72.25 336 PHE A O 1
ATOM 2551 N N . PHE A 1 337 ? 11.076 0.711 -42.335 1.00 74.12 337 PHE A N 1
ATOM 2552 C CA . PHE A 1 337 ? 10.080 -0.238 -42.820 1.00 74.12 337 PHE A CA 1
ATOM 2553 C C . PHE A 1 337 ? 9.589 0.121 -44.228 1.00 74.12 337 PHE A C 1
ATOM 2555 O O . PHE A 1 337 ? 9.595 -0.728 -45.123 1.00 74.12 337 PHE A O 1
ATOM 2562 N N . VAL A 1 338 ? 9.231 1.390 -44.464 1.00 75.44 338 VAL A N 1
ATOM 2563 C CA . VAL A 1 338 ? 8.784 1.879 -45.781 1.00 75.44 338 VAL A CA 1
ATOM 2564 C C . VAL A 1 338 ? 9.912 1.813 -46.812 1.00 75.44 338 VAL A C 1
ATOM 2566 O O . VAL A 1 338 ? 9.693 1.349 -47.935 1.00 75.44 338 VAL A O 1
ATOM 2569 N N . ALA A 1 339 ? 11.130 2.216 -46.440 1.00 72.88 339 ALA A N 1
ATOM 2570 C CA . ALA A 1 339 ? 12.299 2.118 -47.311 1.00 72.88 339 ALA A CA 1
ATOM 2571 C C . ALA A 1 339 ? 12.588 0.660 -47.707 1.00 72.88 339 ALA A C 1
ATOM 2573 O O . ALA A 1 339 ? 12.877 0.374 -48.872 1.00 72.88 339 ALA A O 1
ATOM 2574 N N . MET A 1 340 ? 12.447 -0.278 -46.767 1.00 72.12 340 MET A N 1
ATOM 2575 C CA . MET A 1 340 ? 12.649 -1.701 -47.024 1.00 72.12 340 MET A CA 1
ATOM 2576 C C . MET A 1 340 ? 11.539 -2.298 -47.902 1.00 72.12 340 MET A C 1
ATOM 2578 O O . MET A 1 340 ? 11.828 -3.066 -48.822 1.00 72.12 340 MET A O 1
ATOM 2582 N N . LEU A 1 341 ? 10.282 -1.901 -47.681 1.00 73.44 341 LEU A N 1
ATOM 2583 C CA . LEU A 1 341 ? 9.145 -2.228 -48.548 1.00 73.44 341 LEU A CA 1
ATOM 2584 C C . LEU A 1 341 ? 9.415 -1.799 -49.994 1.00 73.44 341 LEU A C 1
ATOM 2586 O O . LEU A 1 341 ? 9.326 -2.615 -50.917 1.00 73.44 341 LEU A O 1
ATOM 2590 N N . ALA A 1 342 ? 9.797 -0.534 -50.186 1.00 78.31 342 ALA A N 1
ATOM 2591 C CA . ALA A 1 342 ? 10.134 0.010 -51.495 1.00 78.31 342 ALA A CA 1
ATOM 2592 C C . ALA A 1 342 ? 11.294 -0.768 -52.135 1.00 78.31 342 ALA A C 1
ATOM 2594 O O . ALA A 1 342 ? 11.188 -1.199 -53.286 1.00 78.31 342 ALA A O 1
ATOM 2595 N N . PHE A 1 343 ? 12.364 -1.032 -51.380 1.00 78.50 343 PHE A N 1
ATOM 2596 C CA . PHE A 1 343 ? 13.507 -1.810 -51.852 1.00 78.50 343 PHE A CA 1
ATOM 2597 C C . PHE A 1 343 ? 13.102 -3.212 -52.326 1.00 78.50 343 PHE A C 1
ATOM 2599 O O . PHE A 1 343 ? 13.457 -3.614 -53.439 1.00 78.50 343 PHE A O 1
ATOM 2606 N N . PHE A 1 344 ? 12.323 -3.957 -51.536 1.00 77.75 344 PHE A N 1
ATOM 2607 C CA . PHE A 1 344 ? 11.934 -5.319 -51.898 1.00 77.75 344 PHE A CA 1
ATOM 2608 C C . PHE A 1 344 ? 10.989 -5.379 -53.096 1.00 77.75 344 PHE A C 1
ATOM 2610 O O . PHE A 1 344 ? 11.151 -6.253 -53.955 1.00 77.75 344 PHE A O 1
ATOM 2617 N N . PHE A 1 345 ? 10.054 -4.436 -53.219 1.00 78.44 345 PHE A N 1
ATOM 2618 C CA . PHE A 1 345 ? 9.168 -4.378 -54.379 1.00 78.44 345 PHE A CA 1
ATOM 2619 C C . PHE A 1 345 ? 9.892 -3.951 -55.659 1.00 78.44 345 PHE A C 1
ATOM 2621 O O . PHE A 1 345 ? 9.655 -4.547 -56.714 1.00 78.44 345 PHE A O 1
ATOM 2628 N N . ILE A 1 346 ? 10.827 -3.001 -55.576 1.00 80.88 346 ILE A N 1
ATOM 2629 C CA . ILE A 1 346 ? 11.638 -2.573 -56.725 1.00 80.88 346 ILE A CA 1
ATOM 2630 C C . ILE A 1 346 ? 12.583 -3.700 -57.167 1.00 80.88 346 ILE A C 1
ATOM 2632 O O . ILE A 1 346 ? 12.653 -4.025 -58.356 1.00 80.88 346 ILE A O 1
ATOM 2636 N N . ARG A 1 347 ? 13.288 -4.336 -56.223 1.00 78.75 347 ARG A N 1
ATOM 2637 C CA . ARG A 1 347 ? 14.351 -5.310 -56.520 1.00 78.75 347 ARG A CA 1
ATOM 2638 C C . ARG A 1 347 ? 13.836 -6.705 -56.874 1.00 78.75 347 ARG A C 1
ATOM 2640 O O . ARG A 1 347 ? 14.450 -7.364 -57.718 1.00 78.75 347 ARG A O 1
ATOM 2647 N N . TYR A 1 348 ? 12.749 -7.155 -56.239 1.00 76.19 348 TYR A N 1
ATOM 2648 C CA . TYR A 1 348 ? 12.254 -8.538 -56.329 1.00 76.19 348 TYR A CA 1
ATOM 2649 C C . TYR A 1 348 ? 10.828 -8.662 -56.892 1.00 76.19 348 TYR A C 1
ATOM 2651 O O . TYR A 1 348 ? 10.362 -9.779 -57.143 1.00 76.19 348 TYR A O 1
ATOM 2659 N N . ARG A 1 349 ? 10.132 -7.546 -57.162 1.00 77.62 349 ARG A N 1
ATOM 2660 C CA . ARG A 1 349 ? 8.789 -7.514 -57.775 1.00 77.62 349 ARG A CA 1
ATOM 2661 C C . ARG A 1 349 ? 7.812 -8.461 -57.059 1.00 77.62 349 ARG A C 1
ATOM 2663 O O . ARG A 1 349 ? 7.547 -8.296 -55.874 1.00 77.62 349 ARG A O 1
ATOM 2670 N N . ARG A 1 350 ? 7.293 -9.488 -57.749 1.00 67.88 350 ARG A N 1
ATOM 2671 C CA . ARG A 1 350 ? 6.327 -10.460 -57.195 1.00 67.88 350 ARG A CA 1
ATOM 2672 C C . ARG A 1 350 ? 6.897 -11.338 -56.071 1.00 67.88 350 ARG A C 1
ATOM 2674 O O . ARG A 1 350 ? 6.116 -11.836 -55.271 1.00 67.88 350 ARG A O 1
ATOM 2681 N N . LEU A 1 351 ? 8.220 -11.513 -55.988 1.00 69.94 351 LEU A N 1
ATOM 2682 C CA . LEU A 1 351 ? 8.876 -12.229 -54.882 1.00 69.94 351 LEU A CA 1
ATOM 2683 C C . LEU A 1 351 ? 9.046 -11.353 -53.629 1.00 69.94 351 LEU A C 1
ATOM 2685 O O . LEU A 1 351 ? 9.250 -11.894 -52.545 1.00 69.94 351 LEU A O 1
ATOM 2689 N N . GLY A 1 352 ? 8.888 -10.028 -53.747 1.00 68.38 352 GLY A N 1
ATOM 2690 C CA . GLY A 1 352 ? 8.952 -9.100 -52.613 1.00 68.38 352 GLY A CA 1
ATOM 2691 C C . GLY A 1 352 ? 7.906 -9.396 -51.533 1.00 68.38 352 GLY A C 1
ATOM 2692 O O . GLY A 1 352 ? 8.196 -9.253 -50.350 1.00 68.38 352 GLY A O 1
ATOM 2693 N N . PHE A 1 353 ? 6.739 -9.924 -51.921 1.00 68.94 353 PHE A N 1
ATOM 2694 C CA . PHE A 1 353 ? 5.698 -10.360 -50.981 1.00 68.94 353 PHE A CA 1
ATOM 2695 C C . PHE A 1 353 ? 6.169 -11.463 -50.028 1.00 68.94 353 PHE A C 1
ATOM 2697 O O . PHE A 1 353 ? 5.815 -11.449 -48.854 1.00 68.94 353 PHE A O 1
ATOM 2704 N N . VAL A 1 354 ? 6.977 -12.409 -50.515 1.00 72.19 354 VAL A N 1
ATOM 2705 C CA . VAL A 1 354 ? 7.474 -13.514 -49.683 1.00 72.19 354 VAL A CA 1
ATOM 2706 C C . VAL A 1 354 ? 8.462 -12.983 -48.646 1.00 72.19 354 VAL A C 1
ATOM 2708 O O . VAL A 1 354 ? 8.359 -13.330 -47.475 1.00 72.19 354 VAL A O 1
ATOM 2711 N N . HIS A 1 355 ? 9.366 -12.089 -49.053 1.00 73.50 355 HIS A N 1
ATOM 2712 C CA . HIS A 1 355 ? 10.332 -11.472 -48.141 1.00 73.50 355 HIS A CA 1
ATOM 2713 C C . HIS A 1 355 ? 9.674 -10.561 -47.101 1.00 73.50 355 HIS A C 1
ATOM 2715 O O . HIS A 1 355 ? 10.082 -10.583 -45.944 1.00 73.50 355 HIS A O 1
ATOM 2721 N N . LEU A 1 356 ? 8.619 -9.831 -47.476 1.00 74.12 356 LEU A N 1
ATOM 2722 C CA . LEU A 1 356 ? 7.843 -9.022 -46.537 1.00 74.12 356 LEU A CA 1
ATOM 2723 C C . LEU A 1 356 ? 7.174 -9.881 -45.453 1.00 74.12 356 LEU A C 1
ATOM 2725 O O . LEU A 1 356 ? 7.245 -9.540 -44.279 1.00 74.12 356 LEU A O 1
ATOM 2729 N N . TYR A 1 357 ? 6.572 -11.015 -45.829 1.00 73.25 357 TYR A N 1
ATOM 2730 C CA . TYR A 1 357 ? 5.946 -11.938 -44.874 1.00 73.25 357 TYR A CA 1
ATOM 2731 C C . TYR A 1 357 ? 6.960 -12.547 -43.901 1.00 73.25 357 TYR A C 1
ATOM 2733 O O . TYR A 1 357 ? 6.694 -12.617 -42.705 1.00 73.25 357 TYR A O 1
ATOM 2741 N N . THR A 1 358 ? 8.130 -12.968 -44.394 1.00 74.06 358 THR A N 1
ATOM 2742 C CA . THR A 1 358 ? 9.198 -13.496 -43.530 1.00 74.06 358 THR A CA 1
ATOM 2743 C C . THR A 1 358 ? 9.732 -12.427 -42.583 1.00 74.06 358 THR A C 1
ATOM 2745 O O . THR A 1 358 ? 9.989 -12.720 -41.419 1.00 74.06 358 THR A O 1
ATOM 2748 N N . TYR A 1 359 ? 9.858 -11.186 -43.056 1.00 75.06 359 TYR A N 1
ATOM 2749 C CA . TYR A 1 359 ? 10.279 -10.075 -42.215 1.00 75.06 359 TYR A CA 1
ATOM 2750 C C . TYR A 1 359 ? 9.244 -9.729 -41.144 1.00 75.06 359 TYR A C 1
ATOM 2752 O O . TYR A 1 359 ? 9.624 -9.581 -39.994 1.00 75.06 359 TYR A O 1
ATOM 2760 N N . LEU A 1 360 ? 7.952 -9.648 -41.484 1.00 72.88 360 LEU A N 1
ATOM 2761 C CA . LEU A 1 360 ? 6.892 -9.411 -40.497 1.00 72.88 360 LEU A CA 1
ATOM 2762 C C . LEU A 1 360 ? 6.883 -10.502 -39.422 1.00 72.88 360 LEU A C 1
ATOM 2764 O O . LEU A 1 360 ? 6.806 -10.192 -38.241 1.00 72.88 360 LEU A O 1
ATOM 2768 N N . LEU A 1 361 ? 7.043 -11.768 -39.815 1.00 72.62 361 LEU A N 1
ATOM 2769 C CA . LEU A 1 361 ? 7.204 -12.882 -38.876 1.00 72.62 361 LEU A CA 1
ATOM 2770 C C . LEU A 1 361 ? 8.405 -12.699 -37.946 1.00 72.62 361 LEU A C 1
ATOM 2772 O O . LEU A 1 361 ? 8.269 -12.879 -36.741 1.00 72.62 361 LEU A O 1
ATOM 2776 N N . PHE A 1 362 ? 9.565 -12.340 -38.496 1.00 71.25 362 PHE A N 1
ATOM 2777 C CA . PHE A 1 362 ? 10.771 -12.100 -37.705 1.00 71.25 362 PHE A CA 1
ATOM 2778 C C . PHE A 1 362 ? 10.623 -10.888 -36.778 1.00 71.25 362 PHE A C 1
ATOM 2780 O O . PHE A 1 362 ? 11.025 -10.949 -35.623 1.00 71.25 362 PHE A O 1
ATOM 2787 N N . LEU A 1 363 ? 10.008 -9.810 -37.264 1.00 68.69 363 LEU A N 1
ATOM 2788 C CA . LEU A 1 363 ? 9.737 -8.600 -36.502 1.00 68.69 363 LEU A CA 1
ATOM 2789 C C . LEU A 1 363 ? 8.829 -8.897 -35.310 1.00 68.69 363 LEU A C 1
ATOM 2791 O O . LEU A 1 363 ? 9.174 -8.569 -34.183 1.00 68.69 363 LEU A O 1
ATOM 2795 N N . PHE A 1 364 ? 7.688 -9.541 -35.549 1.00 65.75 364 PHE A N 1
ATOM 2796 C CA . PHE A 1 364 ? 6.765 -9.890 -34.477 1.00 65.75 364 PHE A CA 1
ATOM 2797 C C . PHE A 1 364 ? 7.381 -10.893 -33.494 1.00 65.75 364 PHE A C 1
ATOM 2799 O O . PHE A 1 364 ? 7.152 -10.775 -32.297 1.00 65.75 364 PHE A O 1
ATOM 2806 N N . ALA A 1 365 ? 8.207 -11.834 -33.964 1.00 63.03 365 ALA A N 1
ATOM 2807 C CA . ALA A 1 365 ? 8.956 -12.722 -33.076 1.00 63.03 365 ALA A CA 1
ATOM 2808 C C . ALA A 1 365 ? 9.966 -11.953 -32.205 1.00 63.03 365 ALA A C 1
ATOM 2810 O O . ALA A 1 365 ? 10.045 -12.205 -31.011 1.00 63.03 365 ALA A O 1
ATOM 2811 N N . MET A 1 366 ? 10.695 -10.989 -32.772 1.00 60.16 366 MET A N 1
ATOM 2812 C CA . MET A 1 366 ? 11.614 -10.124 -32.019 1.00 60.16 366 MET A CA 1
ATOM 2813 C C . MET A 1 366 ? 10.883 -9.258 -30.991 1.00 60.16 366 MET A C 1
ATOM 2815 O O . MET A 1 366 ? 11.373 -9.111 -29.883 1.00 60.16 366 MET A O 1
ATOM 2819 N N . ILE A 1 367 ? 9.713 -8.714 -31.337 1.00 60.22 367 ILE A N 1
ATOM 2820 C CA . ILE A 1 367 ? 8.901 -7.895 -30.424 1.00 60.22 367 ILE A CA 1
ATOM 2821 C C . ILE A 1 367 ? 8.371 -8.724 -29.244 1.00 60.22 367 ILE A C 1
ATOM 2823 O O . ILE A 1 367 ? 8.244 -8.197 -28.149 1.00 60.22 367 ILE A O 1
ATOM 2827 N N . LEU A 1 368 ? 8.060 -10.008 -29.448 1.00 52.28 368 LEU A N 1
ATOM 2828 C CA . LEU A 1 368 ? 7.539 -10.881 -28.387 1.00 52.28 368 LEU A CA 1
ATOM 2829 C C . LEU A 1 368 ? 8.613 -11.590 -27.560 1.00 52.28 368 LEU A C 1
ATOM 2831 O O . LEU A 1 368 ? 8.321 -12.052 -26.462 1.00 52.28 368 LEU A O 1
ATOM 2835 N N . CYS A 1 369 ? 9.819 -11.750 -28.101 1.00 41.19 369 CYS A N 1
ATOM 2836 C CA . CYS A 1 369 ? 10.950 -12.364 -27.402 1.00 41.19 369 CYS A CA 1
ATOM 2837 C C . CYS A 1 369 ? 11.924 -11.335 -26.803 1.00 41.19 369 CYS A C 1
ATOM 2839 O O . CYS A 1 369 ? 12.959 -11.748 -26.277 1.00 41.19 369 CYS A O 1
ATOM 2841 N N . GLY A 1 370 ? 11.635 -10.040 -26.959 1.00 37.12 370 GLY A N 1
ATOM 2842 C CA . GLY A 1 370 ? 12.438 -8.919 -26.469 1.00 37.12 370 GLY A CA 1
ATOM 2843 C C . GLY A 1 370 ? 12.060 -8.464 -25.072 1.00 37.12 370 GLY A C 1
ATOM 2844 O O . GLY A 1 370 ? 10.892 -8.677 -24.679 1.00 37.12 370 GLY A O 1
#

Foldseek 3Di:
DPPVVVVVVVVVLVVLLVVLVCQLCDKAADDPQSLDIRDHVVNLVVLQVVCCVVVVPDLPFADDAPWFKKWKKAFPQKDFPVVLCVVLPPDDPVVNVVSVQQWDQQPDPVSTMIGGDPIQADSVRHGDPLNLVLQVVLLVQLSSLQSLLSQPPWDWDQDSNRMIMTTGHPRFPQRVLLLPLSLQAFAKWKWKDLDDVPTDTLLPADPVGAVCQFWVAWAWDDDPFWIKIKTFTDQSNLVSQLVRCVCLQVGWMKMFIGRQNDTPDIDTDNHRRNDRMDIDTDPDGSSSSRSSRSSNRSSSPGHNSRTRIDMDDIDIGHNPCGRCVVVVVVVVVVVVLVVLLVVLCVPPPVCSVVVNSVVSSVVSVVVVVD

Nearest PDB structures (fol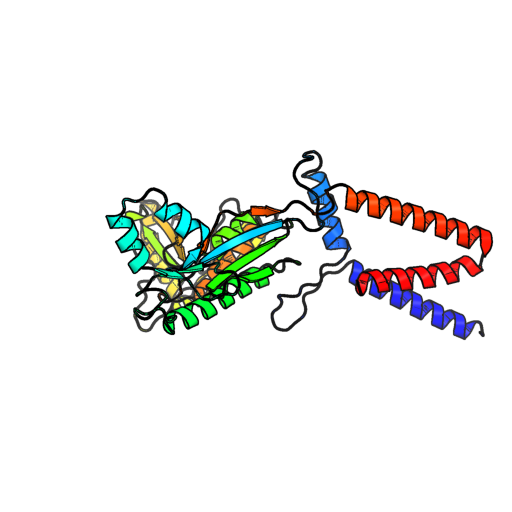dseek):
  5xap-assembly1_A  TM=4.914E-01  e=5.561E-08  Deinococcus radiodurans R1 = ATCC 13939 = DSM 20539
  5yhf-assembly1_A  TM=4.364E-01  e=5.853E-06  Thermus thermophilus HB8
  3aqo-assembly2_B  TM=5.368E-01  e=7.064E-05  Thermus thermophilus HB8
  2xwy-assembly1_A  TM=3.438E-01  e=1.083E+00  Hepacivirus hominis
  7r8f-assembly1_A  TM=1.326E-01  e=6.125E+00  Pseudooceanicola lipolyticus

Solvent-accessible surface area (backbone atoms only — not comparable to full-atom values): 19688 Å² total; per-residue (Å²): 128,58,73,70,62,53,50,53,53,51,53,52,53,50,52,50,48,51,52,48,50,45,50,40,56,49,59,52,72,43,78,97,75,40,57,47,40,49,74,7,58,42,56,60,46,51,51,50,51,52,50,48,59,78,49,62,81,48,101,80,70,41,49,82,48,79,24,23,37,33,34,44,30,32,33,68,41,39,44,44,41,65,56,54,55,58,60,51,69,82,47,52,79,70,58,35,54,52,55,58,68,42,42,35,76,44,93,43,100,79,47,49,30,32,27,24,46,82,62,28,14,36,90,89,62,48,73,32,65,70,40,54,55,26,48,54,52,44,53,51,52,41,44,49,50,59,23,74,67,56,52,69,77,50,45,71,44,74,42,65,84,65,28,41,34,39,34,40,43,81,77,54,105,39,56,67,58,44,62,57,55,54,35,56,35,14,23,56,46,49,30,38,26,85,45,81,94,71,40,41,68,49,74,70,77,48,100,91,55,57,58,57,65,28,41,71,46,42,40,56,46,62,63,88,70,41,11,24,31,35,41,32,35,30,77,58,26,18,53,35,44,25,60,72,22,61,53,7,69,83,48,61,29,31,38,39,38,26,29,42,92,42,77,74,51,72,47,82,34,59,48,62,45,74,59,49,62,50,77,50,72,81,90,28,34,50,67,46,12,40,44,54,14,44,45,52,43,55,17,58,75,36,38,91,78,42,50,48,41,47,66,49,78,72,44,77,43,63,13,80,66,39,47,60,44,63,59,50,51,49,51,52,49,52,52,51,49,53,53,49,50,53,49,35,41,72,74,45,46,86,56,21,59,58,55,50,52,54,47,51,51,51,50,51,50,49,66,73,75,102

Mean predicted aligned error: 12.2 Å